Protein AF-A0A9R0R1S1-F1 (afdb_monomer)

pLDDT: mean 72.06, std 20.88, range [23.39, 97.12]

Foldseek 3Di:
DDDPCVVVVVVVLLVLQLVLLVVLCVQPVVLHDDSNDDPVSVLVSPQQLVSLLSVVCSLPPPLDPDDDDDDDDPCNSVVSLVSSVVVCVVQVAQADDNVCSVPNPCSRVSRRSVRVCCLSPVDDDDPDDDDPPDDDDGDDDDDDDDDDDDDDDDDDDDDDDDDDDDDDDDDPPPPPPPPPPPVVVVVVLVPDDPDDLDDDDPVVLVVCVPDPNVVPDDPVRVLSSVVVVLVVVCVVCPPPDPVVVSVVVVVVSVVVVSVVVVVVVVVVVVVVVVVVVVVVVVVVVVVVVVVVVVVVVVVVVVVVVVVVVVVVVVVVVVVVVVVVVVVVVVVVVVVVVVVVVVVVVVVVVVVVVVVVVVVVVVVVVVVVVVVVVVVVVVVVVVVVVVVPPDDDDDDDDDDDDDDDDDDVPVVVVVVVVVVVVVVVVVVVVVVVVVVVVVVVVVVVVVVVVVVVVVVVVVVVVVVVVVVVVVVVVVVVVVVVVVVVVVVVVVVVVVVVVVVVVVVVVVVVVVVVVVVVVVVVVVVVVVVVVVVVVVVVVVVVVVVVVVVVVVVVVVVVVVVVVVVVVVVVVVVVVVVVVVCVVVVPPDPPDDDDDDDPPDDDPDAQWDDADQQQKTWGAAPVDDDPVRIDIDGDNGDDDPPQDPVNVVD

Radius of gyration: 71.64 Å; Cα contacts (8 Å, |Δi|>4): 191; chains: 1; bounding box: 170×70×222 Å

Secondary structure (DSSP, 8-state):
---SSHHHHHHHHHHHHHHHHHHHHHH-GGG---TT--HHHHHHHHHTSHHHHHHHHTTSTTSS----S----TTHHHHHHHHHHHHHHHTT-----HHHHHTS-THHHHHHHHHHHHHH-TT---S-------------------------------------------------------TTHHHHHTT----------HHHHHHHTSSTTTTT--HHHHHHHHHHHHHHHHHHTTTTS-HHHHHHHHHHHHHHHHHHHHHHHHHHHHHHHHHHHHHHHHHHHHHHHHHHHHHHHHHHHHHHHHHHHHHHHHHHHHHHHHHHHHHHHHHHHHHHHHHHHHHHHHHHHHHHHHHHHHHHHHHHHHHHHHHHHHHHHHHHHHHHHHTSSS-----------------TTHHHHHHHHHHHHHHHHHHHHHHHHHHHHHHHHHHHHHHHHHHHHHHHHHHHHHHHHHHHHHHHHHHHHHHHHHHHHHHHHHHHHHHHHHHHHHHHHHHHHHHHHHHHHHHHHHHHHHHHHHHHHHHHHHHHHHHHHHHHHHHHHHHHHHHHHHHHHHHHHHHHHHHHHHHHHTT-------PPPPPTTS-SS--SEEEEETTTEEEEE-TTS-GGGTEEEEE-S----TT--HHHH--

Sequence (647 aa):
MGSVDGDREGLQADAGRAEVIKWISALIPEYGMPPDSSDEELRELLSDGTVLCRILNTPIPGVLEGSGAGYTSSEQWSENVKKFLSVVADMGLPGFSVKDLEEGSMSSVVDCLLVLRDNLNPGVVDDNSQDVSKIPSRKKWRVRETDESLVAAAPQGKTPSGENRGNGVPYPKSQQKTPAFNGKKLREIFQLKRGSYADLPAAKISEMMHSNSLDNASTQSLLTVINGILDESIERKKGEIPHRVVFLLRKVVQEIERRLCVQAEHIRNQNTIIKTREEKYLAKIKALQVLVNGTNEENQMTVNLLQVVKEEKSKIEERQKLSEQNVVRLIKEKKNAENMIASLKEEMEGMEKRNRLQEKNVVQLIQEKESDENMISSLKEKMEEMNSLHKQNVGRLIKEKEDGQNMISRLKEEMEEMNRLHDQNAHQLIIEKEDGQNMISSLKEEMEEMNRLHKQQLDQFEIKTKQMEEQLATKVKEFELHVLRSNMKIEEVETTYQQKSQLWNKKENIFHNYMNNQQLYVKGLNTSSRSIKSDMYAFQMKWRDEMSNLGSNLKCLVDAADNYHKVLAENQKLFNEVQELRGNIRVYCRVRPFLPGQDKQSTTIDYIGESGELLISNPLKQGKDGQRMFKFNKVFSSFASQGTILL

InterPro domains:
  IPR001715 Calponin homology domain [PF00307] (17-116)
  IPR001715 Calponin homology domain [PS50021] (14-121)
  IPR001752 Kinesin motor domain [PS50067] (584-647)
  IPR027417 P-loop containing nucleoside triphosphate hydrolase [SSF52540] (549-644)
  IPR027640 Kinesin-like protein [PTHR47972] (412-644)
  IPR031852 Spindle pole body-associated protein Vik1/Cik1, microtubule binding domain [PF16796] (570-645)
  IPR036872 CH domain superfamily [G3DSA:1.10.418.10] (14-125)
  IPR036872 CH domain superfamily [SSF47576] (17-117)
  IPR036961 Kinesin motor domain superfamily [G3DSA:3.40.850.10] (523-646)

Mean predicted aligned error: 24.65 Å

Solvent-accessible surface area (backbone atoms only — not comparable to full-atom values): 38784 Å² total; per-residue (Å²): 135,79,87,73,64,63,67,58,54,50,59,51,51,53,54,49,47,27,52,48,37,51,48,46,27,72,76,40,66,95,70,51,61,66,57,87,61,50,73,65,58,55,36,61,63,43,57,56,8,56,54,54,42,44,68,52,31,74,85,38,76,78,76,75,81,82,80,78,96,75,82,94,57,95,60,55,27,62,49,31,45,50,54,40,47,50,52,39,50,75,71,70,46,72,67,62,56,76,56,29,67,73,81,51,61,56,64,50,51,43,52,26,50,52,57,46,47,53,71,76,50,86,79,78,78,78,98,79,85,82,87,86,89,82,73,81,88,72,82,81,86,72,87,85,84,79,88,85,88,87,82,90,86,85,86,82,89,81,87,80,86,90,79,95,77,92,82,90,82,77,81,86,76,77,80,79,70,72,76,75,81,57,74,65,58,63,64,52,67,77,58,65,75,90,69,73,96,67,89,76,60,67,69,59,55,56,56,48,72,74,53,85,53,60,86,77,46,50,72,66,58,50,51,52,46,52,50,50,55,49,51,59,50,50,65,75,40,75,81,80,63,59,68,68,57,58,53,48,53,56,51,50,53,52,51,51,52,52,50,53,54,52,51,52,50,51,53,51,53,50,52,53,57,49,50,65,45,50,55,50,50,53,52,51,51,53,54,52,52,52,51,54,50,52,52,50,51,54,48,50,53,52,50,55,51,51,51,52,54,53,52,51,48,51,63,47,57,52,52,48,54,54,48,52,53,49,52,56,49,51,54,51,53,48,51,54,50,53,54,51,52,50,53,52,50,53,52,47,54,57,44,54,58,48,50,60,46,50,54,51,53,52,52,50,54,49,53,52,50,51,51,51,53,51,50,52,48,58,53,46,55,57,53,55,63,70,66,74,79,83,85,83,90,81,87,87,89,89,88,88,78,88,84,81,93,88,60,75,68,59,61,47,53,55,49,54,50,48,48,52,52,48,54,48,53,50,50,50,54,47,50,56,49,49,53,49,51,49,52,54,48,52,55,47,52,53,50,52,51,51,50,54,50,53,48,55,50,51,56,52,49,53,53,52,49,53,54,50,51,52,54,48,54,51,51,50,52,53,50,52,54,53,49,53,58,49,51,55,52,49,51,53,51,51,52,54,48,50,54,51,52,52,53,48,54,54,51,49,54,52,52,52,50,51,53,53,52,51,51,48,52,54,50,51,51,51,53,51,53,53,48,53,53,51,53,49,51,56,50,53,50,53,51,51,52,52,51,52,52,50,52,51,53,50,48,57,52,50,58,51,50,54,52,49,52,53,53,50,53,50,51,53,50,53,52,50,52,57,43,58,78,62,67,65,84,74,80,86,75,83,84,80,81,82,57,95,90,56,86,86,79,86,64,53,63,76,47,78,42,94,81,6,35,39,33,35,38,40,90,94,36,81,65,82,82,14,49,46,79,47,81,44,92,63,68,81,60,101,79,61,50,72,72,71,74,77,105

Organism: Triticum turgidum subsp. durum (NCBI:txid4567)

Structure (mmCIF, N/CA/C/O backbone):
data_AF-A0A9R0R1S1-F1
#
_entry.id   AF-A0A9R0R1S1-F1
#
loop_
_atom_site.group_PDB
_atom_site.id
_atom_site.type_symbol
_atom_site.label_atom_id
_atom_site.label_alt_id
_atom_site.label_comp_id
_atom_site.label_asym_id
_atom_site.label_entity_id
_atom_site.label_seq_id
_atom_site.pdbx_PDB_ins_code
_atom_site.Cartn_x
_atom_site.Cartn_y
_atom_site.Cartn_z
_atom_site.occupancy
_atom_site.B_iso_or_equiv
_atom_site.auth_seq_id
_atom_site.auth_comp_id
_atom_site.auth_asym_id
_atom_site.auth_atom_id
_atom_site.pdbx_PDB_model_num
ATOM 1 N N . MET A 1 1 ? 56.626 -0.294 12.931 1.00 39.41 1 MET A N 1
ATOM 2 C CA . MET A 1 1 ? 56.069 0.916 13.573 1.00 39.41 1 MET A CA 1
ATOM 3 C C . MET A 1 1 ? 54.564 0.742 13.556 1.00 39.41 1 MET A C 1
ATOM 5 O O . MET A 1 1 ? 54.062 0.335 12.516 1.00 39.41 1 MET A O 1
ATOM 9 N N . GLY A 1 2 ? 53.909 0.872 14.710 1.00 37.53 2 GLY A N 1
ATOM 10 C CA . GLY A 1 2 ? 52.471 0.626 14.867 1.00 37.53 2 GLY A CA 1
ATOM 11 C C . GLY A 1 2 ? 51.628 1.889 14.684 1.00 37.53 2 GLY A C 1
ATOM 12 O O . GLY A 1 2 ? 52.169 2.940 14.350 1.00 37.53 2 GLY A O 1
ATOM 13 N N . SER A 1 3 ? 50.322 1.738 14.901 1.00 43.34 3 SER A N 1
ATOM 14 C CA . SER A 1 3 ? 49.269 2.744 14.730 1.00 43.34 3 SER A CA 1
ATOM 15 C C . SER A 1 3 ? 49.596 4.128 15.296 1.00 43.34 3 SER A C 1
ATOM 17 O O . SER A 1 3 ? 50.118 4.241 16.401 1.00 43.34 3 SER A O 1
ATOM 19 N N . VAL A 1 4 ? 49.192 5.163 14.556 1.00 46.34 4 VAL A N 1
ATOM 20 C CA . VAL A 1 4 ? 49.066 6.556 15.035 1.00 46.34 4 VAL A CA 1
ATOM 21 C C . VAL A 1 4 ? 47.619 7.062 14.875 1.00 46.34 4 VAL A C 1
ATOM 23 O O . VAL A 1 4 ? 47.229 8.042 15.499 1.00 46.34 4 VAL A O 1
ATOM 26 N N . ASP A 1 5 ? 46.789 6.375 14.082 1.00 41.47 5 ASP A N 1
ATOM 27 C CA . ASP A 1 5 ? 45.412 6.795 13.790 1.00 41.47 5 ASP A CA 1
ATOM 28 C C . ASP A 1 5 ? 44.420 6.519 14.940 1.00 41.47 5 ASP A C 1
ATOM 30 O O . ASP A 1 5 ? 43.453 7.260 15.103 1.00 41.47 5 ASP A O 1
ATOM 34 N N . GLY A 1 6 ? 44.686 5.510 15.783 1.00 40.12 6 GLY A N 1
ATOM 35 C CA . GLY A 1 6 ? 43.773 5.090 16.860 1.00 40.12 6 GLY A CA 1
ATOM 36 C C . GLY A 1 6 ? 43.509 6.167 17.919 1.00 40.12 6 GLY A C 1
ATOM 37 O O . GLY A 1 6 ? 42.366 6.353 18.333 1.00 40.12 6 GLY A O 1
ATOM 38 N N . ASP A 1 7 ? 44.533 6.940 18.291 1.00 46.56 7 ASP A N 1
ATOM 39 C CA . ASP A 1 7 ? 44.403 8.029 19.273 1.00 46.56 7 ASP A CA 1
ATOM 40 C C . ASP A 1 7 ? 43.471 9.148 18.770 1.00 46.56 7 ASP A C 1
ATOM 42 O O . ASP A 1 7 ? 42.851 9.860 19.560 1.00 46.56 7 ASP A O 1
ATOM 46 N N . ARG A 1 8 ? 43.358 9.316 17.443 1.00 45.19 8 ARG A N 1
ATOM 47 C CA . ARG A 1 8 ? 42.549 10.372 16.820 1.00 45.19 8 ARG A CA 1
ATOM 48 C C . ARG A 1 8 ? 41.074 9.986 16.704 1.00 45.19 8 ARG A C 1
ATOM 50 O O . ARG A 1 8 ? 40.228 10.864 16.847 1.00 45.19 8 ARG A O 1
ATOM 57 N N . GLU A 1 9 ? 40.765 8.708 16.483 1.00 48.84 9 GLU A N 1
ATOM 58 C CA . GLU A 1 9 ? 39.382 8.209 16.520 1.00 48.84 9 GLU A CA 1
ATOM 59 C C . GLU A 1 9 ? 38.838 8.193 17.960 1.00 48.84 9 GLU A C 1
ATOM 61 O O . GLU A 1 9 ? 37.727 8.669 18.193 1.00 48.84 9 GLU A O 1
ATOM 66 N N . GLY A 1 10 ? 39.646 7.760 18.941 1.00 52.22 10 GLY A N 1
ATOM 67 C CA . GLY A 1 10 ? 39.264 7.762 20.361 1.00 52.22 10 GLY A CA 1
ATOM 68 C C . GLY A 1 10 ? 38.892 9.154 20.887 1.00 52.22 10 GLY A C 1
ATOM 69 O O . GLY A 1 10 ? 37.796 9.344 21.410 1.00 52.22 10 GLY A O 1
ATOM 70 N N . LEU A 1 11 ? 39.745 10.159 20.646 1.00 56.16 11 LEU A N 1
ATOM 71 C CA . LEU A 1 11 ? 39.481 11.550 21.050 1.00 56.16 11 LEU A CA 1
ATOM 72 C C . LEU A 1 11 ? 38.194 12.137 20.444 1.00 56.16 11 LEU A C 1
ATOM 74 O O . LEU A 1 11 ? 37.575 13.010 21.052 1.00 56.16 11 LEU A O 1
ATOM 78 N N . GLN A 1 12 ? 37.787 11.688 19.252 1.00 58.38 12 GLN A N 1
ATOM 79 C CA . GLN A 1 12 ? 36.559 12.162 18.611 1.00 58.38 12 GLN A CA 1
ATOM 80 C C . GLN A 1 12 ? 35.311 11.433 19.140 1.00 58.38 12 GLN A C 1
ATOM 82 O O . GLN A 1 12 ? 34.265 12.066 19.293 1.00 58.38 12 GLN A O 1
ATOM 87 N N . ALA A 1 13 ? 35.426 10.147 19.491 1.00 60.50 13 ALA A N 1
ATOM 88 C CA . ALA A 1 13 ? 34.367 9.404 20.176 1.00 60.50 13 ALA A CA 1
ATOM 89 C C . ALA A 1 13 ? 34.094 9.962 21.588 1.00 60.50 13 ALA A C 1
ATOM 91 O O . ALA A 1 13 ? 32.938 10.206 21.936 1.00 60.50 13 ALA A O 1
ATOM 92 N N . ASP A 1 14 ? 35.148 10.255 22.360 1.00 68.88 14 ASP A N 1
ATOM 93 C CA . ASP A 1 14 ? 35.040 10.851 23.700 1.00 68.88 14 ASP A CA 1
ATOM 94 C C . ASP A 1 14 ? 34.344 12.222 23.675 1.00 68.88 14 ASP A C 1
ATOM 96 O O . ASP A 1 14 ? 33.457 12.491 24.489 1.00 68.88 14 ASP A O 1
ATOM 100 N N . ALA A 1 15 ? 34.686 13.077 22.703 1.00 77.38 15 ALA A N 1
ATOM 101 C CA . ALA A 1 15 ? 34.022 14.367 22.513 1.00 77.38 15 ALA A CA 1
ATOM 102 C C . ALA A 1 15 ? 32.524 14.205 22.184 1.00 77.38 15 ALA A C 1
ATOM 104 O O . ALA A 1 15 ? 31.682 14.890 22.772 1.00 77.38 15 ALA A O 1
ATOM 105 N N . GLY A 1 16 ? 32.178 13.263 21.298 1.00 78.50 16 GLY A N 1
ATOM 106 C CA . GLY A 1 16 ? 30.788 12.945 20.961 1.00 78.50 16 GLY A CA 1
ATOM 107 C C . GLY A 1 16 ? 29.983 12.433 22.162 1.00 78.50 16 GLY A C 1
ATOM 108 O O . GLY A 1 16 ? 28.853 12.878 22.382 1.00 78.50 16 GLY A O 1
ATOM 109 N N . ARG A 1 17 ? 30.575 11.562 22.991 1.00 84.62 17 ARG A N 1
ATOM 110 C CA . ARG A 1 17 ? 29.957 11.072 24.235 1.00 84.62 17 ARG A CA 1
ATOM 111 C C . ARG A 1 17 ? 29.676 12.211 25.216 1.00 84.62 17 ARG A C 1
ATOM 113 O O . ARG A 1 17 ? 28.548 12.323 25.701 1.00 84.62 17 ARG A O 1
ATOM 120 N N . ALA A 1 18 ? 30.657 13.077 25.473 1.00 82.56 18 ALA A N 1
ATOM 121 C CA . ALA A 1 18 ? 30.501 14.2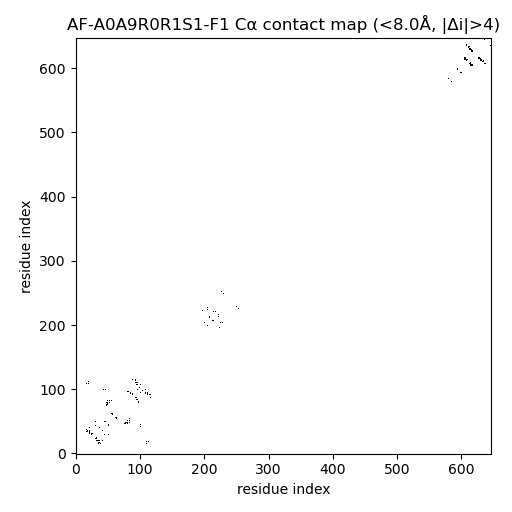06 26.390 1.00 82.56 18 ALA A CA 1
ATOM 122 C C . ALA A 1 18 ? 29.385 15.173 25.939 1.00 82.56 18 ALA A C 1
ATOM 124 O O . ALA A 1 18 ? 28.616 15.674 26.766 1.00 82.56 18 ALA A O 1
ATOM 125 N N . GLU A 1 19 ? 29.232 15.394 24.627 1.00 83.50 19 GLU A N 1
ATOM 126 C CA . GLU A 1 19 ? 28.114 16.165 24.072 1.00 83.50 19 GLU A CA 1
ATOM 127 C C . GLU A 1 19 ? 26.747 15.487 24.269 1.00 83.50 19 GLU A C 1
ATOM 129 O O . GLU A 1 19 ? 25.779 16.174 24.610 1.00 83.50 19 GLU A O 1
ATOM 134 N N . VAL A 1 20 ? 26.650 14.161 24.101 1.00 84.94 20 VAL A N 1
ATOM 135 C CA . VAL A 1 20 ? 25.410 13.405 24.360 1.00 84.94 20 VAL A CA 1
ATOM 136 C C . VAL A 1 20 ? 25.031 13.456 25.840 1.00 84.94 20 VAL A C 1
ATOM 138 O O . VAL A 1 20 ? 23.888 13.791 26.151 1.00 84.94 20 VAL A O 1
ATOM 141 N N . ILE A 1 21 ? 25.968 13.211 26.762 1.00 85.38 21 ILE A N 1
ATOM 142 C CA . ILE A 1 21 ? 25.703 13.257 28.213 1.00 85.38 21 ILE A CA 1
ATOM 143 C C . ILE A 1 21 ? 25.224 14.655 28.633 1.00 85.38 21 ILE A C 1
ATOM 145 O O . ILE A 1 21 ? 24.221 14.794 29.341 1.00 85.38 21 ILE A O 1
ATOM 149 N N . LYS A 1 22 ? 25.888 15.708 28.141 1.00 84.06 22 LYS A N 1
ATOM 150 C CA . LYS A 1 22 ? 25.502 17.107 28.374 1.00 84.06 22 LYS A CA 1
ATOM 151 C C . LYS A 1 22 ? 24.108 17.426 27.822 1.00 84.06 22 LYS A C 1
ATOM 153 O O . LYS A 1 22 ? 23.355 18.156 28.464 1.00 84.06 22 LYS A O 1
ATOM 158 N N . TRP A 1 23 ? 23.745 16.877 26.661 1.00 85.25 23 TRP A N 1
ATOM 159 C CA . TRP A 1 23 ? 22.423 17.063 26.056 1.00 85.25 23 TRP A CA 1
ATOM 160 C C . TRP A 1 23 ? 21.311 16.325 26.815 1.00 85.25 23 TRP A C 1
ATOM 162 O O . TRP A 1 23 ? 20.276 16.929 27.099 1.00 85.25 23 TRP A O 1
ATOM 172 N N . ILE A 1 24 ? 21.534 15.068 27.215 1.00 83.75 24 ILE A N 1
ATOM 173 C CA . ILE A 1 24 ? 20.588 14.291 28.035 1.00 83.75 24 ILE A CA 1
ATOM 174 C C . ILE A 1 24 ? 20.355 14.994 29.377 1.00 83.75 24 ILE A C 1
ATOM 176 O O . ILE A 1 24 ? 19.207 15.228 29.750 1.00 83.75 24 ILE A O 1
ATOM 180 N N . SER A 1 25 ? 21.428 15.434 30.042 1.00 82.12 25 SER A N 1
ATOM 181 C CA . SER A 1 25 ? 21.362 16.175 31.312 1.00 82.12 25 SER A CA 1
ATOM 182 C C . SER A 1 25 ? 20.587 17.499 31.200 1.00 82.12 25 SER A C 1
ATOM 184 O O . SER A 1 25 ? 19.973 17.938 32.170 1.00 82.12 25 SER A O 1
ATOM 186 N N . ALA A 1 26 ? 20.591 18.135 30.022 1.00 79.38 26 ALA A N 1
ATOM 187 C CA . ALA A 1 26 ? 19.838 19.361 29.752 1.00 79.38 26 ALA A CA 1
ATOM 188 C C . ALA A 1 26 ? 18.362 19.111 29.380 1.00 79.38 26 ALA A C 1
ATOM 190 O O . ALA A 1 26 ? 17.523 19.974 29.632 1.00 79.38 26 ALA A O 1
ATOM 191 N N . LEU A 1 27 ? 18.032 17.955 28.787 1.00 77.50 27 LEU A N 1
ATOM 192 C CA . LEU A 1 27 ? 16.652 17.556 28.472 1.00 77.50 27 LEU A CA 1
ATOM 193 C C . LEU A 1 27 ? 15.916 16.927 29.661 1.00 77.50 27 LEU A C 1
ATOM 195 O O . LEU A 1 27 ? 14.701 17.087 29.774 1.00 77.50 27 LEU A O 1
ATOM 199 N N . ILE A 1 28 ? 16.622 16.163 30.498 1.00 79.31 28 ILE A N 1
ATOM 200 C CA . ILE A 1 28 ? 16.041 15.368 31.586 1.00 79.31 28 ILE A CA 1
ATOM 201 C C . ILE A 1 28 ? 16.954 15.460 32.826 1.00 79.31 28 ILE A C 1
ATOM 203 O O . ILE A 1 28 ? 17.751 14.554 33.075 1.00 79.31 28 ILE A O 1
ATOM 207 N N . PRO A 1 29 ? 16.846 16.531 33.640 1.00 74.56 29 PRO A N 1
ATOM 208 C CA . PRO A 1 29 ? 17.740 16.756 34.783 1.00 74.56 29 PRO A CA 1
ATOM 209 C C . PRO A 1 29 ? 17.741 15.643 35.845 1.00 74.56 29 PRO A C 1
ATOM 211 O O . PRO A 1 29 ? 18.716 15.498 36.574 1.00 74.56 29 PRO A O 1
ATOM 214 N N . GLU A 1 30 ? 16.678 14.834 35.915 1.00 71.62 30 GLU A N 1
ATOM 215 C CA . GLU A 1 30 ? 16.569 13.655 36.794 1.00 71.62 30 GLU A CA 1
ATOM 216 C C . GLU A 1 30 ? 17.572 12.533 36.457 1.00 71.62 30 GLU A C 1
ATOM 218 O O . GLU A 1 30 ? 17.807 11.658 37.285 1.00 71.62 30 GLU A O 1
ATOM 223 N N . TYR A 1 31 ? 18.154 12.553 35.252 1.00 70.50 31 TYR A N 1
ATOM 224 C CA . TYR A 1 31 ? 19.048 11.522 34.710 1.00 70.50 31 TYR A CA 1
ATOM 225 C C . TYR A 1 31 ? 20.400 12.107 34.254 1.00 70.50 31 TYR A C 1
ATOM 227 O O . TYR A 1 31 ? 21.052 11.577 33.354 1.00 70.50 31 TYR A O 1
ATOM 235 N N . GLY A 1 32 ? 20.813 13.236 34.842 1.00 65.06 32 GLY A N 1
ATOM 236 C CA . GLY A 1 32 ? 22.089 13.877 34.524 1.00 65.06 32 GLY A CA 1
ATOM 237 C C . GLY A 1 32 ? 23.299 13.124 35.087 1.00 65.06 32 GLY A C 1
ATOM 238 O O . GLY A 1 32 ? 23.283 12.691 36.238 1.00 65.06 32 GLY A O 1
ATOM 239 N N . MET A 1 33 ? 24.366 13.016 34.291 1.00 73.50 33 MET A N 1
ATOM 240 C CA . MET A 1 33 ? 25.637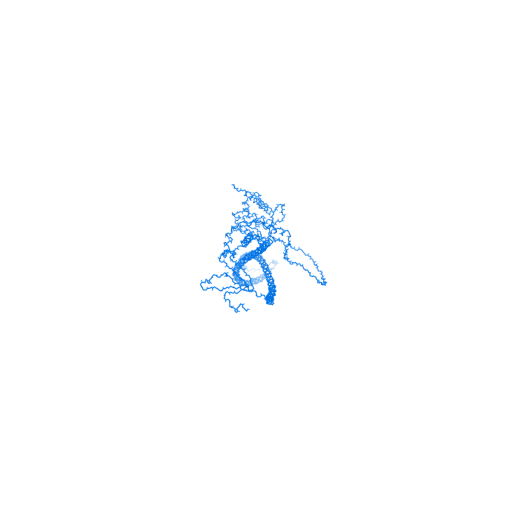 12.377 34.671 1.00 73.50 33 MET A CA 1
ATOM 241 C C . MET A 1 33 ? 26.830 13.319 34.418 1.00 73.50 33 MET A C 1
ATOM 243 O O . MET A 1 33 ? 26.694 14.276 33.646 1.00 73.50 33 MET A O 1
ATOM 247 N N . PRO A 1 34 ? 28.001 13.095 35.049 1.00 74.75 34 PRO A N 1
ATOM 248 C CA . PRO A 1 34 ? 29.215 13.856 34.756 1.00 74.75 34 PRO A CA 1
ATOM 249 C C . PRO A 1 34 ? 29.600 13.787 33.265 1.00 74.75 34 PRO A C 1
ATOM 251 O O . PRO A 1 34 ? 29.503 12.714 32.673 1.00 74.75 34 PRO A O 1
ATOM 254 N N . PRO A 1 35 ? 30.097 14.873 32.639 1.00 71.44 35 PRO A N 1
ATOM 255 C CA . PRO A 1 35 ? 30.558 14.833 31.244 1.00 71.44 35 PRO A CA 1
ATOM 256 C C . PRO A 1 35 ? 31.695 13.831 30.990 1.00 71.44 35 PRO A C 1
ATOM 258 O O . PRO A 1 35 ? 31.844 13.356 29.869 1.00 71.44 35 PRO A O 1
ATOM 261 N N . ASP A 1 36 ? 32.459 13.509 32.038 1.00 73.06 36 ASP A N 1
ATOM 262 C CA . ASP A 1 36 ? 33.593 12.581 32.018 1.00 73.06 36 ASP A CA 1
ATOM 263 C C . ASP A 1 36 ? 33.172 11.100 32.176 1.00 73.06 36 ASP A C 1
ATOM 265 O O . ASP A 1 36 ? 34.034 10.225 32.260 1.00 73.06 36 ASP A O 1
ATOM 269 N N . SER A 1 37 ? 31.863 10.806 32.241 1.00 81.19 37 SER A N 1
ATOM 270 C CA . SER A 1 37 ? 31.335 9.440 32.378 1.00 81.19 37 SER A CA 1
ATOM 271 C C . SER A 1 37 ? 31.697 8.525 31.203 1.00 81.19 37 SER A C 1
ATOM 273 O O . SER A 1 37 ? 31.926 8.972 30.074 1.00 81.19 37 SER A O 1
ATOM 275 N N . SER A 1 38 ? 31.743 7.222 31.479 1.00 81.81 38 SER A N 1
ATOM 276 C CA . SER A 1 38 ? 32.192 6.181 30.539 1.00 81.81 38 SER A CA 1
ATOM 277 C C . SER A 1 38 ? 31.130 5.752 29.511 1.00 81.81 38 SER A C 1
ATOM 279 O O . SER A 1 38 ? 29.935 6.021 29.670 1.00 81.81 38 SER A O 1
ATOM 281 N N . ASP A 1 39 ? 31.565 5.049 28.456 1.00 81.81 39 ASP A N 1
ATOM 282 C CA . ASP A 1 39 ? 30.674 4.350 27.512 1.00 81.81 39 ASP A CA 1
ATOM 283 C C . ASP A 1 39 ? 29.755 3.362 28.255 1.00 81.81 39 ASP A C 1
ATOM 285 O O . ASP A 1 39 ? 28.572 3.260 27.937 1.00 81.81 39 ASP A O 1
ATOM 289 N N . GLU A 1 40 ? 30.279 2.672 29.272 1.00 82.31 40 GLU A N 1
ATOM 290 C CA . GLU A 1 40 ? 29.560 1.699 30.100 1.00 82.31 40 GLU A CA 1
ATOM 291 C C . GLU A 1 40 ? 28.496 2.349 30.996 1.00 82.31 40 GLU A C 1
ATOM 293 O O . GLU A 1 40 ? 27.377 1.847 31.062 1.00 82.31 40 GLU A O 1
ATOM 298 N N . GLU A 1 41 ? 28.793 3.489 31.626 1.00 81.38 41 GLU A N 1
ATOM 299 C CA . GLU A 1 41 ? 27.805 4.260 32.402 1.00 81.38 41 GLU A CA 1
ATOM 300 C C . GLU A 1 41 ? 26.694 4.813 31.493 1.00 81.38 41 GLU A C 1
ATOM 302 O O . GLU A 1 41 ? 25.509 4.746 31.830 1.00 81.38 41 GLU A O 1
ATOM 307 N N . LEU A 1 42 ? 27.048 5.306 30.298 1.00 82.44 42 LEU A N 1
ATOM 308 C CA . LEU A 1 42 ? 26.063 5.731 29.299 1.00 82.44 42 LEU A CA 1
ATOM 309 C C . LEU A 1 42 ? 25.238 4.544 28.769 1.00 82.44 42 LEU A C 1
ATOM 311 O O . LEU A 1 42 ? 24.044 4.697 28.506 1.00 82.44 42 LEU A O 1
ATOM 315 N N . ARG A 1 43 ? 25.838 3.356 28.636 1.00 86.25 43 ARG A N 1
ATOM 316 C CA . ARG A 1 43 ? 25.134 2.121 28.267 1.00 86.25 43 ARG A CA 1
ATOM 317 C C . ARG A 1 43 ? 24.136 1.720 29.347 1.00 86.25 43 ARG A C 1
ATOM 319 O O . ARG A 1 43 ? 22.983 1.472 29.010 1.00 86.25 43 ARG A O 1
ATOM 326 N N . GLU A 1 44 ? 24.541 1.694 30.617 1.00 83.62 44 GLU A N 1
ATOM 327 C CA . GLU A 1 44 ? 23.658 1.357 31.741 1.00 83.62 44 GLU A CA 1
ATOM 328 C C . GLU A 1 44 ? 22.449 2.305 31.784 1.00 83.62 44 GLU A C 1
ATOM 330 O O . GLU A 1 44 ? 21.309 1.836 31.787 1.00 83.62 44 GLU A O 1
ATOM 335 N N . LEU A 1 45 ? 22.682 3.618 31.660 1.00 82.44 45 LEU A N 1
ATOM 336 C CA . LEU A 1 45 ? 21.635 4.646 31.614 1.00 82.44 45 LEU A CA 1
ATOM 337 C C . LEU A 1 45 ? 20.625 4.465 30.462 1.00 82.44 45 LEU A C 1
ATOM 339 O O . LEU A 1 45 ? 19.446 4.785 30.616 1.00 82.44 45 LEU A O 1
ATOM 343 N N . LEU A 1 46 ? 21.072 3.994 29.295 1.00 84.19 46 LEU A N 1
ATOM 344 C CA . LEU A 1 46 ? 20.227 3.832 28.105 1.00 84.19 46 LEU A CA 1
ATOM 345 C C . LEU A 1 46 ? 19.639 2.417 27.954 1.00 84.19 46 LEU A C 1
ATOM 347 O O . LEU A 1 46 ? 18.705 2.232 27.168 1.00 84.19 46 LEU A O 1
ATOM 351 N N . SER A 1 47 ? 20.158 1.436 28.701 1.00 81.19 47 SER A N 1
ATOM 352 C CA . SER A 1 47 ? 19.846 0.005 28.567 1.00 81.19 47 SER A CA 1
ATOM 353 C C . SER A 1 47 ? 18.366 -0.337 28.758 1.00 81.19 47 SER A C 1
ATOM 355 O O . SER A 1 47 ? 17.843 -1.209 28.067 1.00 81.19 47 SER A O 1
ATOM 357 N N . ASP A 1 48 ? 17.654 0.378 29.634 1.00 78.06 48 ASP A N 1
ATOM 358 C CA . ASP A 1 48 ? 16.233 0.138 29.915 1.00 78.06 48 ASP A CA 1
ATOM 359 C C . ASP A 1 48 ? 15.287 0.655 28.804 1.00 78.06 48 ASP A C 1
ATOM 361 O O . ASP A 1 48 ? 14.083 0.370 28.789 1.00 78.06 48 ASP A O 1
ATOM 365 N N . GLY A 1 49 ? 15.829 1.437 27.862 1.00 75.56 49 GLY A N 1
ATOM 366 C CA . GLY A 1 49 ? 15.108 2.116 26.788 1.00 75.56 49 GLY A CA 1
ATOM 367 C C . GLY A 1 49 ? 14.139 3.219 27.242 1.00 75.56 49 GLY A C 1
ATOM 368 O O . GLY A 1 49 ? 13.579 3.914 26.391 1.00 75.56 49 GLY A O 1
ATOM 369 N N . THR A 1 50 ? 13.935 3.430 28.544 1.00 80.88 50 THR A N 1
ATOM 370 C CA . THR A 1 50 ? 13.033 4.450 29.099 1.00 80.88 50 THR A CA 1
ATOM 371 C C . THR A 1 50 ? 13.616 5.843 28.906 1.00 80.88 50 THR A C 1
ATOM 373 O O . THR A 1 50 ? 12.886 6.760 28.528 1.00 80.88 50 THR A O 1
ATOM 376 N N . VAL A 1 51 ? 14.928 6.016 29.108 1.00 82.50 51 VAL A N 1
ATOM 377 C CA . VAL A 1 51 ? 15.612 7.298 28.851 1.00 82.50 51 VAL A CA 1
ATOM 378 C C . VAL A 1 51 ? 15.528 7.661 27.365 1.00 82.50 51 VAL A C 1
ATOM 380 O O . VAL A 1 51 ? 15.101 8.766 27.035 1.00 82.50 51 VAL A O 1
ATOM 383 N N . LEU A 1 52 ? 15.791 6.703 26.467 1.00 84.62 52 LEU A N 1
ATOM 384 C CA . LEU A 1 52 ? 15.597 6.857 25.017 1.00 84.62 52 LEU A CA 1
ATOM 385 C C . LEU A 1 52 ? 14.155 7.271 24.666 1.00 84.62 52 LEU A C 1
ATOM 387 O O . LEU A 1 52 ? 13.943 8.216 23.905 1.00 84.62 52 LEU A O 1
ATOM 391 N N . CYS A 1 53 ? 13.149 6.624 25.262 1.00 81.44 53 CYS A N 1
ATOM 392 C CA . CYS A 1 53 ? 11.746 6.980 25.040 1.00 81.44 53 CYS A CA 1
ATOM 393 C C . CYS A 1 53 ? 11.388 8.380 25.574 1.00 81.44 53 CYS A C 1
ATOM 395 O O . CYS A 1 53 ? 10.647 9.115 24.917 1.00 81.44 53 CYS A O 1
ATOM 397 N N . ARG A 1 54 ? 11.931 8.797 26.729 1.00 77.25 54 ARG A N 1
ATOM 398 C CA . ARG A 1 54 ? 11.743 10.167 27.240 1.00 77.25 54 ARG A CA 1
ATOM 399 C C . ARG A 1 54 ? 12.390 11.218 26.332 1.00 77.25 54 ARG A C 1
ATOM 401 O O . ARG A 1 54 ? 11.754 12.234 26.078 1.00 77.25 54 ARG A O 1
ATOM 408 N N . ILE A 1 55 ? 13.588 10.964 25.793 1.00 81.00 55 ILE A N 1
ATOM 409 C CA . ILE A 1 55 ? 14.292 11.885 24.874 1.00 81.00 55 ILE A CA 1
ATOM 410 C C . ILE A 1 55 ? 13.436 12.240 23.644 1.00 81.00 55 ILE A C 1
ATOM 412 O O . ILE A 1 55 ? 13.512 13.367 23.161 1.00 81.00 55 ILE A O 1
ATOM 416 N N . LEU A 1 56 ? 12.586 11.321 23.165 1.00 77.38 56 LEU A N 1
ATOM 417 C CA . LEU A 1 56 ? 11.626 11.590 22.086 1.00 77.38 56 LEU A CA 1
ATOM 418 C C . LEU A 1 56 ? 10.324 12.254 22.572 1.00 77.38 56 LEU A C 1
ATOM 420 O O . LEU A 1 56 ? 9.822 13.159 21.906 1.00 77.38 56 LEU A O 1
ATOM 424 N N . ASN A 1 57 ? 9.787 11.841 23.726 1.00 74.56 57 ASN A N 1
ATOM 425 C CA . ASN A 1 57 ? 8.539 12.392 24.273 1.00 74.56 57 ASN A CA 1
ATOM 426 C C . ASN A 1 57 ? 8.665 13.845 24.772 1.00 74.56 57 ASN A C 1
ATOM 428 O O . ASN A 1 57 ? 7.698 14.595 24.669 1.00 74.56 57 ASN A O 1
ATOM 432 N N . THR A 1 58 ? 9.822 14.260 25.302 1.00 68.69 58 THR A N 1
ATOM 433 C CA . THR A 1 58 ? 10.040 15.631 25.808 1.00 68.69 58 THR A CA 1
ATOM 434 C C . THR A 1 58 ? 9.862 16.711 24.721 1.00 68.69 58 THR A C 1
ATOM 436 O O . THR A 1 58 ? 9.108 17.654 24.956 1.00 68.69 58 THR A O 1
ATOM 439 N N . PRO A 1 59 ? 10.489 16.612 23.528 1.00 64.56 59 PRO A N 1
ATOM 440 C CA . PRO A 1 59 ? 10.260 17.553 22.428 1.00 64.56 59 PRO A CA 1
ATOM 441 C C . PRO A 1 59 ? 9.013 17.242 21.583 1.00 64.56 59 PRO A C 1
ATOM 443 O O . PRO A 1 59 ? 8.556 18.124 20.856 1.00 64.56 59 PRO A O 1
ATOM 446 N N . ILE A 1 60 ? 8.467 16.018 21.633 1.00 61.78 60 ILE A N 1
ATOM 447 C CA . ILE A 1 60 ? 7.266 15.634 20.873 1.00 61.78 60 ILE A CA 1
ATOM 448 C C . ILE A 1 60 ? 6.285 14.843 21.766 1.00 61.78 60 ILE A C 1
ATOM 450 O O . ILE A 1 60 ? 6.289 13.607 21.760 1.00 61.78 60 ILE A O 1
ATOM 454 N N . PRO A 1 61 ? 5.412 15.535 22.523 1.00 49.78 61 PRO A N 1
ATOM 455 C CA . PRO A 1 61 ? 4.416 14.886 23.372 1.00 49.78 61 PRO A CA 1
ATOM 456 C C . PRO A 1 61 ? 3.484 13.952 22.583 1.00 49.78 61 PRO A C 1
ATOM 458 O O . PRO A 1 61 ? 3.036 14.286 21.484 1.00 49.78 61 PRO A O 1
ATOM 461 N N . GLY A 1 62 ? 3.171 12.787 23.157 1.00 55.75 62 GLY A N 1
ATOM 462 C CA . GLY A 1 62 ? 2.218 11.824 22.590 1.00 55.75 62 GLY A CA 1
ATOM 463 C C . GLY A 1 62 ? 2.782 10.819 21.573 1.00 55.75 62 GLY A C 1
ATOM 464 O O . GLY A 1 62 ? 2.013 10.045 21.009 1.00 55.75 62 GLY A O 1
ATOM 465 N N . VAL A 1 63 ? 4.097 10.792 21.311 1.00 57.62 63 VAL A N 1
ATOM 466 C CA . VAL A 1 63 ? 4.684 9.859 20.319 1.00 57.62 63 VAL A CA 1
ATOM 467 C C . VAL A 1 63 ? 4.822 8.426 20.851 1.00 57.62 63 VAL A C 1
ATOM 469 O O . VAL A 1 63 ? 4.694 7.479 20.076 1.00 57.62 63 VAL A O 1
ATOM 472 N N . LEU A 1 64 ? 5.047 8.248 22.159 1.00 60.88 64 LEU A N 1
ATOM 473 C CA . LEU A 1 64 ? 5.267 6.939 22.798 1.00 60.88 64 LEU A CA 1
ATOM 474 C C . LEU A 1 64 ? 4.297 6.674 23.969 1.00 60.88 64 LEU A C 1
ATOM 476 O O . LEU A 1 64 ? 4.678 6.068 24.972 1.00 60.88 64 LEU A O 1
ATOM 480 N N . GLU A 1 65 ? 3.046 7.135 23.879 1.00 47.41 65 GLU A N 1
ATOM 481 C CA . GLU A 1 65 ? 2.016 6.810 24.879 1.00 47.41 65 GLU A CA 1
ATOM 482 C C . GLU A 1 65 ? 1.658 5.316 24.835 1.00 47.41 65 GLU A C 1
ATOM 484 O O . GLU A 1 65 ? 1.000 4.833 23.914 1.00 47.41 65 GLU A O 1
ATOM 489 N N . GLY A 1 66 ? 2.132 4.568 25.836 1.00 46.66 66 GLY A N 1
ATOM 490 C CA . GLY A 1 66 ? 1.985 3.111 25.876 1.00 46.66 66 GLY A CA 1
ATOM 491 C C . GLY A 1 66 ? 2.870 2.420 26.915 1.00 46.66 66 GLY A C 1
ATOM 492 O O . GLY A 1 66 ? 3.548 1.448 26.582 1.00 46.66 66 GLY A O 1
ATOM 493 N N . SER A 1 67 ? 2.896 2.930 28.152 1.00 35.00 67 SER A N 1
ATOM 494 C CA . SER A 1 67 ? 3.511 2.250 29.303 1.00 35.00 67 SER A CA 1
ATOM 495 C C . SER A 1 67 ? 2.889 2.733 30.620 1.00 35.00 67 SER A C 1
ATOM 497 O O . SER A 1 67 ? 3.265 3.771 31.161 1.00 35.00 67 SER A O 1
ATOM 499 N N . GLY A 1 68 ? 1.896 1.993 31.120 1.00 33.69 68 GLY A N 1
ATOM 500 C CA . GLY A 1 68 ? 1.423 2.120 32.500 1.00 33.69 68 GLY A CA 1
ATOM 501 C C . GLY A 1 68 ? 2.252 1.212 33.408 1.00 33.69 68 GLY A C 1
ATOM 502 O O . GLY A 1 68 ? 2.530 0.073 33.039 1.00 33.69 68 GLY A O 1
ATOM 503 N N . ALA A 1 69 ? 2.658 1.694 34.583 1.00 39.69 69 ALA A N 1
ATOM 504 C CA . ALA A 1 69 ? 3.546 0.941 35.468 1.00 39.69 69 ALA A CA 1
ATOM 505 C C . ALA A 1 69 ? 2.890 -0.355 35.992 1.00 39.69 69 ALA A C 1
ATOM 507 O O . ALA A 1 69 ? 1.944 -0.306 36.779 1.00 39.69 69 ALA A O 1
ATOM 508 N N . GLY A 1 70 ? 3.418 -1.517 35.592 1.00 36.06 70 GLY A N 1
ATOM 509 C CA . GLY A 1 70 ? 2.922 -2.817 36.040 1.00 36.06 70 GLY A CA 1
ATOM 510 C C . GLY A 1 70 ? 3.800 -3.994 35.606 1.00 36.06 70 GLY A C 1
ATOM 511 O O . GLY A 1 70 ? 3.734 -4.416 34.461 1.00 36.06 70 GLY A O 1
ATOM 512 N N . TYR A 1 71 ? 4.528 -4.565 36.571 1.00 34.56 71 TYR A N 1
ATOM 513 C CA . TYR A 1 71 ? 5.345 -5.789 36.486 1.00 34.56 71 TYR A CA 1
ATOM 514 C C . TYR A 1 71 ? 6.621 -5.733 35.625 1.00 34.56 71 TYR A C 1
ATOM 516 O O . TYR A 1 71 ? 6.629 -5.417 34.441 1.00 34.56 71 TYR A O 1
ATOM 524 N N . THR A 1 72 ? 7.734 -6.124 36.246 1.00 44.06 72 THR A N 1
ATOM 525 C CA . THR A 1 72 ? 9.061 -6.225 35.632 1.00 44.06 72 THR A CA 1
ATOM 526 C C . THR A 1 72 ? 9.212 -7.541 34.857 1.00 44.06 72 THR A C 1
ATOM 528 O O . THR A 1 72 ? 9.512 -8.572 35.462 1.00 44.06 72 THR A O 1
ATOM 531 N N . SER A 1 73 ? 9.043 -7.516 33.529 1.00 49.19 73 SER A N 1
ATOM 532 C CA . SER A 1 73 ? 9.536 -8.578 32.628 1.00 49.19 73 SER A CA 1
ATOM 533 C C . SER A 1 73 ? 10.861 -8.169 31.976 1.00 49.19 73 SER A C 1
ATOM 535 O O . SER A 1 73 ? 11.044 -7.009 31.603 1.00 49.19 73 SER A O 1
ATOM 537 N N . SER A 1 74 ? 11.753 -9.141 31.756 1.00 52.44 74 SER A N 1
ATOM 538 C CA . SER A 1 74 ? 13.026 -8.971 31.031 1.00 52.44 74 SER A CA 1
ATOM 539 C C . SER A 1 74 ? 12.856 -8.581 29.554 1.00 52.44 74 SER A C 1
ATOM 541 O O . SER A 1 74 ? 13.843 -8.317 28.871 1.00 52.44 74 SER A O 1
ATOM 543 N N . GLU A 1 75 ? 11.630 -8.570 29.035 1.00 54.56 75 GLU A N 1
ATOM 544 C CA . GLU A 1 75 ? 11.329 -8.251 27.637 1.00 54.56 75 GLU A CA 1
ATOM 545 C C . GLU A 1 75 ? 11.071 -6.748 27.418 1.00 54.56 75 GLU A C 1
ATOM 547 O O . GLU A 1 75 ? 11.228 -6.246 26.302 1.00 54.56 75 GLU A O 1
ATOM 552 N N . GLN A 1 76 ? 10.712 -6.008 28.478 1.00 62.03 76 GLN A N 1
ATOM 553 C CA . GLN A 1 76 ? 10.146 -4.661 28.350 1.00 62.03 76 GLN A CA 1
ATOM 554 C C . GLN A 1 76 ? 11.147 -3.616 27.834 1.00 62.03 76 GLN A C 1
ATOM 556 O O . GLN A 1 76 ? 10.769 -2.751 27.041 1.00 62.03 76 GLN A O 1
ATOM 561 N N . TRP A 1 77 ? 12.419 -3.715 28.232 1.00 69.00 77 TRP A N 1
ATOM 562 C CA . TRP A 1 77 ? 13.477 -2.816 27.754 1.00 69.00 77 TRP A CA 1
ATOM 563 C C . TRP A 1 77 ? 13.694 -2.971 26.241 1.00 69.00 77 TRP A C 1
ATOM 565 O O . TRP A 1 77 ? 13.799 -1.990 25.506 1.00 69.00 77 TRP A O 1
ATOM 575 N N . SER A 1 78 ? 13.652 -4.215 25.750 1.00 70.94 78 SER A N 1
ATOM 576 C CA . SER A 1 78 ? 13.849 -4.532 24.339 1.00 70.94 78 SER A CA 1
ATOM 577 C C . SER A 1 78 ? 12.707 -3.976 23.488 1.00 70.94 78 SER A C 1
ATOM 579 O O . SER A 1 78 ? 12.935 -3.539 22.361 1.00 70.94 78 SER A O 1
ATOM 581 N N . GLU A 1 79 ? 11.479 -3.935 24.018 1.00 76.38 79 GLU A N 1
ATOM 582 C CA . GLU A 1 79 ? 10.390 -3.188 23.386 1.00 76.38 79 GLU A CA 1
ATOM 583 C C . GLU A 1 79 ? 10.641 -1.680 23.371 1.00 76.38 79 GLU A C 1
ATOM 585 O O . GLU A 1 79 ? 10.402 -1.053 22.345 1.00 76.38 79 GLU A O 1
ATOM 590 N N . ASN A 1 80 ? 11.106 -1.086 24.473 1.00 79.50 80 ASN A N 1
ATOM 591 C CA . ASN A 1 80 ? 11.341 0.358 24.567 1.00 79.50 80 ASN A CA 1
ATOM 592 C C . ASN A 1 80 ? 12.404 0.820 23.556 1.00 79.50 80 ASN A C 1
ATOM 594 O O . ASN A 1 80 ? 12.171 1.763 22.799 1.00 79.50 80 ASN A O 1
ATOM 598 N N . VAL A 1 81 ? 13.523 0.094 23.451 1.00 83.81 81 VAL A N 1
ATOM 599 C CA . VAL A 1 81 ? 14.566 0.352 22.443 1.00 83.81 81 VAL A CA 1
ATOM 600 C C . VAL A 1 81 ? 14.012 0.180 21.018 1.00 83.81 81 VAL A C 1
ATOM 602 O O . VAL A 1 81 ? 14.258 1.024 20.158 1.00 83.81 81 VAL A O 1
ATOM 605 N N . LYS A 1 82 ? 13.191 -0.849 20.753 1.00 83.88 82 LYS A N 1
ATOM 606 C CA . LYS A 1 82 ? 12.533 -1.036 19.440 1.00 83.88 82 LYS A CA 1
ATOM 607 C C . LYS A 1 82 ? 11.521 0.072 19.114 1.00 83.88 82 LYS A C 1
ATOM 609 O O . LYS A 1 82 ? 11.469 0.509 17.966 1.00 83.88 82 LYS A O 1
ATOM 614 N N . LYS A 1 83 ? 10.748 0.551 20.097 1.00 82.50 83 LYS A N 1
ATOM 615 C CA . LYS A 1 83 ? 9.812 1.683 19.956 1.00 82.50 83 LYS A CA 1
ATOM 616 C C . LYS A 1 83 ? 10.579 2.962 19.584 1.00 82.50 83 LYS A C 1
ATOM 618 O O . LYS A 1 83 ? 10.222 3.609 18.602 1.00 82.50 83 LYS A O 1
ATOM 623 N N . PHE A 1 84 ? 11.677 3.266 20.284 1.00 86.56 84 PHE A N 1
ATOM 624 C CA . PHE A 1 84 ? 12.585 4.373 19.948 1.00 86.56 84 PHE A CA 1
ATOM 625 C C . PHE A 1 84 ? 13.139 4.252 18.518 1.00 86.56 84 PHE A C 1
ATOM 627 O O . PHE A 1 84 ? 12.972 5.170 17.714 1.00 86.56 84 PHE A O 1
ATOM 634 N N . LEU A 1 85 ? 13.731 3.104 18.166 1.00 86.56 85 LEU A N 1
ATOM 635 C CA . LEU A 1 85 ? 14.322 2.880 16.840 1.00 86.56 85 LEU A CA 1
ATOM 636 C C . LEU A 1 85 ? 13.286 2.962 15.705 1.00 86.56 85 LEU A C 1
ATOM 638 O O . LEU A 1 85 ? 13.612 3.456 14.628 1.00 86.56 85 LEU A O 1
ATOM 642 N N . SER A 1 86 ? 12.032 2.554 15.940 1.00 82.06 86 SER A N 1
ATOM 643 C CA . SER A 1 86 ? 10.941 2.728 14.969 1.00 82.06 86 SER A CA 1
ATOM 644 C C . SER A 1 86 ? 10.660 4.206 14.682 1.00 82.06 86 SER A C 1
ATOM 646 O O . SER A 1 86 ? 10.514 4.582 13.523 1.00 82.06 86 SER A O 1
ATOM 648 N N . VAL A 1 87 ? 10.630 5.058 15.711 1.00 80.75 87 VAL A N 1
ATOM 649 C CA . VAL A 1 87 ? 10.400 6.505 15.547 1.00 80.75 87 VAL A CA 1
ATOM 650 C C . VAL A 1 87 ? 11.592 7.183 14.862 1.00 80.75 87 VAL A C 1
ATOM 652 O O . VAL A 1 87 ? 11.405 8.012 13.973 1.00 80.75 87 VAL A O 1
ATOM 655 N N . VAL A 1 88 ? 12.822 6.795 15.213 1.00 83.06 88 VAL A N 1
ATOM 656 C CA . VAL A 1 88 ? 14.056 7.250 14.543 1.00 83.06 88 VAL A CA 1
ATOM 657 C C . VAL A 1 88 ? 14.041 6.867 13.052 1.00 83.06 88 VAL A C 1
ATOM 659 O O . VAL A 1 88 ? 14.361 7.697 12.196 1.00 83.06 88 VAL A O 1
ATOM 662 N N . ALA A 1 89 ? 13.575 5.660 12.714 1.00 83.12 89 ALA A N 1
ATOM 663 C CA . ALA A 1 89 ? 13.391 5.220 11.331 1.00 83.12 89 ALA A CA 1
ATOM 664 C C . ALA A 1 89 ? 12.274 5.991 10.593 1.00 83.12 89 ALA A C 1
ATOM 666 O O . ALA A 1 89 ? 12.481 6.388 9.445 1.00 83.12 89 ALA A O 1
ATOM 667 N N . ASP A 1 90 ? 11.141 6.286 11.242 1.00 77.19 90 ASP A N 1
ATOM 668 C CA . ASP A 1 90 ? 10.055 7.112 10.677 1.00 77.19 90 ASP A CA 1
ATOM 669 C C . ASP A 1 90 ? 10.489 8.574 10.426 1.00 77.19 90 ASP A C 1
ATOM 671 O O . ASP A 1 90 ? 10.033 9.221 9.478 1.00 77.19 90 ASP A O 1
ATOM 675 N N . MET A 1 91 ? 11.428 9.096 11.225 1.00 75.56 91 MET A N 1
ATOM 676 C CA . MET A 1 91 ? 12.111 10.375 10.973 1.00 75.56 91 MET A CA 1
ATOM 677 C C . MET A 1 91 ? 13.165 10.292 9.848 1.00 75.56 91 MET A C 1
ATOM 679 O O . MET A 1 91 ? 13.672 11.322 9.390 1.00 75.56 91 MET A O 1
ATOM 683 N N . GLY A 1 92 ? 13.503 9.087 9.375 1.00 74.25 92 GLY A N 1
ATOM 684 C CA . GLY A 1 92 ? 14.549 8.846 8.380 1.00 74.25 92 GLY A CA 1
ATOM 685 C C . GLY A 1 92 ? 15.956 9.159 8.898 1.00 74.25 92 GLY A C 1
ATOM 686 O O . GLY A 1 92 ? 16.791 9.665 8.138 1.00 74.25 92 GLY A O 1
ATOM 687 N N . LEU A 1 93 ? 16.194 8.947 10.194 1.00 81.88 93 LEU A N 1
ATOM 688 C CA . LEU A 1 93 ? 17.478 9.118 10.879 1.00 81.88 93 LEU A CA 1
ATOM 689 C C . LEU A 1 93 ? 18.290 7.805 10.854 1.00 81.88 93 LEU A C 1
ATOM 691 O O . LEU A 1 93 ? 17.700 6.730 10.724 1.00 81.88 93 LEU A O 1
ATOM 695 N N . PRO A 1 94 ? 19.633 7.858 10.959 1.00 81.81 94 PRO A N 1
ATOM 696 C CA . PRO A 1 94 ? 20.427 6.660 11.217 1.00 81.81 94 PRO A CA 1
ATOM 697 C C . PRO A 1 94 ? 20.101 6.126 12.619 1.00 81.81 94 PRO A C 1
ATOM 699 O O . PRO A 1 94 ? 20.097 6.891 13.579 1.00 81.81 94 PRO A O 1
ATOM 702 N N . GLY A 1 95 ? 19.824 4.826 12.722 1.00 83.88 95 GLY A N 1
ATOM 703 C CA . GLY A 1 95 ? 19.634 4.115 13.988 1.00 83.88 95 GLY A CA 1
ATOM 704 C C . GLY A 1 95 ? 20.701 3.037 14.194 1.00 83.88 95 GLY A C 1
ATOM 705 O O . GLY A 1 95 ? 21.400 2.667 13.251 1.00 83.88 95 GLY A O 1
ATOM 706 N N . PHE A 1 96 ? 20.791 2.524 15.419 1.00 87.50 96 PHE A N 1
ATOM 707 C CA . PHE A 1 96 ? 21.703 1.451 15.831 1.00 87.50 96 PHE A CA 1
ATOM 708 C C . PHE A 1 96 ? 20.982 0.092 15.944 1.00 87.50 96 PHE A C 1
ATOM 710 O O . PHE A 1 96 ? 19.750 0.023 15.948 1.00 87.50 96 PHE A O 1
ATOM 717 N N . SER A 1 97 ? 21.734 -1.007 16.035 1.00 83.50 97 SER A N 1
ATOM 718 C CA . SER A 1 97 ? 21.193 -2.335 16.348 1.00 83.50 97 SER A CA 1
ATOM 719 C C . SER A 1 97 ? 20.997 -2.487 17.853 1.00 83.50 97 SER A C 1
ATOM 721 O O . SER A 1 97 ? 21.842 -2.060 18.631 1.00 83.50 97 SER A O 1
ATOM 723 N N . VAL A 1 98 ? 19.947 -3.189 18.293 1.00 82.56 98 VAL A N 1
ATOM 724 C CA . VAL A 1 98 ? 19.741 -3.501 19.727 1.00 82.56 98 VAL A CA 1
ATOM 725 C C . VAL A 1 98 ? 20.995 -4.148 20.345 1.00 82.56 98 VAL A C 1
ATOM 727 O O . VAL A 1 98 ? 21.363 -3.817 21.468 1.00 82.56 98 VAL A O 1
ATOM 730 N N . LYS A 1 99 ? 21.720 -4.955 19.558 1.00 79.44 99 LYS A N 1
ATOM 731 C CA . LYS A 1 99 ? 22.986 -5.587 19.955 1.00 79.44 99 LYS A CA 1
ATOM 732 C C . LYS A 1 99 ? 24.131 -4.615 20.224 1.00 79.44 99 LYS A C 1
ATOM 734 O O . LYS A 1 99 ? 25.018 -4.942 21.004 1.00 79.44 99 LYS A O 1
ATOM 739 N N . ASP A 1 100 ? 24.130 -3.447 19.589 1.00 82.31 100 ASP A N 1
ATOM 740 C CA . ASP A 1 100 ? 25.177 -2.441 19.782 1.00 82.31 100 ASP A CA 1
ATOM 741 C C . ASP A 1 100 ? 25.073 -1.829 21.189 1.00 82.31 100 ASP A C 1
ATOM 743 O O . ASP A 1 100 ? 26.088 -1.568 21.834 1.00 82.31 100 ASP A O 1
ATOM 747 N N . LEU A 1 101 ? 23.837 -1.715 21.693 1.00 81.00 101 LEU A N 1
ATOM 748 C CA . LEU A 1 101 ? 23.518 -1.305 23.058 1.00 81.00 101 LEU A CA 1
ATOM 749 C C . LEU A 1 101 ? 23.692 -2.451 24.077 1.00 81.00 101 LEU A C 1
ATOM 751 O O . LEU A 1 101 ? 24.154 -2.186 25.182 1.00 81.00 101 LEU A O 1
ATOM 755 N N . GLU A 1 102 ? 23.407 -3.710 23.715 1.00 76.38 102 GLU A N 1
ATOM 756 C CA . GLU A 1 102 ? 23.658 -4.887 24.575 1.00 76.38 102 GLU A CA 1
ATOM 757 C C . GLU A 1 102 ? 25.163 -5.161 24.784 1.00 76.38 102 GLU A C 1
ATOM 759 O O . GLU A 1 102 ? 25.653 -5.110 25.908 1.00 76.38 102 GLU A O 1
ATOM 764 N N . GLU A 1 103 ? 25.898 -5.454 23.704 1.00 74.00 103 GLU A N 1
ATOM 765 C CA . GLU A 1 103 ? 27.260 -6.027 23.741 1.00 74.00 103 GLU A CA 1
ATOM 766 C C . GLU A 1 103 ? 28.248 -5.357 22.757 1.00 74.00 103 GLU A C 1
ATOM 768 O O . GLU A 1 103 ? 29.447 -5.631 22.802 1.00 74.00 103 GLU A O 1
ATOM 773 N N . GLY A 1 104 ? 27.769 -4.515 21.832 1.00 72.88 104 GLY A N 1
ATOM 774 C CA . GLY A 1 104 ? 28.582 -3.885 20.781 1.00 72.88 104 GLY A CA 1
ATOM 775 C C . GLY A 1 104 ? 29.144 -2.501 21.138 1.00 72.88 104 GLY A C 1
ATOM 776 O O . GLY A 1 104 ? 29.257 -2.127 22.304 1.00 72.88 104 GLY A O 1
ATOM 777 N N . SER A 1 105 ? 29.536 -1.724 20.121 1.00 79.88 105 SER A N 1
ATOM 778 C CA . SER A 1 105 ? 30.153 -0.400 20.313 1.00 79.88 105 SER A CA 1
ATOM 779 C C . SER A 1 105 ? 29.113 0.720 20.429 1.00 79.88 105 SER A C 1
ATOM 781 O O . SER A 1 105 ? 28.283 0.904 19.532 1.00 79.88 105 SER A O 1
ATOM 783 N N . MET A 1 106 ? 29.239 1.536 21.482 1.00 82.38 106 MET A N 1
ATOM 784 C CA . MET A 1 106 ? 28.384 2.705 21.723 1.00 82.38 106 MET A CA 1
ATOM 785 C C . MET A 1 106 ? 28.540 3.813 20.674 1.00 82.38 106 MET A C 1
ATOM 787 O O . MET A 1 106 ? 27.665 4.667 20.592 1.00 82.38 106 MET A O 1
ATOM 791 N N . SER A 1 107 ? 29.581 3.786 19.831 1.00 80.62 107 SER A N 1
ATOM 792 C CA . SER A 1 107 ? 29.775 4.735 18.718 1.00 80.62 107 SER A CA 1
ATOM 793 C C . SER A 1 107 ? 28.507 4.932 17.874 1.00 80.62 107 SER A C 1
ATOM 795 O O . SER A 1 107 ? 28.039 6.054 17.704 1.00 80.62 107 SER A O 1
ATOM 797 N N . SER A 1 108 ? 27.877 3.835 17.447 1.00 82.25 108 SER A N 1
ATOM 798 C CA . SER A 1 108 ? 26.616 3.845 16.686 1.00 82.25 108 SER A CA 1
ATOM 799 C C . SER A 1 108 ? 25.425 4.455 17.448 1.00 82.25 108 SER A C 1
ATOM 801 O O . SER A 1 108 ? 24.542 5.072 16.845 1.00 82.25 108 SER A O 1
ATOM 803 N N . VAL A 1 109 ? 25.404 4.309 18.776 1.00 86.12 109 VAL A N 1
ATOM 804 C CA . VAL A 1 109 ? 24.376 4.852 19.677 1.00 86.12 109 VAL A CA 1
ATOM 805 C C . VAL A 1 109 ? 24.589 6.357 19.870 1.00 86.12 109 VAL A C 1
ATOM 807 O O . VAL A 1 109 ? 23.637 7.131 19.779 1.00 86.12 109 VAL A O 1
ATOM 810 N N . VAL A 1 110 ? 25.841 6.781 20.068 1.00 86.62 110 VAL A N 1
ATOM 811 C CA . VAL A 1 110 ? 26.255 8.187 20.182 1.00 86.62 110 VAL A CA 1
ATOM 812 C C . VAL A 1 110 ? 25.968 8.938 18.879 1.00 86.62 110 VAL A C 1
ATOM 814 O O . VAL A 1 110 ? 25.284 9.958 18.923 1.00 86.62 110 VAL A O 1
ATOM 817 N N . ASP A 1 111 ? 26.363 8.403 17.720 1.00 85.06 111 ASP A N 1
ATOM 818 C CA . ASP A 1 111 ? 26.062 8.986 16.403 1.00 85.06 111 ASP A CA 1
ATOM 819 C C . ASP A 1 111 ? 24.549 9.134 16.169 1.00 85.06 111 ASP A C 1
ATOM 821 O O . ASP A 1 111 ? 24.076 10.184 15.722 1.00 85.06 111 ASP A O 1
ATOM 825 N N . CYS A 1 112 ? 23.760 8.108 16.514 1.00 87.62 112 CYS A N 1
ATOM 826 C CA . CYS A 1 112 ? 22.299 8.161 16.444 1.00 87.62 112 CYS A CA 1
ATOM 827 C C . CYS A 1 112 ? 21.724 9.292 17.313 1.00 87.62 112 CYS A C 1
ATOM 829 O O . CYS A 1 112 ? 20.807 9.994 16.880 1.00 87.62 112 CYS A O 1
ATOM 831 N N . LEU A 1 113 ? 22.243 9.478 18.530 1.00 87.00 113 LEU A N 1
ATOM 832 C CA . LEU A 1 113 ? 21.766 10.493 19.472 1.00 87.00 113 LEU A CA 1
ATOM 833 C C . LEU A 1 113 ? 22.208 11.911 19.088 1.00 87.00 113 LEU A C 1
ATOM 835 O O . LEU A 1 113 ? 21.398 12.830 19.196 1.00 87.00 113 LEU A O 1
ATOM 839 N N . LEU A 1 114 ? 23.425 12.097 18.568 1.00 85.19 114 LEU A N 1
ATOM 840 C CA . LEU A 1 114 ? 23.896 13.380 18.031 1.00 85.19 114 LEU A CA 1
ATOM 841 C C . LEU A 1 114 ? 23.079 13.802 16.801 1.00 85.19 114 LEU A C 1
ATOM 843 O O . LEU A 1 114 ? 22.552 14.913 16.749 1.00 85.19 114 LEU A O 1
ATOM 847 N N . VAL A 1 115 ? 22.867 12.897 15.840 1.00 85.06 115 VAL A N 1
ATOM 848 C CA . VAL A 1 115 ? 22.060 13.207 14.648 1.00 85.06 115 VAL A CA 1
ATOM 849 C C . VAL A 1 115 ? 20.582 13.428 15.011 1.00 85.06 115 VAL A C 1
ATOM 851 O O . VAL A 1 115 ? 19.919 14.260 14.385 1.00 85.06 115 VAL A O 1
ATOM 854 N N . LEU A 1 116 ? 20.056 12.752 16.039 1.00 84.56 116 LEU A N 1
ATOM 855 C CA . LEU A 1 116 ? 18.721 13.020 16.586 1.00 84.56 116 LEU A CA 1
ATOM 856 C C . LEU A 1 116 ? 18.643 14.413 17.239 1.00 84.56 116 LEU A C 1
ATOM 858 O O . LEU A 1 116 ? 17.748 15.185 16.889 1.00 84.56 116 LEU A O 1
ATOM 862 N N . ARG A 1 117 ? 19.596 14.771 18.114 1.00 84.81 117 ARG A N 1
ATOM 863 C CA . ARG A 1 117 ? 19.727 16.107 18.729 1.00 84.81 117 ARG A CA 1
ATOM 864 C C . ARG A 1 117 ? 19.672 17.210 17.679 1.00 84.81 117 ARG A C 1
ATOM 866 O O . ARG A 1 117 ? 18.855 18.120 17.799 1.00 84.81 117 ARG A O 1
ATOM 873 N N . ASP A 1 118 ? 20.487 17.100 16.636 1.00 81.75 118 ASP A N 1
ATOM 874 C CA . ASP A 1 118 ? 20.627 18.133 15.604 1.00 81.75 118 ASP A CA 1
ATOM 875 C C . ASP A 1 118 ? 19.356 18.288 14.743 1.00 81.75 118 ASP A C 1
ATOM 877 O O . ASP A 1 118 ? 19.101 19.352 14.176 1.00 81.75 118 ASP A O 1
ATOM 881 N N . ASN A 1 119 ? 18.515 17.246 14.663 1.00 76.50 119 ASN A N 1
ATOM 882 C CA . ASN A 1 119 ? 17.211 17.310 13.990 1.00 76.50 119 ASN A CA 1
ATOM 883 C C . ASN A 1 119 ? 16.093 17.840 14.911 1.00 76.50 119 ASN A C 1
ATOM 885 O O . ASN A 1 119 ? 15.130 18.424 14.410 1.00 76.50 119 ASN A O 1
ATOM 889 N N . LEU A 1 120 ? 16.221 17.676 16.233 1.00 73.75 120 LEU A N 1
ATOM 890 C CA . LEU A 1 120 ? 15.278 18.191 17.234 1.00 73.75 120 LEU A CA 1
ATOM 891 C C . LEU A 1 120 ? 15.549 19.656 17.613 1.00 73.75 120 LEU A C 1
ATOM 893 O O . LEU A 1 120 ? 14.607 20.401 17.871 1.00 73.75 120 LEU A O 1
ATOM 897 N N . ASN A 1 121 ? 16.817 20.080 17.626 1.00 63.38 121 ASN A N 1
ATOM 898 C CA . ASN A 1 121 ? 17.247 21.409 18.065 1.00 63.38 121 ASN A CA 1
ATOM 899 C C . ASN A 1 121 ? 18.173 22.079 17.020 1.00 63.38 121 ASN A C 1
ATOM 901 O O . ASN A 1 121 ? 19.374 22.224 17.248 1.00 63.38 121 ASN A O 1
ATOM 905 N N . PRO A 1 122 ? 17.639 22.544 15.870 1.00 50.38 122 PRO A N 1
ATOM 906 C CA . PRO A 1 122 ? 18.414 23.168 14.787 1.00 50.38 122 PRO A CA 1
ATOM 907 C C . PRO A 1 122 ? 18.818 24.627 15.110 1.00 50.38 122 PRO A C 1
ATOM 909 O O . PRO A 1 122 ? 18.687 25.517 14.270 1.00 50.38 122 PRO A O 1
ATOM 912 N N . GLY A 1 123 ? 19.208 24.890 16.362 1.00 44.38 123 GLY A N 1
ATOM 913 C CA . GLY A 1 123 ? 19.285 26.224 16.970 1.00 44.38 123 GLY A CA 1
ATOM 914 C C . GLY A 1 123 ? 20.614 26.578 17.642 1.00 44.38 123 GLY A C 1
ATOM 915 O O . GLY A 1 123 ? 20.740 27.693 18.139 1.00 44.38 123 GLY A O 1
ATOM 916 N N . VAL A 1 124 ? 21.601 25.675 17.645 1.00 44.28 124 VAL A N 1
ATOM 917 C CA . VAL A 1 124 ? 22.991 25.981 18.018 1.00 44.28 124 VAL A CA 1
ATOM 918 C C . VAL A 1 124 ? 23.917 25.288 17.022 1.00 44.28 124 VAL A C 1
ATOM 920 O O . VAL A 1 124 ? 24.052 24.070 17.042 1.00 44.28 124 VAL A O 1
ATOM 923 N N . VAL A 1 125 ? 24.550 26.072 16.152 1.00 35.94 125 VAL A N 1
ATOM 924 C CA . VAL A 1 125 ? 25.713 25.652 15.361 1.00 35.94 125 VAL A CA 1
ATOM 925 C C . VAL A 1 125 ? 26.796 26.677 15.647 1.00 35.94 125 VAL A C 1
ATOM 927 O O . VAL A 1 125 ? 26.594 27.862 15.386 1.00 35.94 125 VAL A O 1
ATOM 930 N N . ASP A 1 126 ? 27.906 26.224 16.222 1.00 37.56 126 ASP A N 1
ATOM 931 C CA . ASP A 1 126 ? 29.094 27.054 16.401 1.00 37.56 126 ASP A CA 1
ATOM 932 C C . ASP A 1 126 ? 29.863 27.116 15.069 1.00 37.56 126 ASP A C 1
ATOM 934 O O . ASP A 1 126 ? 29.938 26.123 14.337 1.00 37.56 126 ASP A O 1
ATOM 938 N N . ASP A 1 127 ? 30.376 28.289 14.703 1.00 35.66 127 ASP A N 1
ATOM 939 C CA . ASP A 1 127 ? 30.696 28.622 13.303 1.00 35.66 127 ASP A CA 1
ATOM 940 C C . ASP A 1 127 ? 32.090 28.127 12.864 1.00 35.66 127 ASP A C 1
ATOM 942 O O . ASP A 1 127 ? 32.965 28.918 12.512 1.00 35.66 127 ASP A O 1
ATOM 946 N N . ASN A 1 128 ? 32.334 26.808 12.932 1.00 41.94 128 ASN A N 1
ATOM 947 C CA . ASN A 1 128 ? 33.506 26.153 12.327 1.00 41.94 128 ASN A CA 1
ATOM 948 C C . ASN A 1 128 ? 33.377 24.619 12.154 1.00 41.94 128 ASN A C 1
ATOM 950 O O . ASN A 1 128 ? 33.876 23.836 12.960 1.00 41.94 128 ASN A O 1
ATOM 954 N N . SER A 1 129 ? 32.826 24.164 11.025 1.00 33.12 129 SER A N 1
ATOM 955 C CA . SER A 1 129 ? 33.248 22.896 10.396 1.00 33.12 129 SER A CA 1
ATOM 956 C C . SER A 1 129 ? 32.966 22.904 8.885 1.00 33.12 129 SER A C 1
ATOM 958 O O . SER A 1 129 ? 32.064 23.594 8.411 1.00 33.12 129 SER A O 1
ATOM 960 N N . GLN A 1 130 ? 33.779 22.188 8.098 1.00 40.66 130 GLN A N 1
ATOM 961 C CA . GLN A 1 130 ? 33.663 22.124 6.632 1.00 40.66 130 GLN A CA 1
ATOM 962 C C . GLN A 1 130 ? 33.187 20.743 6.147 1.00 40.66 130 GLN A C 1
ATOM 964 O O . GLN A 1 130 ? 33.360 19.741 6.828 1.00 40.66 130 GLN A O 1
ATOM 969 N N . ASP A 1 131 ? 32.658 20.724 4.917 1.00 38.94 131 ASP A N 1
ATOM 970 C CA . ASP A 1 131 ? 32.135 19.567 4.166 1.00 38.94 131 ASP A CA 1
ATOM 971 C C . ASP A 1 131 ? 30.838 18.914 4.686 1.00 38.94 131 ASP A C 1
ATOM 973 O O . ASP A 1 131 ? 30.805 17.784 5.166 1.00 38.94 131 ASP A O 1
ATOM 977 N N . VAL A 1 132 ? 29.717 19.598 4.433 1.00 30.05 132 VAL A N 1
ATOM 978 C CA . VAL A 1 132 ? 28.368 19.004 4.457 1.00 30.05 132 VAL A CA 1
ATOM 979 C C . VAL A 1 132 ? 27.846 18.841 3.020 1.00 30.05 132 VAL A C 1
ATOM 981 O O . VAL A 1 132 ? 26.811 19.381 2.631 1.00 30.05 132 VAL A O 1
ATOM 984 N N . SER A 1 133 ? 28.578 18.096 2.184 1.00 30.11 133 SER A N 1
ATOM 985 C CA . SER A 1 133 ? 28.179 17.799 0.794 1.00 30.11 133 SER A CA 1
ATOM 986 C C . SER A 1 133 ? 27.220 16.600 0.636 1.00 30.11 133 SER A C 1
ATOM 988 O O . SER A 1 133 ? 26.835 16.264 -0.487 1.00 30.11 133 SER A O 1
ATOM 990 N N . LYS A 1 134 ? 26.808 15.949 1.739 1.00 33.34 134 LYS A N 1
ATOM 991 C CA . LYS A 1 134 ? 26.015 14.698 1.737 1.00 33.34 134 LYS A CA 1
ATOM 992 C C . LYS A 1 134 ? 24.873 14.652 2.769 1.00 33.34 134 LYS A C 1
ATOM 994 O O . LYS A 1 134 ? 24.788 13.712 3.553 1.00 33.34 134 LYS A O 1
ATOM 999 N N . ILE A 1 135 ? 23.940 15.607 2.734 1.00 30.98 135 ILE A N 1
ATOM 1000 C CA . ILE A 1 135 ? 22.644 15.463 3.429 1.00 30.98 135 ILE A CA 1
ATOM 1001 C C . ILE A 1 135 ? 21.502 15.468 2.397 1.00 30.98 135 ILE A C 1
ATOM 1003 O O . ILE A 1 135 ? 21.270 16.493 1.753 1.00 30.98 135 ILE A O 1
ATOM 1007 N N . PRO A 1 136 ? 20.761 14.353 2.222 1.00 28.67 136 PRO A N 1
ATOM 1008 C CA . PRO A 1 136 ? 19.520 14.349 1.453 1.00 28.67 136 PRO A CA 1
ATOM 1009 C C . PRO A 1 136 ? 18.500 15.294 2.097 1.00 28.67 136 PRO A C 1
ATOM 1011 O O . PRO A 1 136 ? 18.296 15.255 3.309 1.00 28.67 136 PRO A O 1
ATOM 1014 N N . SER A 1 137 ? 17.841 16.136 1.300 1.00 35.78 137 SER A N 1
ATOM 1015 C CA . SER A 1 137 ? 16.937 17.180 1.798 1.00 35.78 137 SER A CA 1
ATOM 1016 C C . SER A 1 137 ? 15.714 16.596 2.528 1.00 35.78 137 SER A C 1
ATOM 1018 O O . SER A 1 137 ? 14.692 16.300 1.905 1.00 35.78 137 SER A O 1
ATOM 1020 N N . ARG A 1 138 ? 15.803 16.428 3.857 1.00 34.50 138 ARG A N 1
ATOM 1021 C CA . ARG A 1 138 ? 14.687 15.942 4.683 1.00 34.50 138 ARG A CA 1
ATOM 1022 C C . ARG A 1 138 ? 13.502 16.907 4.624 1.00 34.50 138 ARG A C 1
ATOM 1024 O O . ARG A 1 138 ? 13.652 18.129 4.621 1.00 34.50 138 ARG A O 1
ATOM 1031 N N . LYS A 1 139 ? 12.294 16.341 4.625 1.00 31.38 139 LYS A N 1
ATOM 1032 C CA . LYS A 1 139 ? 11.054 17.108 4.782 1.00 31.38 139 LYS A CA 1
ATOM 1033 C C . LYS A 1 139 ? 10.999 17.655 6.207 1.00 31.38 139 LYS A C 1
ATOM 1035 O O . LYS A 1 139 ? 10.946 16.878 7.156 1.00 31.38 139 LYS A O 1
ATOM 1040 N N . LYS A 1 140 ? 10.969 18.981 6.350 1.00 32.88 140 LYS A N 1
ATOM 1041 C CA . LYS A 1 140 ? 10.745 19.641 7.640 1.00 32.88 140 LYS A CA 1
ATOM 1042 C C . LYS A 1 140 ? 9.353 19.276 8.160 1.00 32.88 140 LYS A C 1
ATOM 1044 O O . LYS A 1 140 ? 8.356 19.774 7.637 1.00 32.88 140 LYS A O 1
ATOM 1049 N N . TRP A 1 141 ? 9.293 18.428 9.186 1.00 30.38 141 TRP A N 1
ATOM 1050 C CA . TRP A 1 141 ? 8.090 18.287 10.002 1.00 30.38 141 TRP A CA 1
ATOM 1051 C C . TRP A 1 141 ? 7.789 19.659 10.619 1.00 30.38 141 TRP A C 1
ATOM 1053 O O . TRP A 1 141 ? 8.683 20.319 11.152 1.00 30.38 141 TRP A O 1
ATOM 1063 N N . ARG A 1 142 ? 6.545 20.125 10.497 1.00 28.62 142 ARG A N 1
ATOM 1064 C CA . ARG A 1 142 ? 6.076 21.341 11.163 1.00 28.62 142 ARG A CA 1
ATOM 1065 C C . ARG A 1 142 ? 4.811 20.994 11.934 1.00 28.62 142 ARG A C 1
ATOM 1067 O O . ARG A 1 142 ? 3.909 20.380 11.367 1.00 28.62 142 ARG A O 1
ATOM 1074 N N . VAL A 1 143 ? 4.768 21.389 13.202 1.00 27.30 143 VAL A N 1
ATOM 1075 C CA . VAL A 1 143 ? 3.563 21.309 14.033 1.00 27.30 143 VAL A CA 1
ATOM 1076 C C . VAL A 1 143 ? 2.443 22.123 13.373 1.00 27.30 143 VAL A C 1
ATOM 1078 O O . VAL A 1 143 ? 2.700 23.124 12.698 1.00 27.30 143 VAL A O 1
ATOM 1081 N N . ARG A 1 144 ? 1.204 21.651 13.524 1.00 25.09 144 ARG A N 1
ATOM 1082 C CA . ARG A 1 144 ? -0.005 22.309 13.026 1.00 25.09 144 ARG A CA 1
ATOM 1083 C C . ARG A 1 144 ? -0.692 23.019 14.188 1.00 25.09 144 ARG A C 1
ATOM 1085 O O . ARG A 1 144 ? -1.407 22.380 14.950 1.00 25.09 144 ARG A O 1
ATOM 1092 N N . GLU A 1 145 ? -0.477 24.321 14.287 1.00 27.67 145 GLU A N 1
ATOM 1093 C CA . GLU A 1 145 ? -1.230 25.202 15.187 1.00 27.67 145 GLU A CA 1
ATOM 1094 C C . GLU A 1 145 ? -2.605 25.548 14.570 1.00 27.67 145 GLU A C 1
ATOM 1096 O O . GLU A 1 145 ? -2.825 25.356 13.367 1.00 27.67 145 GLU A O 1
ATOM 1101 N N . THR A 1 146 ? -3.549 25.991 15.403 1.00 26.77 146 THR A N 1
ATOM 1102 C CA . THR A 1 146 ? -4.986 26.132 15.078 1.00 26.77 146 THR A CA 1
ATOM 1103 C C . THR A 1 146 ? -5.500 27.552 15.305 1.00 26.77 146 THR A C 1
ATOM 1105 O O . THR A 1 146 ? -5.176 28.124 16.338 1.00 26.77 146 THR A O 1
ATOM 1108 N N . ASP A 1 147 ? -6.361 28.015 14.383 1.00 26.16 147 ASP A N 1
ATOM 1109 C CA . ASP A 1 147 ? -7.131 29.282 14.368 1.00 26.16 147 ASP A CA 1
ATOM 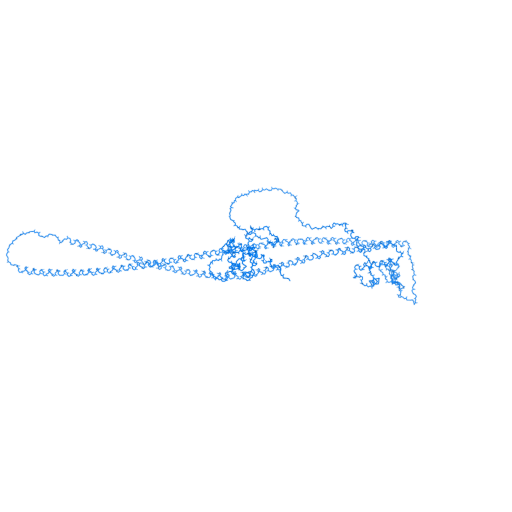1110 C C . ASP A 1 147 ? -6.306 30.591 14.480 1.00 26.16 147 ASP A C 1
ATOM 1112 O O . ASP A 1 147 ? -5.294 30.674 15.157 1.00 26.16 147 ASP A O 1
ATOM 1116 N N . GLU A 1 148 ? -6.590 31.656 13.727 1.00 24.08 148 GLU A N 1
ATOM 1117 C CA . GLU A 1 148 ? -7.873 32.370 13.652 1.00 24.08 148 GLU A CA 1
ATOM 1118 C C . GLU A 1 148 ? -8.297 32.824 12.235 1.00 24.08 148 GLU A C 1
ATOM 1120 O O . GLU A 1 148 ? -7.583 32.691 11.239 1.00 24.08 148 GLU A O 1
ATOM 1125 N N . SER A 1 149 ? -9.513 33.374 12.148 1.00 26.39 149 SER A N 1
ATOM 1126 C CA . SER A 1 149 ? -10.170 33.827 10.917 1.00 26.39 149 SER A CA 1
ATOM 1127 C C . SER A 1 149 ? -9.754 35.225 10.442 1.00 26.39 149 SER A C 1
ATOM 1129 O O . SER A 1 149 ? -9.566 36.116 11.264 1.00 26.39 149 SER A O 1
ATOM 1131 N N . LEU A 1 150 ? -9.842 35.483 9.129 1.00 27.77 150 LEU A N 1
ATOM 1132 C CA . LEU A 1 150 ? -10.308 36.780 8.606 1.00 27.77 150 LEU A CA 1
ATOM 1133 C C . LEU A 1 150 ? -10.933 36.640 7.201 1.00 27.77 150 LEU A C 1
ATOM 1135 O O . LEU A 1 150 ? -10.852 35.585 6.573 1.00 27.77 150 LEU A O 1
ATOM 1139 N N . VAL A 1 151 ? -11.639 37.681 6.743 1.00 24.52 151 VAL A N 1
ATOM 1140 C CA . VAL A 1 151 ? -12.734 37.564 5.758 1.00 24.52 151 VAL A CA 1
ATOM 1141 C C . VAL A 1 151 ? -12.500 38.368 4.468 1.00 24.52 151 VAL A C 1
ATOM 1143 O O . VAL A 1 151 ? -12.125 39.530 4.521 1.00 24.52 151 VAL A O 1
ATOM 1146 N N . ALA A 1 152 ? -12.840 37.731 3.337 1.00 23.92 152 ALA A N 1
ATOM 1147 C CA . ALA A 1 152 ? -13.185 38.270 2.009 1.00 23.92 152 ALA A CA 1
ATOM 1148 C C . ALA A 1 152 ? -12.254 39.272 1.284 1.00 23.92 152 ALA A C 1
ATOM 1150 O O . ALA A 1 152 ? -12.027 40.388 1.731 1.00 23.92 152 ALA A O 1
ATOM 1151 N N . ALA A 1 153 ? -11.966 38.961 0.012 1.00 23.39 153 ALA 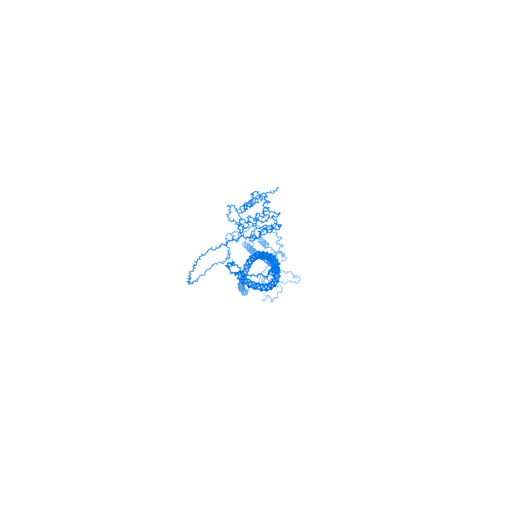A N 1
ATOM 1152 C CA . ALA A 1 153 ? -12.298 39.858 -1.104 1.00 23.39 153 ALA A CA 1
ATOM 1153 C C . ALA A 1 153 ? -12.302 39.109 -2.450 1.00 23.39 153 ALA A C 1
ATOM 1155 O O . ALA A 1 153 ? -11.412 38.311 -2.735 1.00 23.39 153 ALA A O 1
ATOM 1156 N N . ALA A 1 154 ? -13.262 39.439 -3.314 1.00 26.95 154 ALA A N 1
ATOM 1157 C CA . ALA A 1 154 ? -13.140 39.281 -4.763 1.00 26.95 154 ALA A CA 1
ATOM 1158 C C . ALA A 1 154 ? -13.105 40.681 -5.393 1.00 26.95 154 ALA A C 1
ATOM 1160 O O . ALA A 1 154 ? -13.706 41.610 -4.848 1.00 26.95 154 ALA A O 1
ATOM 1161 N N . PRO A 1 155 ? -12.452 40.846 -6.552 1.00 31.03 155 PRO A N 1
ATOM 1162 C CA . PRO A 1 155 ? -13.158 41.551 -7.621 1.00 31.03 155 PRO A CA 1
ATOM 1163 C C . PRO A 1 155 ? -12.987 40.909 -9.008 1.00 31.03 155 PRO A C 1
ATOM 1165 O O . PRO A 1 155 ? -12.232 39.963 -9.220 1.00 31.03 155 PRO A O 1
ATOM 1168 N N . GLN A 1 156 ? -13.759 41.427 -9.962 1.00 26.80 156 GLN A N 1
ATOM 1169 C CA . GLN A 1 156 ? -13.946 40.862 -11.296 1.00 26.80 156 GLN A CA 1
ATOM 1170 C C . GLN A 1 156 ? -12.827 41.216 -12.292 1.00 26.80 156 GLN A C 1
ATOM 1172 O O . GLN A 1 156 ? -12.317 42.331 -12.312 1.00 26.80 156 GLN A O 1
ATOM 1177 N N . GLY A 1 157 ? -12.560 40.265 -13.193 1.00 23.91 157 GLY A N 1
ATOM 1178 C CA . GLY A 1 157 ? -12.649 40.425 -14.653 1.00 23.91 157 GLY A CA 1
ATOM 1179 C C . GLY A 1 157 ? -12.046 41.652 -15.358 1.00 23.91 157 GLY A C 1
ATOM 1180 O O . GLY A 1 157 ? -12.508 42.778 -15.202 1.00 23.91 157 GLY A O 1
ATOM 1181 N N . LYS A 1 158 ? -11.150 41.377 -16.317 1.00 26.66 158 LYS A N 1
ATOM 1182 C CA . LYS A 1 158 ? -10.934 42.189 -17.530 1.00 26.66 158 LYS A CA 1
ATOM 1183 C C . LYS A 1 158 ? -10.292 41.348 -18.639 1.00 26.66 158 LYS A C 1
ATOM 1185 O O . LYS A 1 158 ? -9.137 40.955 -18.528 1.00 26.66 158 LYS A O 1
ATOM 1190 N N . THR A 1 159 ? -11.020 41.119 -19.728 1.00 29.28 159 THR A N 1
ATOM 1191 C CA . THR A 1 159 ? -10.419 40.849 -21.046 1.00 29.28 159 THR A CA 1
ATOM 1192 C C . THR A 1 159 ? -9.989 42.173 -21.677 1.00 29.28 159 THR A C 1
ATOM 1194 O O . THR A 1 159 ? -10.674 43.180 -21.481 1.00 29.28 159 THR A O 1
ATOM 1197 N N . PRO A 1 160 ? -8.926 42.181 -22.492 1.00 27.05 160 PRO A N 1
ATOM 1198 C CA . PRO A 1 160 ? -9.190 42.481 -23.903 1.00 27.05 160 PRO A CA 1
ATOM 1199 C C . PRO A 1 160 ? -8.359 41.657 -24.905 1.00 27.05 160 PRO A C 1
ATOM 1201 O O . PRO A 1 160 ? -7.382 41.011 -24.548 1.00 27.05 160 PRO A O 1
ATOM 1204 N N . SER A 1 161 ? -8.807 41.734 -26.164 1.00 23.77 161 SER A N 1
ATOM 1205 C CA . SER A 1 161 ? -8.115 41.527 -27.452 1.00 23.77 161 SER A CA 1
ATOM 1206 C C . SER A 1 161 ? -6.701 40.920 -27.466 1.00 23.77 161 SER A C 1
ATOM 1208 O O . SER A 1 161 ? -5.768 41.456 -26.876 1.00 23.77 161 SER A O 1
ATOM 1210 N N . GLY A 1 162 ? -6.514 39.876 -28.280 1.00 29.59 162 GLY A N 1
ATOM 1211 C CA . GLY A 1 162 ? -5.194 39.302 -28.563 1.00 29.59 162 GLY A CA 1
ATOM 1212 C C . GLY A 1 162 ? -4.418 40.017 -29.678 1.00 29.59 162 GLY A C 1
ATOM 1213 O O . GLY A 1 162 ? -4.971 40.824 -30.423 1.00 29.59 162 GLY A O 1
ATOM 1214 N N . GLU A 1 163 ? -3.146 39.643 -29.830 1.00 25.53 163 GLU A N 1
ATOM 1215 C CA . GLU A 1 163 ? -2.322 39.921 -31.012 1.00 25.53 163 GLU A CA 1
ATOM 1216 C C . GLU A 1 163 ? -1.377 38.728 -31.274 1.00 25.53 163 GLU A C 1
ATOM 1218 O O . GLU A 1 163 ? -0.948 38.045 -30.342 1.00 25.53 163 GLU A O 1
ATOM 1223 N N . ASN A 1 164 ? -1.047 38.452 -32.539 1.00 36.28 164 ASN A N 1
ATOM 1224 C CA . ASN A 1 164 ? -0.102 37.393 -32.907 1.00 36.28 164 ASN A CA 1
ATOM 1225 C C . ASN A 1 164 ? 1.345 37.827 -32.627 1.00 36.28 164 ASN A C 1
ATOM 1227 O O . ASN A 1 164 ? 1.860 38.696 -33.327 1.00 36.28 164 ASN A O 1
ATOM 1231 N N . ARG A 1 165 ? 2.045 37.151 -31.706 1.00 29.67 165 ARG A N 1
ATOM 1232 C CA . ARG A 1 165 ? 3.520 37.148 -31.622 1.00 29.67 165 ARG A CA 1
ATOM 1233 C C . ARG A 1 165 ? 4.016 35.884 -30.917 1.00 29.67 165 ARG A C 1
ATOM 1235 O O . ARG A 1 165 ? 3.782 35.692 -29.729 1.00 29.67 165 ARG A O 1
ATOM 1242 N N . GLY A 1 166 ? 4.707 35.016 -31.654 1.00 36.00 166 GLY A N 1
ATOM 1243 C CA . GLY A 1 166 ? 5.295 33.799 -31.095 1.00 36.00 166 GLY A CA 1
ATOM 1244 C C . GLY A 1 166 ? 6.594 34.075 -30.334 1.00 36.00 166 GLY A C 1
ATOM 1245 O O . GLY A 1 166 ? 7.460 34.786 -30.833 1.00 36.00 166 GLY A O 1
ATOM 1246 N N . ASN A 1 167 ? 6.741 33.460 -29.159 1.00 28.02 167 ASN A N 1
ATOM 1247 C CA . ASN A 1 167 ? 8.000 33.273 -28.432 1.00 28.02 167 ASN A CA 1
ATOM 1248 C C . ASN A 1 167 ? 7.881 31.970 -27.609 1.00 28.02 167 ASN A C 1
ATOM 1250 O O . ASN A 1 167 ? 6.845 31.737 -26.999 1.00 28.02 167 ASN A O 1
ATOM 1254 N N . GLY A 1 168 ? 8.872 31.077 -27.531 1.00 31.45 168 GLY A N 1
ATOM 1255 C CA . GLY A 1 168 ? 10.201 31.135 -28.158 1.00 31.45 168 GLY A CA 1
ATOM 1256 C C . GLY A 1 168 ? 11.347 30.616 -27.279 1.00 31.45 168 GLY A C 1
ATOM 1257 O O . GLY A 1 168 ? 12.460 31.117 -27.395 1.00 31.45 168 GLY A O 1
ATOM 1258 N N . VAL A 1 169 ? 11.099 29.670 -26.363 1.00 28.41 169 VAL A N 1
ATOM 1259 C CA . VAL A 1 169 ? 12.047 29.269 -25.300 1.00 28.41 169 VAL A CA 1
ATOM 1260 C C . VAL A 1 169 ? 11.969 27.743 -25.079 1.00 28.41 169 VAL A C 1
ATOM 1262 O O . VAL A 1 169 ? 10.889 27.178 -25.224 1.00 28.41 169 VAL A O 1
ATOM 1265 N N . PRO A 1 170 ? 13.079 27.037 -24.798 1.00 32.53 170 PRO A N 1
ATOM 1266 C CA . PRO A 1 170 ? 14.162 26.880 -25.762 1.00 32.53 170 PRO A CA 1
ATOM 1267 C C . PRO A 1 170 ? 14.510 25.394 -25.991 1.00 32.53 170 PRO A C 1
ATOM 1269 O O . PRO A 1 170 ? 14.805 24.659 -25.050 1.00 32.53 170 PRO A O 1
ATOM 1272 N N . TYR A 1 171 ? 14.596 24.954 -27.251 1.00 27.62 171 TYR A N 1
ATOM 1273 C CA . TYR A 1 171 ? 15.235 23.664 -27.550 1.00 27.62 171 TYR A CA 1
ATOM 1274 C C . TYR A 1 171 ? 16.711 23.687 -27.106 1.00 27.62 171 TYR A C 1
ATOM 1276 O O . TYR A 1 171 ? 17.401 24.682 -27.370 1.00 27.62 171 TYR A O 1
ATOM 1284 N N . PRO A 1 172 ? 17.243 22.602 -26.508 1.00 33.53 172 PRO A N 1
ATOM 1285 C CA . PRO A 1 172 ? 18.669 22.486 -26.236 1.00 33.53 172 PRO A CA 1
ATOM 1286 C C . PRO A 1 172 ? 19.425 22.418 -27.567 1.00 33.53 172 PRO A C 1
ATOM 1288 O O . PRO A 1 172 ? 19.508 21.368 -28.204 1.00 33.53 172 PRO A O 1
ATOM 1291 N N . LYS A 1 173 ? 19.964 23.562 -28.011 1.00 28.16 173 LYS A N 1
ATOM 1292 C CA . LYS A 1 173 ? 20.747 23.666 -29.248 1.00 28.16 173 LYS A CA 1
ATOM 1293 C C . LYS A 1 173 ? 21.928 22.701 -29.180 1.00 28.16 173 LYS A C 1
ATOM 1295 O O . LYS A 1 173 ? 22.910 22.967 -28.487 1.00 28.16 173 LYS A O 1
ATOM 1300 N N . SER A 1 174 ? 21.860 21.614 -29.946 1.00 31.55 174 SER A N 1
ATOM 1301 C CA . SER A 1 174 ? 23.005 20.742 -30.188 1.00 31.55 174 SER A CA 1
ATOM 1302 C C . SER A 1 174 ? 24.124 21.582 -30.800 1.00 31.55 174 SER A C 1
ATOM 1304 O O . SER A 1 174 ? 24.023 21.993 -31.958 1.00 31.55 174 SER A O 1
ATOM 1306 N N . GLN A 1 175 ? 25.173 21.871 -30.025 1.00 30.58 175 GLN A N 1
ATOM 1307 C CA . GLN A 1 175 ? 26.310 22.658 -30.495 1.00 30.58 175 GLN A CA 1
ATOM 1308 C C . GLN A 1 175 ? 27.136 21.848 -31.502 1.00 30.58 175 GLN A C 1
ATOM 1310 O O . GLN A 1 175 ? 28.218 21.354 -31.187 1.00 30.58 175 GLN A O 1
ATOM 1315 N N . GLN A 1 176 ? 26.668 21.781 -32.751 1.00 31.89 176 GLN A N 1
ATOM 1316 C CA . GLN A 1 176 ? 27.559 21.619 -33.893 1.00 31.89 176 GLN A CA 1
ATOM 1317 C C . GLN A 1 176 ? 28.404 22.891 -34.015 1.00 31.89 176 GLN A C 1
ATOM 1319 O O . GLN A 1 176 ? 28.161 23.762 -34.847 1.00 31.89 176 GLN A O 1
ATOM 1324 N N . LYS A 1 177 ? 29.423 22.998 -33.157 1.00 27.80 177 LYS A N 1
ATOM 1325 C CA . LYS A 1 177 ? 30.581 23.837 -33.442 1.00 27.80 177 LYS A CA 1
ATOM 1326 C C . LYS A 1 177 ? 31.252 23.233 -34.669 1.00 27.80 177 LYS A C 1
ATOM 1328 O O . LYS A 1 177 ? 32.034 22.293 -34.546 1.00 27.80 177 LYS A O 1
ATOM 1333 N N . THR A 1 178 ? 30.953 23.781 -35.846 1.00 28.41 178 THR A N 1
ATOM 1334 C CA . THR A 1 178 ? 31.871 23.708 -36.985 1.00 28.41 178 THR A CA 1
ATOM 1335 C C . THR A 1 178 ? 33.260 24.080 -36.464 1.00 28.41 178 THR A C 1
ATOM 1337 O O . THR A 1 178 ? 33.392 25.174 -35.901 1.00 28.41 178 THR A O 1
ATOM 1340 N N . PRO A 1 179 ? 34.282 23.213 -36.571 1.00 28.67 179 PRO A N 1
ATOM 1341 C CA . PRO A 1 179 ? 35.607 23.555 -36.084 1.00 28.67 179 PRO A CA 1
ATOM 1342 C C . PRO A 1 179 ? 36.105 24.779 -36.850 1.00 28.67 179 PRO A C 1
ATOM 1344 O O . PRO A 1 179 ? 36.363 24.693 -38.050 1.00 28.67 179 PRO A O 1
ATOM 1347 N N . ALA A 1 180 ? 36.213 25.924 -36.170 1.00 28.78 180 ALA A N 1
ATOM 1348 C CA . ALA A 1 180 ? 36.825 27.111 -36.749 1.00 28.78 180 ALA A CA 1
ATOM 1349 C C . ALA A 1 180 ? 38.233 26.714 -37.209 1.00 28.78 180 ALA A C 1
ATOM 1351 O O . ALA A 1 180 ? 39.037 26.243 -36.399 1.00 28.78 180 ALA A O 1
ATOM 1352 N N . PHE A 1 181 ? 38.486 26.802 -38.518 1.00 30.62 181 PHE A N 1
ATOM 1353 C CA . PHE A 1 181 ? 39.615 26.121 -39.150 1.00 30.62 181 PHE A CA 1
ATOM 1354 C C . PHE A 1 181 ? 40.922 26.849 -38.819 1.00 30.62 181 PHE A C 1
ATOM 1356 O O . PHE A 1 181 ? 41.384 27.733 -39.537 1.00 30.62 181 PHE A O 1
ATOM 1363 N N . ASN A 1 182 ? 41.470 26.517 -37.652 1.00 31.61 182 ASN A N 1
ATOM 1364 C CA . ASN A 1 182 ? 42.509 27.285 -36.986 1.00 31.61 182 ASN A CA 1
ATOM 1365 C C . ASN A 1 182 ? 43.803 27.248 -37.816 1.00 31.61 182 ASN A C 1
ATOM 1367 O O . ASN A 1 182 ? 44.554 26.272 -37.773 1.00 31.61 182 ASN A O 1
ATOM 1371 N N . GLY A 1 183 ? 44.080 28.326 -38.561 1.00 35.28 183 GLY A N 1
ATOM 1372 C CA . GLY A 1 183 ? 45.173 28.419 -39.544 1.00 35.28 183 GLY A CA 1
ATOM 1373 C C . GLY A 1 183 ? 46.590 28.208 -38.988 1.00 35.28 183 GLY A C 1
ATOM 1374 O O . GLY A 1 183 ? 47.550 28.129 -39.753 1.00 35.28 183 GLY A O 1
ATOM 1375 N N . LYS A 1 184 ? 46.736 28.068 -37.664 1.00 36.41 184 LYS A N 1
ATOM 1376 C CA . LYS A 1 184 ? 47.962 27.584 -37.019 1.00 36.41 184 LYS A CA 1
ATOM 1377 C C . LYS A 1 184 ? 48.215 26.088 -37.281 1.00 36.41 184 LYS A C 1
ATOM 1379 O O . LYS A 1 184 ? 49.342 25.754 -37.631 1.00 36.41 184 LYS A O 1
ATOM 1384 N N . LYS A 1 185 ? 47.201 25.204 -37.238 1.00 37.00 185 LYS A N 1
ATOM 1385 C CA . LYS A 1 185 ? 47.411 23.741 -37.374 1.00 37.00 185 LYS A CA 1
ATOM 1386 C C . LYS A 1 185 ? 47.847 23.316 -38.785 1.00 37.00 185 LYS A C 1
ATOM 1388 O O . LYS A 1 185 ? 48.614 22.369 -38.931 1.00 37.00 185 LYS A O 1
ATOM 1393 N N . LEU A 1 186 ? 47.470 24.063 -39.830 1.00 35.06 186 LEU A N 1
ATOM 1394 C CA . LEU A 1 186 ? 48.035 23.865 -41.177 1.00 35.06 186 LEU A CA 1
ATOM 1395 C C . LEU A 1 186 ? 49.569 24.004 -41.191 1.00 35.06 186 LEU A C 1
ATOM 1397 O O . LEU A 1 186 ? 50.240 23.281 -41.922 1.00 35.06 186 LEU A O 1
ATOM 1401 N N . ARG A 1 187 ? 50.138 24.884 -40.357 1.00 35.31 187 ARG A N 1
ATOM 1402 C CA . ARG A 1 187 ? 51.588 25.131 -40.282 1.00 35.31 187 ARG A CA 1
ATOM 1403 C C . ARG A 1 187 ? 52.358 24.032 -39.533 1.00 35.31 187 ARG A C 1
ATOM 1405 O O . ARG A 1 187 ? 53.569 23.924 -39.698 1.00 35.31 187 ARG A O 1
ATOM 1412 N N . GLU A 1 188 ? 51.662 23.208 -38.753 1.00 36.25 188 GLU A N 1
ATOM 1413 C CA . GLU A 1 188 ? 52.207 22.000 -38.115 1.00 36.25 188 GLU A CA 1
ATOM 1414 C C . GLU A 1 188 ? 52.129 20.791 -39.058 1.00 36.25 188 GLU A C 1
ATOM 1416 O O . GLU A 1 188 ? 53.067 20.003 -39.129 1.00 36.25 188 GLU A O 1
ATOM 1421 N N . ILE A 1 189 ? 51.064 20.688 -39.865 1.00 38.38 189 ILE A N 1
ATOM 1422 C CA . ILE A 1 189 ? 50.917 19.645 -40.900 1.00 38.38 189 ILE A CA 1
ATOM 1423 C C . ILE A 1 189 ? 52.050 19.725 -41.944 1.00 38.38 189 ILE A C 1
ATOM 1425 O O . ILE A 1 189 ? 52.514 18.695 -42.429 1.00 38.38 189 ILE A O 1
ATOM 1429 N N . PHE A 1 190 ? 52.567 20.926 -42.235 1.00 38.03 190 PHE A N 1
ATOM 1430 C CA . PHE A 1 190 ? 53.755 21.121 -43.082 1.00 38.03 190 PHE A CA 1
ATOM 1431 C C . PHE A 1 190 ? 55.107 20.813 -42.401 1.00 38.03 190 PHE A C 1
ATOM 1433 O O . PHE A 1 190 ? 56.146 20.973 -43.038 1.00 38.03 190 PHE A O 1
ATOM 1440 N N . GLN A 1 191 ? 55.119 20.349 -41.147 1.00 42.53 191 GLN A N 1
ATOM 1441 C CA . GLN A 1 191 ? 56.324 19.932 -40.414 1.00 42.53 191 GLN A CA 1
ATOM 1442 C C . GLN A 1 191 ? 56.298 18.449 -40.003 1.00 42.53 191 GLN A C 1
ATOM 1444 O O . GLN A 1 191 ? 56.969 18.047 -39.049 1.00 42.53 191 GLN A O 1
ATOM 1449 N N . LEU A 1 192 ? 55.557 17.604 -40.732 1.00 35.31 192 LEU A N 1
ATOM 1450 C CA . LEU A 1 192 ? 55.661 16.156 -40.549 1.00 35.31 192 LEU A CA 1
ATOM 1451 C C . LEU A 1 192 ? 57.115 15.707 -40.791 1.00 35.31 192 LEU A C 1
ATOM 1453 O O . LEU A 1 192 ? 57.748 16.126 -41.761 1.00 35.31 192 LEU A O 1
ATOM 1457 N N . LYS A 1 193 ? 57.655 14.913 -39.856 1.00 32.81 193 LYS A N 1
ATOM 1458 C CA . LYS A 1 193 ? 59.099 14.666 -39.705 1.00 32.81 193 LYS A CA 1
ATOM 1459 C C . LYS A 1 193 ? 59.787 14.309 -41.025 1.00 32.81 193 LYS A C 1
ATOM 1461 O O . LYS A 1 193 ? 59.383 13.374 -41.713 1.00 32.81 193 LYS A O 1
ATOM 1466 N N . ARG A 1 194 ? 60.934 14.949 -41.279 1.00 39.00 194 ARG A N 1
ATOM 1467 C CA . ARG A 1 194 ? 61.944 14.509 -42.256 1.00 39.00 194 ARG A CA 1
ATOM 1468 C C . ARG A 1 194 ? 62.657 13.250 -41.736 1.00 39.00 194 ARG A C 1
ATOM 1470 O O . ARG A 1 194 ? 63.835 13.297 -41.398 1.00 39.00 194 ARG A O 1
ATOM 1477 N N . GLY A 1 195 ? 61.912 12.154 -41.600 1.00 35.41 195 GLY A N 1
ATOM 1478 C CA . GLY A 1 195 ? 62.464 10.842 -41.279 1.00 35.41 195 GLY A CA 1
ATOM 1479 C C . GLY A 1 195 ? 63.406 10.389 -42.390 1.00 35.41 195 GLY A C 1
ATOM 1480 O O . GLY A 1 195 ? 63.098 10.559 -43.571 1.00 35.41 195 GLY A O 1
ATOM 1481 N N . SER A 1 196 ? 64.564 9.850 -42.015 1.00 41.91 196 SER A N 1
ATOM 1482 C CA . SER A 1 196 ? 65.441 9.183 -42.974 1.00 41.91 196 SER A CA 1
ATOM 1483 C C . SER A 1 196 ? 64.800 7.849 -43.347 1.00 41.91 196 SER A C 1
ATOM 1485 O O . SER A 1 196 ? 64.620 7.007 -42.473 1.00 41.91 196 SER A O 1
ATOM 1487 N N . TYR A 1 197 ? 64.443 7.657 -44.617 1.00 47.97 197 TYR A N 1
ATOM 1488 C CA . TYR A 1 197 ? 63.915 6.384 -45.123 1.00 47.97 197 TYR A CA 1
ATOM 1489 C C . TYR A 1 197 ? 65.049 5.459 -45.588 1.00 47.97 197 TYR A C 1
ATOM 1491 O O . TYR A 1 197 ? 65.072 4.959 -46.709 1.00 47.97 197 TYR A O 1
ATOM 1499 N N . ALA A 1 198 ? 65.985 5.245 -44.669 1.00 45.12 198 ALA A N 1
ATOM 1500 C CA . ALA A 1 198 ? 66.844 4.076 -44.589 1.00 45.12 198 ALA A CA 1
ATOM 1501 C C . ALA A 1 198 ? 66.561 3.465 -43.196 1.00 45.12 198 ALA A C 1
ATOM 1503 O O . ALA A 1 198 ? 66.389 4.219 -42.240 1.00 45.12 198 ALA A O 1
ATOM 1504 N N . ASP A 1 199 ? 66.385 2.156 -43.019 1.00 48.97 199 ASP A N 1
ATOM 1505 C CA . ASP A 1 199 ? 66.837 1.055 -43.875 1.00 48.97 199 ASP A CA 1
ATOM 1506 C C . ASP A 1 199 ? 65.727 0.048 -44.225 1.00 48.97 199 ASP A C 1
ATOM 1508 O O . ASP A 1 199 ? 64.923 -0.348 -43.380 1.00 48.97 199 ASP A O 1
ATOM 1512 N N . LEU A 1 200 ? 65.742 -0.453 -45.464 1.00 52.66 200 LEU A N 1
ATOM 1513 C CA . LEU A 1 200 ? 65.069 -1.698 -45.848 1.00 52.66 200 LEU A CA 1
ATOM 1514 C C . LEU A 1 200 ? 65.889 -2.352 -46.978 1.00 52.66 200 LEU A C 1
ATOM 1516 O O . LEU A 1 200 ? 65.967 -1.775 -48.064 1.00 52.66 200 LEU A O 1
ATOM 1520 N N . PRO A 1 201 ? 66.555 -3.505 -46.752 1.00 59.69 201 PRO A N 1
ATOM 1521 C CA . PRO A 1 201 ? 67.460 -4.085 -47.744 1.00 59.69 201 PRO A CA 1
ATOM 1522 C C . PRO A 1 201 ? 66.760 -4.394 -49.071 1.00 59.69 201 PRO A C 1
ATOM 1524 O O . PRO A 1 201 ? 65.678 -4.983 -49.076 1.00 59.69 201 PRO A O 1
ATOM 1527 N N . ALA A 1 202 ? 67.405 -4.073 -50.198 1.00 58.06 202 ALA A N 1
ATOM 1528 C CA . ALA A 1 202 ? 66.832 -4.242 -51.539 1.00 58.06 202 ALA A CA 1
ATOM 1529 C C . ALA A 1 202 ? 66.333 -5.676 -51.819 1.00 58.06 202 ALA A C 1
ATOM 1531 O O . ALA A 1 202 ? 65.301 -5.857 -52.462 1.00 58.06 202 ALA A O 1
ATOM 1532 N N . ALA A 1 203 ? 67.002 -6.689 -51.254 1.00 58.12 203 ALA A N 1
ATOM 1533 C CA . ALA A 1 203 ? 66.562 -8.085 -51.303 1.00 58.12 203 ALA A CA 1
ATOM 1534 C C . ALA A 1 203 ? 65.124 -8.280 -50.783 1.00 58.12 203 ALA A C 1
ATOM 1536 O O . ALA A 1 203 ? 64.343 -8.993 -51.405 1.00 58.12 203 ALA A O 1
ATOM 1537 N N . LYS A 1 204 ? 64.743 -7.595 -49.696 1.00 58.81 204 LYS A N 1
ATOM 1538 C CA . LYS A 1 204 ? 63.415 -7.705 -49.073 1.00 58.81 204 LYS A CA 1
ATOM 1539 C C . LYS A 1 204 ? 62.326 -6.953 -49.844 1.00 58.81 204 LYS A C 1
ATOM 1541 O O . LYS A 1 204 ? 61.169 -7.363 -49.848 1.00 58.81 204 LYS A O 1
ATOM 1546 N N . ILE A 1 205 ? 62.702 -5.888 -50.553 1.00 60.78 205 ILE A N 1
ATOM 1547 C CA . ILE A 1 205 ? 61.816 -5.217 -51.517 1.00 60.78 205 ILE A CA 1
ATOM 1548 C C . ILE A 1 205 ? 61.560 -6.145 -52.717 1.00 60.78 205 ILE A C 1
ATOM 1550 O O . ILE A 1 205 ? 60.420 -6.271 -53.156 1.00 60.78 205 ILE A O 1
ATOM 1554 N N . SER A 1 206 ? 62.589 -6.849 -53.206 1.00 62.12 206 SER A N 1
ATOM 1555 C CA . SER A 1 206 ? 62.441 -7.830 -54.295 1.00 62.12 206 SER A CA 1
ATOM 1556 C C . SER A 1 206 ? 61.647 -9.075 -53.879 1.00 62.12 206 SER A C 1
ATOM 1558 O O . SER A 1 206 ? 60.879 -9.597 -54.679 1.00 62.12 206 SER A O 1
ATOM 1560 N N . GLU A 1 207 ? 61.790 -9.530 -52.632 1.00 61.16 207 GLU A N 1
ATOM 1561 C CA . GLU A 1 207 ? 61.019 -10.634 -52.039 1.00 61.16 207 GLU A CA 1
ATOM 1562 C C . GLU A 1 207 ? 59.510 -10.317 -52.021 1.00 61.16 207 GLU A C 1
ATOM 1564 O O . GLU A 1 207 ? 58.693 -11.113 -52.490 1.00 61.16 207 GLU A O 1
ATOM 1569 N N . MET A 1 208 ? 59.139 -9.106 -51.583 1.00 59.50 208 MET A N 1
ATOM 1570 C CA . MET A 1 208 ? 57.746 -8.636 -51.580 1.00 59.50 208 MET A CA 1
ATOM 1571 C C . MET A 1 208 ? 57.120 -8.504 -52.980 1.00 59.50 208 MET A C 1
ATOM 1573 O O . MET A 1 208 ? 55.897 -8.482 -53.085 1.00 59.50 208 MET A O 1
ATOM 1577 N N . MET A 1 209 ? 57.915 -8.421 -54.054 1.00 60.91 209 MET A N 1
ATOM 1578 C CA . MET A 1 209 ? 57.409 -8.288 -55.431 1.00 60.91 209 MET A CA 1
ATOM 1579 C C . MET A 1 209 ? 57.083 -9.624 -56.125 1.00 60.91 209 MET A C 1
ATOM 1581 O O . MET A 1 209 ? 56.598 -9.609 -57.256 1.00 60.91 209 MET A O 1
ATOM 1585 N N . HIS A 1 210 ? 57.349 -10.771 -55.490 1.00 59.16 210 HIS A N 1
ATOM 1586 C CA . HIS A 1 210 ? 57.242 -12.094 -56.127 1.00 59.16 210 HIS A CA 1
ATOM 1587 C C . HIS A 1 210 ? 56.266 -13.065 -55.435 1.00 59.16 210 HIS A C 1
ATOM 1589 O O . HIS A 1 210 ? 56.314 -14.269 -55.671 1.00 59.16 210 HIS A O 1
ATOM 1595 N N . SER A 1 211 ? 55.360 -12.558 -54.595 1.00 52.16 211 SER A N 1
ATOM 1596 C CA . SER A 1 211 ? 54.284 -13.342 -53.966 1.00 52.16 211 SER A CA 1
ATOM 1597 C C . SER A 1 211 ? 53.116 -12.445 -53.531 1.00 52.16 211 SER A C 1
ATOM 1599 O O . SER A 1 211 ? 53.241 -11.220 -53.546 1.00 52.16 211 SER A O 1
ATOM 1601 N N . ASN A 1 212 ? 52.004 -13.033 -53.069 1.00 56.44 212 ASN A N 1
ATOM 1602 C CA . ASN A 1 212 ? 50.795 -12.335 -52.575 1.00 56.44 212 ASN A CA 1
ATOM 1603 C C . ASN A 1 212 ? 51.017 -11.560 -51.245 1.00 56.44 212 ASN A C 1
ATOM 1605 O O . ASN A 1 212 ? 50.098 -11.345 -50.455 1.00 56.44 212 ASN A O 1
ATOM 1609 N N . SER A 1 213 ? 52.258 -11.156 -50.958 1.00 59.84 213 SER A N 1
ATOM 1610 C CA . SER A 1 213 ? 52.658 -10.378 -49.785 1.00 59.84 213 SER A CA 1
ATOM 1611 C C . SER A 1 213 ? 52.066 -8.964 -49.781 1.00 59.84 213 SER A C 1
ATOM 1613 O O . SER A 1 213 ? 51.896 -8.391 -48.705 1.00 59.84 213 SER A O 1
ATOM 1615 N N . LEU A 1 214 ? 51.759 -8.401 -50.955 1.00 61.62 214 LEU A N 1
ATOM 1616 C CA . LEU A 1 214 ? 51.303 -7.016 -51.105 1.00 61.62 214 LEU A CA 1
ATOM 1617 C C . LEU A 1 214 ? 49.845 -6.809 -50.667 1.00 61.62 214 LEU A C 1
ATOM 1619 O O . LEU A 1 214 ? 49.547 -5.777 -50.070 1.00 61.62 214 LEU A O 1
ATOM 1623 N N . ASP A 1 215 ? 48.965 -7.790 -50.884 1.00 61.19 215 ASP A N 1
ATOM 1624 C CA . ASP A 1 215 ? 47.522 -7.668 -50.605 1.00 61.19 215 ASP A CA 1
ATOM 1625 C C . ASP A 1 215 ? 47.215 -7.504 -49.106 1.00 61.19 215 ASP A C 1
ATOM 1627 O O . ASP A 1 215 ? 46.244 -6.853 -48.724 1.00 61.19 215 ASP A O 1
ATOM 1631 N N . ASN A 1 216 ? 48.080 -8.062 -48.252 1.00 65.25 216 ASN A N 1
ATOM 1632 C CA . ASN A 1 216 ? 48.006 -7.969 -46.790 1.00 65.25 216 ASN A CA 1
ATOM 1633 C C . ASN A 1 216 ? 49.085 -7.042 -46.189 1.00 65.25 216 ASN A C 1
ATOM 1635 O O . ASN A 1 216 ? 49.258 -7.000 -44.968 1.00 65.25 216 ASN A O 1
ATOM 1639 N N . ALA A 1 217 ? 49.845 -6.312 -47.012 1.00 67.12 217 ALA A N 1
ATOM 1640 C CA . ALA A 1 217 ? 50.896 -5.424 -46.525 1.00 67.12 217 ALA A CA 1
ATOM 1641 C C . ALA A 1 217 ? 50.314 -4.156 -45.880 1.00 67.12 217 ALA A C 1
ATOM 1643 O O . ALA A 1 217 ? 49.335 -3.576 -46.350 1.00 67.12 217 ALA A O 1
ATOM 1644 N N . SER A 1 218 ? 50.960 -3.662 -44.817 1.00 75.62 218 SER A N 1
ATOM 1645 C CA . SER A 1 218 ? 50.549 -2.389 -44.217 1.00 75.62 218 SER A CA 1
ATOM 1646 C C . SER A 1 218 ? 50.725 -1.235 -45.213 1.00 75.62 218 SER A C 1
ATOM 1648 O O . SER A 1 218 ? 51.672 -1.220 -46.002 1.00 75.62 218 SER A O 1
ATOM 1650 N N . THR A 1 219 ? 49.867 -0.214 -45.140 1.00 75.88 219 THR A N 1
ATOM 1651 C CA . THR A 1 219 ? 49.951 0.966 -46.022 1.00 75.88 219 THR A CA 1
ATOM 1652 C C . THR A 1 219 ? 51.322 1.650 -45.955 1.00 75.88 219 THR A C 1
ATOM 1654 O O . THR A 1 219 ? 51.804 2.159 -46.959 1.00 75.88 219 THR A O 1
ATOM 1657 N N . GLN A 1 220 ? 51.980 1.620 -44.792 1.00 73.44 220 GLN A N 1
ATOM 1658 C CA . GLN A 1 220 ? 53.343 2.129 -44.617 1.00 73.44 220 GLN A CA 1
ATOM 1659 C C . GLN A 1 220 ? 54.380 1.242 -45.325 1.00 73.44 220 GLN A C 1
ATOM 1661 O O . GLN A 1 220 ? 55.241 1.759 -46.027 1.00 73.44 220 GLN A O 1
ATOM 1666 N N . SER A 1 221 ? 54.260 -0.086 -45.231 1.00 76.00 221 SER A N 1
ATOM 1667 C CA . SER A 1 221 ? 55.106 -1.035 -45.973 1.00 76.00 221 SER A CA 1
ATOM 1668 C C . SER A 1 221 ? 54.993 -0.829 -47.489 1.00 76.00 221 SER A C 1
ATOM 1670 O O . SER A 1 221 ? 56.011 -0.759 -48.176 1.00 76.00 221 SER A O 1
ATOM 1672 N N . LEU A 1 222 ? 53.768 -0.663 -48.001 1.00 78.25 222 LEU A N 1
ATOM 1673 C CA . LEU A 1 222 ? 53.503 -0.384 -49.417 1.00 78.25 222 LEU A CA 1
ATOM 1674 C C . LEU A 1 222 ? 54.102 0.958 -49.863 1.00 78.25 222 LEU A C 1
ATOM 1676 O O . LEU A 1 222 ? 54.740 1.023 -50.910 1.00 78.25 222 LEU A O 1
ATOM 1680 N N . LEU A 1 223 ? 53.959 2.019 -49.060 1.00 78.00 223 LEU A N 1
ATOM 1681 C CA . LEU A 1 223 ? 54.559 3.327 -49.347 1.00 78.00 223 LEU A CA 1
ATOM 1682 C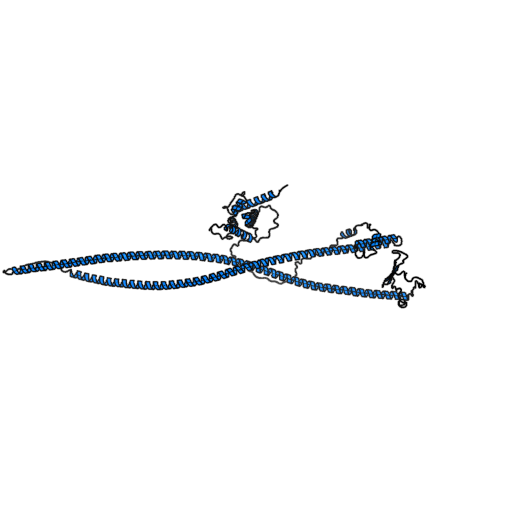 C . LEU A 1 223 ? 56.095 3.283 -49.342 1.00 78.00 223 LEU A C 1
ATOM 1684 O O . LEU A 1 223 ? 56.716 3.913 -50.200 1.00 78.00 223 LEU A O 1
ATOM 1688 N N . THR A 1 224 ? 56.722 2.519 -48.446 1.00 76.12 224 THR A N 1
ATOM 1689 C CA . THR A 1 224 ? 58.183 2.328 -48.454 1.00 76.12 224 THR A CA 1
ATOM 1690 C C . THR A 1 224 ? 58.643 1.556 -49.691 1.00 76.12 224 THR A C 1
ATOM 1692 O O . THR A 1 224 ? 59.618 1.959 -50.321 1.00 76.12 224 THR A O 1
ATOM 1695 N N . VAL A 1 225 ? 57.917 0.512 -50.109 1.00 78.06 225 VAL A N 1
ATOM 1696 C CA . VAL A 1 225 ? 58.195 -0.218 -51.362 1.00 78.06 225 VAL A CA 1
ATOM 1697 C C . VAL A 1 225 ? 58.035 0.693 -52.587 1.00 78.06 225 VAL A C 1
ATOM 1699 O O . VAL A 1 225 ? 58.913 0.711 -53.445 1.00 78.06 225 VAL A O 1
ATOM 1702 N N . ILE A 1 226 ? 56.981 1.515 -52.651 1.00 79.94 226 ILE A N 1
ATOM 1703 C CA . ILE A 1 226 ? 56.766 2.489 -53.737 1.00 79.94 226 ILE A CA 1
ATOM 1704 C C . ILE A 1 226 ? 57.899 3.523 -53.799 1.00 79.94 226 ILE A C 1
ATOM 1706 O O . ILE A 1 226 ? 58.412 3.791 -54.886 1.00 79.94 226 ILE A O 1
ATOM 1710 N N . ASN A 1 227 ? 58.317 4.087 -52.661 1.00 79.88 227 ASN A N 1
ATOM 1711 C CA . ASN A 1 227 ? 59.434 5.035 -52.620 1.00 79.88 227 ASN A CA 1
ATOM 1712 C C . ASN A 1 227 ? 60.763 4.364 -53.005 1.00 79.88 227 ASN A C 1
ATOM 1714 O O . ASN A 1 227 ? 61.486 4.908 -53.833 1.00 79.88 227 ASN A O 1
ATOM 1718 N N . GLY A 1 228 ? 61.043 3.156 -52.502 1.00 76.75 228 GLY A N 1
ATOM 1719 C CA . GLY A 1 228 ? 62.233 2.384 -52.873 1.00 76.75 228 GLY A CA 1
ATOM 1720 C C . GLY A 1 228 ? 62.295 2.079 -54.372 1.00 76.75 228 GLY A C 1
ATOM 1721 O O . GLY A 1 228 ? 63.314 2.332 -55.006 1.00 76.75 228 GLY A O 1
ATOM 1722 N N . ILE A 1 229 ? 61.186 1.632 -54.974 1.00 73.88 229 ILE A N 1
ATOM 1723 C CA . ILE A 1 229 ? 61.079 1.413 -56.427 1.00 73.88 229 ILE A CA 1
ATOM 1724 C C . ILE A 1 229 ? 61.261 2.724 -57.205 1.00 73.88 229 ILE A C 1
ATOM 1726 O O . ILE A 1 229 ? 61.888 2.721 -58.268 1.00 73.88 229 ILE A O 1
ATOM 1730 N N . LEU A 1 230 ? 60.725 3.842 -56.702 1.00 77.06 230 LEU A N 1
ATOM 1731 C CA . LEU A 1 230 ? 60.890 5.155 -57.324 1.00 77.06 230 LEU A CA 1
ATOM 1732 C C . LEU A 1 230 ? 62.367 5.577 -57.307 1.00 77.06 230 LEU A C 1
ATOM 1734 O O . LEU A 1 230 ? 62.906 5.896 -58.366 1.00 77.06 230 LEU A O 1
ATOM 1738 N N . ASP A 1 231 ? 63.037 5.512 -56.159 1.00 74.25 231 ASP A N 1
ATOM 1739 C CA . ASP A 1 231 ? 64.453 5.866 -56.005 1.00 74.25 231 ASP A CA 1
ATOM 1740 C C . ASP A 1 231 ? 65.378 4.958 -56.833 1.00 74.25 231 ASP A C 1
ATOM 1742 O O . ASP A 1 231 ? 66.185 5.448 -57.625 1.00 74.25 231 ASP A O 1
ATOM 1746 N N . GLU A 1 232 ? 65.158 3.644 -56.797 1.00 74.12 232 GLU A N 1
ATOM 1747 C CA . GLU A 1 232 ? 65.854 2.651 -57.625 1.00 74.12 232 GLU A CA 1
ATOM 1748 C C . GLU A 1 232 ? 65.586 2.850 -59.141 1.00 74.12 232 GLU A C 1
ATOM 1750 O O . GLU A 1 232 ? 66.391 2.471 -59.997 1.00 74.12 232 GLU A O 1
ATOM 1755 N N . SER A 1 233 ? 64.447 3.440 -59.531 1.00 69.62 233 SER A N 1
ATOM 1756 C CA . SER A 1 233 ? 64.163 3.806 -60.933 1.00 69.62 233 SER A CA 1
ATOM 1757 C C . SER A 1 233 ? 64.853 5.104 -61.370 1.00 69.62 233 SER A C 1
ATOM 1759 O O . SER A 1 233 ? 65.296 5.202 -62.515 1.00 69.62 233 SER A O 1
ATOM 1761 N N . ILE A 1 234 ? 64.996 6.070 -60.455 1.00 70.62 234 ILE A N 1
ATOM 1762 C CA . ILE A 1 234 ? 65.709 7.334 -60.680 1.00 70.62 234 ILE A CA 1
ATOM 1763 C C . ILE A 1 234 ? 67.210 7.066 -60.829 1.00 70.62 234 ILE A C 1
ATOM 1765 O O . ILE A 1 234 ? 67.846 7.600 -61.737 1.00 70.62 234 ILE A O 1
ATOM 1769 N N . GLU A 1 235 ? 67.770 6.212 -59.971 1.00 69.00 235 GLU A N 1
ATOM 1770 C CA . GLU A 1 235 ? 69.203 5.918 -59.955 1.00 69.00 235 GLU A CA 1
ATOM 1771 C C . GLU A 1 235 ? 69.664 5.112 -61.180 1.00 69.00 235 GLU A C 1
ATOM 1773 O O . GLU A 1 235 ? 70.708 5.420 -61.755 1.00 69.00 235 GLU A O 1
ATOM 1778 N N . ARG A 1 236 ? 68.854 4.159 -61.669 1.00 69.62 236 ARG A N 1
ATOM 1779 C CA . ARG A 1 236 ? 69.156 3.412 -62.909 1.00 69.62 236 ARG A CA 1
ATOM 1780 C C . ARG A 1 236 ? 69.007 4.228 -64.198 1.00 69.62 236 ARG A C 1
ATOM 1782 O O . ARG A 1 236 ? 69.603 3.855 -65.201 1.00 69.62 236 ARG A O 1
ATOM 1789 N N . LYS A 1 237 ? 68.233 5.322 -64.205 1.00 65.94 237 LYS A N 1
ATOM 1790 C CA . LYS A 1 237 ? 67.986 6.170 -65.397 1.00 65.94 237 LYS A CA 1
ATOM 1791 C C . LYS A 1 237 ? 68.599 7.570 -65.281 1.00 65.94 237 LYS A C 1
ATOM 1793 O O . LYS A 1 237 ? 68.046 8.568 -65.756 1.00 65.94 237 LYS A O 1
ATOM 1798 N N . LYS A 1 238 ? 69.769 7.631 -64.643 1.00 56.16 238 LYS A N 1
ATOM 1799 C CA . LYS A 1 238 ? 70.536 8.837 -64.307 1.00 56.16 238 LYS A CA 1
ATOM 1800 C C . LYS A 1 238 ? 71.057 9.562 -65.558 1.00 56.16 238 LYS A C 1
ATOM 1802 O O . LYS A 1 238 ? 72.186 9.357 -65.987 1.00 56.16 238 LYS A O 1
ATOM 1807 N N . GLY A 1 239 ? 70.206 10.411 -66.134 1.00 62.41 239 GLY A N 1
ATOM 1808 C CA . GLY A 1 239 ? 70.483 11.222 -67.327 1.00 62.41 239 GLY A CA 1
ATOM 1809 C C . GLY A 1 239 ? 69.345 11.227 -68.356 1.00 62.41 239 GLY A C 1
ATOM 1810 O O . GLY A 1 239 ? 69.187 12.208 -69.073 1.00 62.41 239 GLY A O 1
ATOM 1811 N N . GLU A 1 240 ? 68.512 10.180 -68.393 1.00 64.19 240 GLU A N 1
ATOM 1812 C CA . GLU A 1 240 ? 67.391 10.073 -69.346 1.00 64.19 240 GLU A CA 1
ATOM 1813 C C . GLU A 1 240 ? 66.125 10.803 -68.872 1.00 64.19 240 GLU A C 1
ATOM 1815 O O . GLU A 1 240 ? 65.365 11.326 -69.684 1.00 64.19 240 GLU A O 1
ATOM 1820 N N . ILE A 1 241 ? 65.866 10.819 -67.558 1.00 68.88 241 ILE A N 1
ATOM 1821 C CA . ILE A 1 241 ? 64.651 11.414 -66.985 1.00 68.88 241 ILE A CA 1
ATOM 1822 C C . ILE A 1 241 ? 64.942 12.863 -66.560 1.00 68.88 241 ILE A C 1
ATOM 1824 O O . ILE A 1 241 ? 65.751 13.072 -65.651 1.00 68.88 241 ILE A O 1
ATOM 1828 N N . PRO A 1 242 ? 64.259 13.882 -67.120 1.00 76.00 242 PRO A N 1
ATOM 1829 C CA . PRO A 1 242 ? 64.439 15.263 -66.686 1.00 76.00 242 PRO A CA 1
ATOM 1830 C C . PRO A 1 242 ? 64.097 15.434 -65.200 1.00 76.00 242 PRO A C 1
ATOM 1832 O O . PRO A 1 242 ? 63.018 15.036 -64.758 1.00 76.00 242 PRO A O 1
ATOM 1835 N N . HIS A 1 243 ? 64.965 16.103 -64.430 1.00 69.50 243 HIS A N 1
ATOM 1836 C CA . HIS A 1 243 ? 64.804 16.276 -62.974 1.00 69.50 243 HIS A CA 1
ATOM 1837 C C . HIS A 1 243 ? 63.433 16.838 -62.543 1.00 69.50 243 HIS A C 1
ATOM 1839 O O . HIS A 1 243 ? 62.946 16.514 -61.461 1.00 69.50 243 HIS A O 1
ATOM 1845 N N . ARG A 1 244 ? 62.772 17.636 -63.398 1.00 73.00 244 ARG A N 1
ATOM 1846 C CA . ARG A 1 244 ? 61.398 18.123 -63.174 1.00 73.00 244 ARG A CA 1
ATOM 1847 C C . ARG A 1 244 ? 60.375 16.984 -63.054 1.00 73.00 244 ARG A C 1
ATOM 1849 O O . ARG A 1 244 ? 59.507 17.055 -62.191 1.00 73.00 244 ARG A O 1
ATOM 1856 N N . VAL A 1 245 ? 60.488 15.933 -63.868 1.00 76.94 245 VAL A N 1
ATOM 1857 C CA . VAL A 1 245 ? 59.587 14.765 -63.838 1.00 76.94 245 VAL A CA 1
ATOM 1858 C C . VAL A 1 245 ? 59.817 13.949 -62.566 1.00 76.94 245 VAL A C 1
ATOM 1860 O O . VAL A 1 245 ? 58.860 13.608 -61.878 1.00 76.94 245 VAL A O 1
ATOM 1863 N N . VAL A 1 246 ? 61.082 13.727 -62.193 1.00 75.06 246 VAL A N 1
ATOM 1864 C CA . VAL A 1 246 ? 61.462 13.070 -60.928 1.00 75.06 246 VAL A CA 1
ATOM 1865 C C . VAL A 1 246 ? 60.883 13.806 -59.712 1.00 75.06 246 VAL A C 1
ATOM 1867 O O . VAL A 1 246 ? 60.305 13.187 -58.817 1.00 75.06 246 VAL A O 1
ATOM 1870 N N . PHE A 1 247 ? 60.996 15.137 -59.692 1.00 75.19 247 PHE A N 1
ATOM 1871 C CA . PHE A 1 247 ? 60.443 15.973 -58.627 1.00 75.19 247 PHE A CA 1
ATOM 1872 C C . PHE A 1 247 ? 58.910 15.890 -58.559 1.00 75.19 247 PHE A C 1
ATOM 1874 O O . PHE A 1 247 ? 58.354 15.747 -57.469 1.00 75.19 247 PHE A O 1
ATOM 1881 N N . LEU A 1 248 ? 58.227 15.928 -59.710 1.00 80.69 248 LEU A N 1
ATOM 1882 C CA . LEU A 1 248 ? 56.771 15.788 -59.791 1.00 80.69 248 LEU A CA 1
ATOM 1883 C C . LEU A 1 248 ? 56.296 14.411 -59.309 1.00 80.69 248 LEU A C 1
ATOM 1885 O O . LEU A 1 248 ? 55.376 14.354 -58.499 1.00 80.69 248 LEU A O 1
ATOM 1889 N N . LEU A 1 249 ? 56.946 13.316 -59.719 1.00 80.19 249 LEU A N 1
ATOM 1890 C CA . LEU A 1 249 ? 56.597 11.963 -59.265 1.00 80.19 249 LEU A CA 1
ATOM 1891 C C . LEU A 1 249 ? 56.727 11.821 -57.744 1.00 80.19 249 LEU A C 1
ATOM 1893 O O . LEU A 1 249 ? 55.787 11.368 -57.090 1.00 80.19 249 LEU A O 1
ATOM 1897 N N . ARG A 1 250 ? 57.831 12.299 -57.149 1.00 79.88 250 ARG A N 1
ATOM 1898 C CA . ARG A 1 250 ? 57.986 12.285 -55.684 1.00 79.88 250 ARG A CA 1
ATOM 1899 C C . ARG A 1 250 ? 56.930 13.151 -54.985 1.00 79.88 250 ARG A C 1
ATOM 1901 O O . ARG A 1 250 ? 56.467 12.792 -53.906 1.00 79.88 250 ARG A O 1
ATOM 1908 N N . LYS A 1 251 ? 56.503 14.263 -55.596 1.00 80.69 251 LYS A N 1
ATOM 1909 C CA . LYS A 1 251 ? 55.409 15.099 -55.070 1.00 80.69 251 LYS A CA 1
ATOM 1910 C C . LYS A 1 251 ? 54.036 14.433 -55.170 1.00 80.69 251 LYS A C 1
ATOM 1912 O O . LYS A 1 251 ? 53.243 14.596 -54.248 1.00 80.69 251 LYS A O 1
ATOM 1917 N N . VAL A 1 252 ? 53.775 13.651 -56.217 1.00 83.69 252 VAL A N 1
ATOM 1918 C CA . VAL A 1 252 ? 52.545 12.853 -56.347 1.00 83.69 252 VAL A CA 1
ATOM 1919 C C . VAL A 1 252 ? 52.490 11.759 -55.278 1.00 83.69 252 VAL A C 1
ATOM 1921 O O . VAL A 1 252 ? 51.476 11.655 -54.593 1.00 83.69 252 VAL A O 1
ATOM 1924 N N . VAL A 1 253 ? 53.578 11.010 -55.054 1.00 81.50 253 VAL A N 1
ATOM 1925 C CA . VAL A 1 253 ? 53.634 9.991 -53.983 1.00 81.50 253 VAL A CA 1
ATOM 1926 C C . VAL A 1 253 ? 53.422 10.625 -52.600 1.00 81.50 253 VAL A C 1
ATOM 1928 O O . VAL A 1 253 ? 52.592 10.139 -51.836 1.00 81.50 253 VAL A O 1
ATOM 1931 N N . GLN A 1 254 ? 54.073 11.760 -52.311 1.00 79.81 254 GLN A N 1
ATOM 1932 C CA . GLN A 1 254 ? 53.875 12.503 -51.055 1.00 79.81 254 GLN A CA 1
ATOM 1933 C C . GLN A 1 254 ? 52.430 12.998 -50.861 1.00 79.81 254 GLN A C 1
ATOM 1935 O O . GLN A 1 254 ? 51.927 13.003 -49.740 1.00 79.81 254 GLN A O 1
ATOM 1940 N N . GLU A 1 255 ? 51.737 13.410 -51.926 1.00 82.81 255 GLU A N 1
ATOM 1941 C CA . GLU A 1 255 ? 50.332 13.838 -51.852 1.00 82.81 255 GLU A CA 1
ATOM 1942 C C . GLU A 1 255 ? 49.365 12.651 -51.683 1.00 82.81 255 GLU A C 1
ATOM 1944 O O . GLU A 1 255 ? 48.369 12.777 -50.968 1.00 82.81 255 GLU A O 1
ATOM 1949 N N . ILE A 1 256 ? 49.667 11.487 -52.273 1.00 82.56 256 ILE A N 1
ATOM 1950 C CA . ILE A 1 256 ? 48.922 10.235 -52.052 1.00 82.56 256 ILE A CA 1
ATOM 1951 C C . ILE A 1 256 ? 49.073 9.782 -50.594 1.00 82.56 256 ILE A C 1
ATOM 1953 O O . ILE A 1 256 ? 48.069 9.574 -49.913 1.00 82.56 256 ILE A O 1
ATOM 1957 N N . GLU A 1 257 ? 50.306 9.715 -50.083 1.00 81.50 257 GLU A N 1
ATOM 1958 C CA . GLU A 1 257 ? 50.603 9.419 -48.677 1.00 81.50 257 GLU A CA 1
ATOM 1959 C C . GLU A 1 257 ? 49.857 10.374 -47.733 1.00 81.50 257 GLU A C 1
ATOM 1961 O O . GLU A 1 257 ? 49.151 9.934 -46.824 1.00 81.50 257 GLU A O 1
ATOM 1966 N N . ARG A 1 258 ? 49.929 11.688 -47.988 1.00 82.25 258 ARG A N 1
ATOM 1967 C CA . ARG A 1 258 ? 49.231 12.699 -47.183 1.00 82.25 258 ARG A CA 1
ATOM 1968 C C . ARG A 1 258 ? 47.712 12.487 -47.178 1.00 82.25 258 ARG A C 1
ATOM 1970 O O . ARG A 1 258 ? 47.089 12.642 -46.127 1.00 82.25 258 ARG A O 1
ATOM 1977 N N . ARG A 1 259 ? 47.102 12.133 -48.316 1.00 85.00 259 ARG A N 1
ATOM 1978 C CA . ARG A 1 259 ? 45.658 11.837 -48.404 1.00 85.00 259 ARG A CA 1
ATOM 1979 C C . ARG A 1 259 ? 45.285 10.587 -47.613 1.00 85.00 259 ARG A C 1
ATOM 1981 O O . ARG A 1 259 ? 44.348 10.654 -46.820 1.00 85.00 259 ARG A O 1
ATOM 1988 N N . LEU A 1 260 ? 46.041 9.499 -47.763 1.00 84.62 260 LEU A N 1
ATOM 1989 C CA . LEU A 1 260 ? 45.820 8.251 -47.025 1.00 84.62 260 LEU A CA 1
ATOM 1990 C C . LEU A 1 260 ? 45.957 8.461 -45.508 1.00 84.62 260 LEU A C 1
ATOM 1992 O O . LEU A 1 260 ? 45.099 8.017 -44.748 1.00 84.62 260 LEU A O 1
ATOM 1996 N N . CYS A 1 261 ? 46.967 9.212 -45.060 1.00 81.00 261 CYS A N 1
ATOM 1997 C CA . CYS A 1 261 ? 47.153 9.552 -43.648 1.00 81.00 261 CYS A CA 1
ATOM 1998 C C . CYS A 1 261 ? 45.986 10.375 -43.072 1.00 81.00 261 CYS A C 1
ATOM 2000 O O . CYS A 1 261 ? 45.499 10.059 -41.985 1.00 81.00 261 CYS A O 1
ATOM 2002 N N . VAL A 1 262 ? 45.485 11.379 -43.806 1.00 82.81 262 VAL A N 1
ATOM 2003 C CA . VAL A 1 262 ? 44.308 12.173 -43.394 1.00 82.81 262 VAL A CA 1
ATOM 2004 C C . VAL A 1 262 ? 43.034 11.318 -43.362 1.00 82.81 262 VAL A C 1
ATOM 2006 O O . VAL A 1 262 ? 42.246 11.426 -42.422 1.00 82.81 262 VAL A O 1
ATOM 2009 N N . GLN A 1 263 ? 42.840 10.426 -44.337 1.00 85.25 263 GLN A N 1
ATOM 2010 C CA . GLN A 1 263 ? 41.701 9.504 -44.369 1.00 85.25 263 GLN A CA 1
ATOM 2011 C C . GLN A 1 263 ? 41.750 8.505 -43.197 1.00 85.25 263 GLN A C 1
ATOM 2013 O O . GLN A 1 263 ? 40.742 8.293 -42.524 1.00 85.25 263 GLN A O 1
ATOM 2018 N N . ALA A 1 264 ? 42.930 7.967 -42.875 1.00 80.88 264 ALA A N 1
ATOM 2019 C CA . ALA A 1 264 ? 43.138 7.089 -41.725 1.00 80.88 264 ALA A CA 1
ATOM 2020 C C . ALA A 1 264 ? 42.988 7.813 -40.370 1.00 80.88 264 ALA A C 1
ATOM 2022 O O . ALA A 1 264 ? 42.561 7.207 -39.387 1.00 80.88 264 ALA A O 1
ATOM 2023 N N . GLU A 1 265 ? 43.322 9.104 -40.268 1.00 83.25 265 GLU A N 1
ATOM 2024 C CA . GLU A 1 265 ? 42.987 9.927 -39.093 1.00 83.25 265 GLU A CA 1
ATOM 2025 C C . GLU A 1 265 ? 41.469 10.147 -38.976 1.00 83.25 265 GLU A C 1
ATOM 2027 O O . GLU A 1 265 ? 40.911 9.981 -37.892 1.00 83.25 265 GLU A O 1
ATOM 2032 N N . HIS A 1 266 ? 40.774 10.426 -40.085 1.00 85.56 266 HIS A N 1
ATOM 2033 C CA . HIS A 1 266 ? 39.318 10.588 -40.091 1.00 85.56 266 HIS A CA 1
ATOM 2034 C C . HIS A 1 266 ? 38.584 9.316 -39.633 1.00 85.56 266 HIS A C 1
ATOM 2036 O O . HIS A 1 266 ? 37.728 9.391 -38.753 1.00 85.56 266 HIS A O 1
ATOM 2042 N N . ILE A 1 267 ? 38.962 8.146 -40.165 1.00 85.81 267 ILE A N 1
ATOM 2043 C CA . ILE A 1 267 ? 38.382 6.846 -39.783 1.00 85.81 267 ILE A CA 1
ATOM 2044 C C . ILE A 1 267 ? 38.629 6.551 -38.295 1.00 85.81 267 ILE A C 1
ATOM 2046 O O . ILE A 1 267 ? 37.697 6.192 -37.578 1.00 85.81 267 ILE A O 1
ATOM 2050 N N . ARG A 1 268 ? 39.852 6.772 -37.786 1.00 86.88 268 ARG A N 1
ATOM 2051 C CA . ARG A 1 268 ? 40.155 6.600 -36.351 1.00 86.88 268 ARG A CA 1
ATOM 2052 C C . ARG A 1 268 ? 39.316 7.526 -35.466 1.00 86.88 268 ARG A C 1
ATOM 2054 O O . ARG A 1 268 ? 38.796 7.079 -34.446 1.00 86.88 268 ARG A O 1
ATOM 2061 N N . ASN A 1 269 ? 39.128 8.783 -35.868 1.00 89.31 269 ASN A N 1
ATOM 2062 C CA . ASN A 1 269 ? 38.293 9.730 -35.130 1.00 89.31 269 ASN A CA 1
ATOM 2063 C C . ASN A 1 269 ? 36.806 9.328 -35.137 1.00 89.31 269 ASN A C 1
ATOM 2065 O O . ASN A 1 269 ? 36.158 9.416 -34.094 1.00 89.31 269 ASN A O 1
ATOM 2069 N N . GLN A 1 270 ? 36.272 8.828 -36.259 1.00 88.56 270 GLN A N 1
ATOM 2070 C CA . GLN A 1 270 ? 34.911 8.276 -36.294 1.00 88.56 270 GLN A CA 1
ATOM 2071 C C . GLN A 1 270 ? 34.768 7.043 -35.390 1.00 88.56 270 GLN A C 1
ATOM 2073 O O . GLN A 1 270 ? 33.832 6.991 -34.594 1.00 88.56 270 GLN A O 1
ATOM 2078 N N . ASN A 1 271 ? 35.715 6.101 -35.429 1.00 87.94 271 ASN A N 1
ATOM 2079 C CA . ASN A 1 271 ? 35.676 4.897 -34.590 1.00 87.94 271 ASN A CA 1
ATOM 2080 C C . ASN A 1 271 ? 35.697 5.230 -33.087 1.00 87.94 271 ASN A C 1
ATOM 2082 O O . ASN A 1 271 ? 34.941 4.636 -32.321 1.00 87.94 271 ASN A O 1
ATOM 2086 N N . THR A 1 272 ? 36.473 6.231 -32.658 1.00 92.88 272 THR A N 1
ATOM 2087 C CA . THR A 1 272 ? 36.452 6.726 -31.266 1.00 92.88 272 THR A CA 1
ATOM 2088 C C . THR A 1 272 ? 35.091 7.327 -30.884 1.00 92.88 272 THR A C 1
ATOM 2090 O O . THR A 1 272 ? 34.603 7.111 -29.773 1.00 92.88 272 THR A O 1
ATOM 2093 N N . ILE A 1 273 ? 34.430 8.046 -31.800 1.00 89.00 273 ILE A N 1
ATOM 2094 C CA . ILE A 1 273 ? 33.079 8.596 -31.582 1.00 89.00 273 ILE A CA 1
ATOM 2095 C C . ILE A 1 273 ? 32.019 7.482 -31.529 1.00 89.00 273 ILE A C 1
ATOM 2097 O O . ILE A 1 273 ? 31.060 7.597 -30.769 1.00 89.00 273 ILE A O 1
ATOM 2101 N N . ILE A 1 274 ? 32.179 6.405 -32.303 1.00 89.00 274 ILE A N 1
ATOM 2102 C CA . ILE A 1 274 ? 31.296 5.230 -32.259 1.00 89.00 274 ILE A CA 1
ATOM 2103 C C . ILE A 1 274 ? 31.470 4.501 -30.921 1.00 89.00 274 ILE A C 1
ATOM 2105 O O . ILE A 1 274 ? 30.499 4.373 -30.177 1.00 89.00 274 ILE A O 1
ATOM 2109 N N . LYS A 1 275 ? 32.705 4.138 -30.553 1.00 93.50 275 LYS A N 1
ATOM 2110 C CA . LYS A 1 275 ? 33.007 3.423 -29.304 1.00 93.50 275 LYS A CA 1
ATOM 2111 C C . LYS A 1 275 ? 32.513 4.176 -28.060 1.00 93.50 275 LYS A C 1
ATOM 2113 O O . LYS A 1 275 ? 31.819 3.606 -27.227 1.00 93.50 275 LYS A O 1
ATOM 2118 N N . THR A 1 276 ? 32.747 5.488 -27.981 1.00 91.19 276 THR A N 1
ATOM 2119 C CA . THR A 1 276 ? 32.272 6.313 -26.846 1.00 91.19 276 THR A CA 1
ATOM 2120 C C . THR A 1 276 ? 30.754 6.555 -26.820 1.00 91.19 276 THR A C 1
ATOM 2122 O O . THR A 1 276 ? 30.229 7.063 -25.824 1.00 91.19 276 THR A O 1
ATOM 2125 N N . ARG A 1 277 ? 30.017 6.204 -27.885 1.00 91.75 277 ARG A N 1
ATOM 2126 C CA . ARG A 1 277 ? 28.545 6.093 -27.867 1.00 91.75 277 ARG A CA 1
ATOM 2127 C C . ARG A 1 277 ? 28.109 4.702 -27.417 1.00 91.75 277 ARG A C 1
ATOM 2129 O O . ARG A 1 277 ? 27.218 4.599 -26.582 1.00 91.75 277 ARG A O 1
ATOM 2136 N N . GLU A 1 278 ? 28.752 3.663 -27.933 1.00 89.81 278 GLU A N 1
ATOM 2137 C CA . GLU A 1 278 ? 28.510 2.256 -27.602 1.00 89.81 278 GLU A CA 1
ATOM 2138 C C . GLU A 1 278 ? 28.684 1.991 -26.096 1.00 89.81 278 GLU A C 1
ATOM 2140 O O . GLU A 1 278 ? 27.765 1.494 -25.447 1.00 89.81 278 GLU A O 1
ATOM 2145 N N . GLU A 1 279 ? 29.777 2.477 -25.503 1.00 91.69 279 GLU A N 1
ATOM 2146 C CA . GLU A 1 279 ? 30.034 2.463 -24.053 1.00 91.69 279 GLU A CA 1
ATOM 2147 C C . GLU A 1 279 ? 28.916 3.156 -23.247 1.00 91.69 279 GLU A C 1
ATOM 2149 O O . GLU A 1 279 ? 28.492 2.659 -22.202 1.00 91.69 279 GLU A O 1
ATOM 2154 N N . LYS A 1 280 ? 28.373 4.277 -23.748 1.00 92.50 280 LYS A N 1
ATOM 2155 C CA . LYS A 1 280 ? 27.258 4.998 -23.104 1.00 92.50 280 LYS A CA 1
ATOM 2156 C C . LYS A 1 280 ? 25.929 4.256 -23.224 1.00 92.50 280 LYS A C 1
ATOM 2158 O O . LYS A 1 280 ? 25.134 4.297 -22.285 1.00 92.50 280 LYS A O 1
ATOM 2163 N N . TYR A 1 281 ? 25.676 3.580 -24.344 1.00 91.50 281 TYR A N 1
ATOM 2164 C CA . TYR A 1 281 ? 24.492 2.736 -24.493 1.00 91.50 281 TYR A CA 1
ATOM 2165 C C . TYR A 1 281 ? 24.580 1.503 -23.588 1.00 91.50 281 TYR A C 1
ATOM 2167 O O . TYR A 1 281 ? 23.621 1.236 -22.871 1.00 91.50 281 TYR A O 1
ATOM 2175 N N . LEU A 1 282 ? 25.735 0.833 -23.514 1.00 92.44 282 LEU A N 1
ATOM 2176 C CA . LEU A 1 282 ? 25.979 -0.277 -22.585 1.00 92.44 282 LEU A CA 1
ATOM 2177 C C . LEU A 1 282 ? 25.781 0.142 -21.119 1.00 92.44 282 LEU A C 1
ATOM 2179 O O . LEU A 1 282 ? 25.071 -0.538 -20.377 1.00 92.44 282 LEU A O 1
ATOM 2183 N N . ALA A 1 283 ? 26.319 1.297 -20.712 1.00 91.25 283 ALA A N 1
ATOM 2184 C CA . ALA A 1 283 ? 26.098 1.845 -19.373 1.00 91.25 283 ALA A CA 1
ATOM 2185 C C . ALA A 1 283 ? 24.608 2.124 -19.091 1.00 91.25 283 ALA A C 1
ATOM 2187 O O . ALA A 1 283 ? 24.109 1.788 -18.016 1.00 91.25 283 ALA A O 1
ATOM 2188 N N . LYS A 1 284 ? 23.870 2.683 -20.063 1.00 92.19 284 LYS A N 1
ATOM 2189 C CA . LYS A 1 284 ? 22.429 2.948 -19.924 1.00 92.19 284 LYS A CA 1
ATOM 2190 C C . LYS A 1 284 ? 21.595 1.662 -19.866 1.00 92.19 284 LYS A C 1
ATOM 2192 O O . LYS A 1 284 ? 20.650 1.603 -19.086 1.00 92.19 284 LYS A O 1
ATOM 2197 N N . ILE A 1 285 ? 21.948 0.639 -20.646 1.00 88.50 285 ILE A N 1
ATOM 2198 C CA . ILE A 1 285 ? 21.311 -0.687 -20.598 1.00 88.50 285 ILE A CA 1
ATOM 2199 C C . ILE A 1 285 ? 21.532 -1.314 -19.219 1.00 88.50 285 ILE A C 1
ATOM 2201 O O . ILE A 1 285 ? 20.562 -1.712 -18.582 1.00 88.50 285 ILE A O 1
ATOM 2205 N N . LYS A 1 286 ? 22.770 -1.309 -18.704 1.00 92.50 286 LYS A N 1
ATOM 2206 C CA . LYS A 1 286 ? 23.082 -1.836 -17.366 1.00 92.50 286 LYS A CA 1
ATOM 2207 C C . LYS A 1 286 ? 22.314 -1.103 -16.258 1.00 92.50 286 LYS A C 1
ATOM 2209 O O . LYS A 1 286 ? 21.791 -1.754 -15.361 1.00 92.50 286 LYS A O 1
ATOM 2214 N N . ALA A 1 287 ? 22.187 0.223 -16.338 1.00 89.56 287 ALA A N 1
ATOM 2215 C CA . ALA A 1 287 ? 21.398 1.005 -15.382 1.00 89.56 287 ALA A CA 1
ATOM 2216 C C . ALA A 1 287 ? 19.895 0.660 -15.422 1.00 89.56 287 ALA A C 1
ATOM 2218 O O . ALA A 1 287 ? 19.275 0.500 -14.374 1.00 89.56 287 ALA A O 1
ATOM 2219 N N . LEU A 1 288 ? 19.314 0.488 -16.617 1.00 87.31 288 LEU A N 1
ATOM 2220 C CA . LEU A 1 288 ? 17.924 0.038 -16.770 1.00 87.31 288 LEU A CA 1
ATOM 2221 C C . LEU A 1 288 ? 17.721 -1.395 -16.258 1.00 87.31 288 LEU A C 1
ATOM 2223 O O . LEU A 1 288 ? 16.689 -1.687 -15.666 1.00 87.31 288 LEU A O 1
ATOM 2227 N N . GLN A 1 289 ? 18.702 -2.275 -16.452 1.00 87.38 289 GLN A N 1
ATOM 2228 C CA . GLN A 1 289 ? 18.644 -3.664 -16.001 1.00 87.38 289 GLN A CA 1
ATOM 2229 C C . GLN A 1 289 ? 18.701 -3.772 -14.467 1.00 87.38 289 GLN A C 1
ATOM 2231 O O . GLN A 1 289 ? 17.933 -4.530 -13.885 1.00 87.38 289 GLN A O 1
ATOM 2236 N N . VAL A 1 290 ? 19.527 -2.952 -13.803 1.00 88.12 290 VAL A N 1
ATOM 2237 C CA . VAL A 1 290 ? 19.523 -2.820 -12.333 1.00 88.12 290 VAL A CA 1
ATOM 2238 C C . VAL A 1 290 ? 18.182 -2.275 -11.827 1.00 88.12 290 VAL A C 1
ATOM 2240 O O . VAL A 1 290 ? 17.643 -2.812 -10.865 1.00 88.12 290 VAL A O 1
ATOM 2243 N N . LEU A 1 291 ? 17.608 -1.266 -12.494 1.00 85.62 291 LEU A N 1
ATOM 2244 C CA . LEU A 1 291 ? 16.301 -0.713 -12.118 1.00 85.62 291 LEU A CA 1
ATOM 2245 C C . LEU A 1 291 ? 15.175 -1.757 -12.231 1.00 85.62 291 LEU A C 1
ATOM 2247 O O . LEU A 1 291 ? 14.359 -1.871 -11.325 1.00 85.62 291 LEU A O 1
ATOM 2251 N N . VAL A 1 292 ? 15.152 -2.548 -13.311 1.00 84.50 292 VAL A N 1
ATOM 2252 C CA . VAL A 1 292 ? 14.169 -3.631 -13.497 1.00 84.50 292 VAL A CA 1
ATOM 2253 C C . VAL A 1 292 ? 14.316 -4.718 -12.430 1.00 84.50 292 VAL A C 1
ATOM 2255 O O . VAL A 1 292 ? 13.303 -5.196 -11.924 1.00 84.50 292 VAL A O 1
ATOM 2258 N N . ASN A 1 293 ? 15.543 -5.085 -12.048 1.00 83.56 293 ASN A N 1
ATOM 2259 C CA . ASN A 1 293 ? 15.766 -6.028 -10.950 1.00 83.56 293 ASN A CA 1
ATOM 2260 C C . ASN A 1 293 ? 15.240 -5.474 -9.616 1.00 83.56 293 ASN A C 1
ATOM 2262 O O . ASN A 1 293 ? 14.435 -6.144 -8.976 1.00 83.56 293 ASN A O 1
ATOM 2266 N N . GLY A 1 294 ? 15.590 -4.232 -9.262 1.00 84.44 294 GLY A N 1
ATOM 2267 C CA . GLY A 1 294 ? 15.093 -3.581 -8.045 1.00 84.44 294 GLY A CA 1
ATOM 2268 C C . GLY A 1 294 ? 13.563 -3.518 -7.992 1.00 84.44 294 GLY A C 1
ATOM 2269 O O . GLY A 1 294 ? 12.966 -3.923 -7.002 1.00 84.44 294 GLY A O 1
ATOM 2270 N N . THR A 1 295 ? 12.900 -3.134 -9.087 1.00 83.00 295 THR A N 1
ATOM 2271 C CA . THR A 1 295 ? 11.428 -3.142 -9.153 1.00 83.00 295 THR A CA 1
ATOM 2272 C C . THR A 1 295 ? 10.832 -4.555 -9.075 1.00 83.00 295 THR A C 1
ATOM 2274 O O . THR A 1 295 ? 9.743 -4.729 -8.532 1.00 83.00 295 THR A O 1
ATOM 2277 N N . ASN A 1 296 ? 11.520 -5.595 -9.556 1.00 80.06 296 ASN A N 1
ATOM 2278 C CA . ASN A 1 296 ? 11.080 -6.982 -9.355 1.00 80.06 296 ASN A CA 1
ATOM 2279 C C . ASN A 1 296 ? 11.229 -7.429 -7.889 1.00 80.06 296 ASN A C 1
ATOM 2281 O O . ASN A 1 296 ? 10.353 -8.123 -7.377 1.00 80.06 296 ASN A O 1
ATOM 2285 N N . GLU A 1 297 ? 12.286 -6.998 -7.201 1.00 81.25 297 GLU A N 1
ATOM 2286 C CA . GLU A 1 297 ? 12.509 -7.240 -5.770 1.00 81.25 297 GLU A CA 1
ATOM 2287 C C . GLU A 1 297 ? 11.461 -6.499 -4.910 1.00 81.25 297 GLU A C 1
ATOM 2289 O O . GLU A 1 297 ? 10.839 -7.107 -4.038 1.00 81.25 297 GLU A O 1
ATOM 2294 N N . GLU A 1 298 ? 11.159 -5.233 -5.222 1.00 75.50 298 GLU A N 1
ATOM 2295 C CA . GLU A 1 298 ? 10.058 -4.451 -4.629 1.00 75.50 298 GLU A CA 1
ATOM 2296 C C . GLU A 1 298 ? 8.688 -5.118 -4.846 1.00 75.50 298 GLU A C 1
ATOM 2298 O O . GLU A 1 298 ? 7.890 -5.240 -3.910 1.00 75.50 298 GLU A O 1
ATOM 2303 N N . ASN A 1 299 ? 8.418 -5.602 -6.064 1.00 75.50 299 ASN A N 1
ATOM 2304 C CA . ASN A 1 299 ? 7.193 -6.338 -6.382 1.00 75.50 299 ASN A CA 1
ATOM 2305 C C . ASN A 1 299 ? 7.103 -7.649 -5.587 1.00 75.50 299 ASN A C 1
ATOM 2307 O O . ASN A 1 299 ? 6.041 -7.960 -5.049 1.00 75.50 299 ASN A O 1
ATOM 2311 N N . GLN A 1 300 ? 8.200 -8.401 -5.454 1.00 82.69 300 GLN A N 1
ATOM 2312 C CA . GLN A 1 300 ? 8.221 -9.644 -4.680 1.00 82.69 300 GLN A CA 1
ATOM 2313 C C . GLN A 1 300 ? 8.017 -9.387 -3.179 1.00 82.69 300 GLN A C 1
ATOM 2315 O O . GLN A 1 300 ? 7.245 -10.104 -2.542 1.00 82.69 300 GLN A O 1
ATOM 2320 N N . MET A 1 301 ? 8.629 -8.340 -2.615 1.00 80.06 301 MET A N 1
ATOM 2321 C CA . MET A 1 301 ? 8.362 -7.915 -1.235 1.00 80.06 301 MET A CA 1
ATOM 2322 C C . MET A 1 301 ? 6.895 -7.504 -1.044 1.00 80.06 301 MET A C 1
ATOM 2324 O O . MET A 1 301 ? 6.273 -7.891 -0.055 1.00 80.06 301 MET A O 1
ATOM 2328 N N . THR A 1 302 ? 6.309 -6.803 -2.017 1.00 79.12 302 THR A N 1
ATOM 2329 C CA . THR A 1 302 ? 4.890 -6.411 -1.999 1.00 79.12 302 THR A CA 1
ATOM 2330 C C . THR A 1 302 ? 3.957 -7.628 -2.056 1.00 79.12 302 THR A C 1
ATOM 2332 O O . THR A 1 302 ? 2.982 -7.687 -1.308 1.00 79.12 302 THR A O 1
ATOM 2335 N N . VAL A 1 303 ? 4.268 -8.635 -2.882 1.00 85.69 303 VAL A N 1
ATOM 2336 C CA . VAL A 1 303 ? 3.527 -9.911 -2.947 1.00 85.69 303 VAL A CA 1
ATOM 2337 C C . VAL A 1 303 ? 3.636 -10.691 -1.634 1.00 85.69 303 VAL A C 1
ATOM 2339 O O . VAL A 1 303 ? 2.625 -11.187 -1.135 1.00 85.69 303 VAL A O 1
ATOM 2342 N N . ASN A 1 304 ? 4.828 -10.755 -1.033 1.00 84.25 304 ASN A N 1
ATOM 2343 C CA . ASN A 1 304 ? 5.040 -11.419 0.255 1.00 84.25 304 ASN A CA 1
ATOM 2344 C C . ASN A 1 304 ? 4.245 -10.726 1.379 1.00 84.25 304 ASN A C 1
ATOM 2346 O O . ASN A 1 304 ? 3.576 -11.395 2.166 1.00 84.25 304 ASN A O 1
ATOM 2350 N N . LEU A 1 305 ? 4.246 -9.389 1.421 1.00 82.88 305 LEU A N 1
ATOM 2351 C CA . LEU A 1 305 ? 3.453 -8.609 2.376 1.00 82.88 305 LEU A CA 1
ATOM 2352 C C . LEU A 1 305 ? 1.942 -8.818 2.173 1.00 82.88 305 LEU A C 1
ATOM 2354 O O . LEU A 1 305 ? 1.205 -8.988 3.145 1.00 82.88 305 LEU A O 1
ATOM 2358 N N . LEU A 1 306 ? 1.476 -8.868 0.920 1.00 84.69 306 LEU A N 1
ATOM 2359 C CA . LEU A 1 306 ? 0.075 -9.138 0.586 1.00 84.69 306 LEU A CA 1
ATOM 2360 C C . LEU A 1 306 ? -0.379 -10.525 1.076 1.00 84.69 306 LEU A C 1
ATOM 2362 O O . LEU A 1 306 ? -1.507 -10.664 1.552 1.00 84.69 306 LEU A O 1
ATOM 2366 N N . GLN A 1 307 ? 0.491 -11.538 0.999 1.00 85.88 307 GLN A N 1
ATOM 2367 C CA . GLN A 1 307 ? 0.221 -12.881 1.522 1.00 85.88 307 GLN A CA 1
ATOM 2368 C C . GLN A 1 307 ? 0.046 -12.868 3.052 1.00 85.88 307 GLN A C 1
ATOM 2370 O O . GLN A 1 307 ? -0.937 -13.417 3.549 1.00 85.88 307 GLN A O 1
ATOM 2375 N N . VAL A 1 308 ? 0.922 -12.175 3.792 1.00 85.38 308 VAL A N 1
ATOM 2376 C CA . VAL A 1 308 ? 0.795 -12.023 5.257 1.00 85.38 308 VAL A CA 1
ATOM 2377 C C . VAL A 1 308 ? -0.516 -11.320 5.625 1.00 85.38 308 VAL A C 1
ATOM 2379 O O . VAL A 1 308 ? -1.286 -11.840 6.432 1.00 85.38 308 VAL A O 1
ATOM 2382 N N . VAL A 1 309 ? -0.836 -10.196 4.973 1.00 85.06 309 VAL A N 1
ATOM 2383 C CA . VAL A 1 309 ? -2.089 -9.447 5.202 1.00 85.06 309 VAL A CA 1
ATOM 2384 C C . VAL A 1 309 ? -3.331 -10.298 4.900 1.00 85.06 309 VAL A C 1
ATOM 2386 O O . VAL A 1 309 ? -4.349 -10.183 5.584 1.00 85.06 309 VAL A O 1
ATOM 2389 N N . LYS A 1 310 ? -3.265 -11.193 3.907 1.00 87.56 310 LYS A N 1
ATOM 2390 C CA . LYS A 1 310 ? -4.355 -12.121 3.569 1.00 87.56 310 LYS A CA 1
ATOM 2391 C C . LYS A 1 310 ? -4.582 -13.174 4.662 1.00 87.56 310 LYS A C 1
ATOM 2393 O O . LYS A 1 310 ? -5.732 -13.479 4.982 1.00 87.56 310 LYS A O 1
ATOM 2398 N N . GLU A 1 311 ? -3.515 -13.696 5.262 1.00 86.25 311 GLU A N 1
ATOM 2399 C CA . GLU A 1 311 ? -3.604 -14.629 6.390 1.00 86.25 311 GLU A CA 1
ATOM 2400 C C . GLU A 1 311 ? -4.058 -13.943 7.684 1.00 86.25 311 GLU A C 1
ATOM 2402 O O . GLU A 1 311 ? -4.875 -14.503 8.417 1.00 86.25 311 GLU A O 1
ATOM 2407 N N . GLU A 1 312 ? -3.593 -12.721 7.958 1.00 84.94 312 GLU A N 1
ATOM 2408 C CA . GLU A 1 312 ? -4.110 -11.909 9.066 1.00 84.94 312 GLU A CA 1
ATOM 2409 C C . GLU A 1 312 ? -5.599 -11.606 8.898 1.00 84.94 312 GLU A C 1
ATOM 2411 O O . GLU A 1 312 ? -6.357 -11.779 9.854 1.00 84.94 312 GLU A O 1
ATOM 2416 N N . LYS A 1 313 ? -6.051 -11.246 7.686 1.00 87.56 313 LYS A N 1
ATOM 2417 C CA . LYS A 1 313 ? -7.479 -11.052 7.410 1.00 87.56 313 LYS A CA 1
ATOM 2418 C C . LYS A 1 313 ? -8.283 -12.306 7.766 1.00 87.56 313 LYS A C 1
ATOM 2420 O O . LYS A 1 313 ? -9.270 -12.185 8.485 1.00 87.56 313 LYS A O 1
ATOM 2425 N N . SER A 1 314 ? -7.848 -13.493 7.335 1.00 87.25 314 SER A N 1
ATOM 2426 C CA . SER A 1 314 ? -8.535 -14.754 7.666 1.00 87.25 314 SER A CA 1
ATOM 2427 C C . SER A 1 314 ? -8.627 -14.970 9.185 1.00 87.25 314 SER A C 1
ATOM 2429 O O . SER A 1 314 ? -9.698 -15.268 9.709 1.00 87.25 314 SER A O 1
ATOM 2431 N N . LYS A 1 315 ? -7.528 -14.722 9.915 1.00 91.50 315 LYS A N 1
ATOM 2432 C CA . LYS A 1 315 ? -7.456 -14.824 11.387 1.00 91.50 315 LYS A CA 1
ATOM 2433 C C . LYS A 1 315 ? -8.303 -13.769 12.118 1.00 91.50 315 LYS A C 1
ATOM 2435 O O . LYS A 1 315 ? -8.611 -13.955 13.295 1.00 91.50 315 LYS A O 1
ATOM 2440 N N . ILE A 1 316 ? -8.650 -12.655 11.470 1.00 85.25 316 ILE A N 1
ATOM 2441 C CA . ILE A 1 316 ? -9.586 -11.640 11.986 1.00 85.25 316 ILE A CA 1
ATOM 2442 C C . ILE A 1 316 ? -11.034 -12.068 11.705 1.00 85.25 316 ILE A C 1
ATOM 2444 O O . ILE A 1 316 ? -11.871 -12.013 12.602 1.00 85.25 316 ILE A O 1
ATOM 2448 N N . GLU A 1 317 ? -11.313 -12.552 10.496 1.00 88.88 317 GLU A N 1
ATOM 2449 C CA . GLU A 1 317 ? -12.639 -12.976 10.022 1.00 88.88 317 GLU A CA 1
ATOM 2450 C C . GLU A 1 317 ? -13.172 -14.197 10.808 1.00 88.88 317 GLU A C 1
ATOM 2452 O O . GLU A 1 317 ? -14.361 -14.276 11.118 1.00 88.88 317 GLU A O 1
ATOM 2457 N N . GLU A 1 318 ? -12.290 -15.106 11.242 1.00 89.75 318 GLU A N 1
ATOM 2458 C CA . GLU A 1 318 ? -12.622 -16.190 12.185 1.00 89.75 318 GLU A CA 1
ATOM 2459 C C . GLU A 1 318 ? -12.929 -15.686 13.605 1.00 89.75 318 GLU A C 1
ATOM 2461 O O . GLU A 1 318 ? -13.935 -16.084 14.200 1.00 89.75 318 GLU A O 1
ATOM 2466 N N . ARG A 1 319 ? -12.110 -14.773 14.152 1.00 85.44 319 ARG A N 1
ATOM 2467 C CA . ARG A 1 319 ? -12.364 -14.167 15.476 1.00 85.44 319 ARG A CA 1
ATOM 2468 C C . ARG A 1 319 ? -13.665 -13.373 15.492 1.00 85.44 319 ARG A C 1
ATOM 2470 O O . ARG A 1 319 ? -14.366 -13.392 16.500 1.00 85.44 319 ARG A O 1
ATOM 2477 N N . GLN A 1 320 ? -14.002 -12.708 14.387 1.00 86.62 320 GLN A N 1
ATOM 2478 C CA . GLN A 1 320 ? -15.259 -11.985 14.251 1.00 86.62 320 GLN A CA 1
ATOM 2479 C C . GLN A 1 320 ? -16.456 -12.943 14.335 1.00 86.62 320 GLN A C 1
ATOM 2481 O O . GLN A 1 320 ? -17.331 -12.718 15.165 1.00 86.62 320 GLN A O 1
ATOM 2486 N N . LYS A 1 321 ? -16.454 -14.062 13.595 1.00 90.12 321 LYS A N 1
ATOM 2487 C CA . LYS A 1 321 ? -17.514 -15.090 13.689 1.00 90.12 321 LYS A CA 1
ATOM 2488 C C . LYS A 1 321 ? -17.665 -15.671 15.099 1.00 90.12 321 LYS A C 1
ATOM 2490 O O . LYS A 1 321 ? -18.784 -15.904 15.555 1.00 90.12 321 LYS A O 1
ATOM 2495 N N . LEU A 1 322 ? -16.554 -15.889 15.808 1.00 85.12 322 LEU A N 1
ATOM 2496 C CA . LEU A 1 322 ? -16.581 -16.350 17.201 1.00 85.12 322 LEU A CA 1
ATOM 2497 C C . LEU A 1 322 ? -17.162 -15.282 18.147 1.00 85.12 322 LEU A C 1
ATOM 2499 O O . LEU A 1 322 ? -17.933 -15.606 19.050 1.00 85.12 322 LEU A O 1
ATOM 2503 N N . SER A 1 323 ? -16.836 -14.006 17.918 1.00 79.44 323 SER A N 1
ATOM 2504 C CA . SER A 1 323 ? -17.422 -12.871 18.639 1.00 79.44 323 SER A CA 1
ATOM 2505 C C . SER A 1 323 ? -18.933 -12.772 18.396 1.00 79.44 323 SER A C 1
ATOM 2507 O O . SER A 1 323 ? -19.707 -12.720 19.347 1.00 79.44 323 SER A O 1
ATOM 2509 N N . GLU A 1 324 ? -19.374 -12.860 17.139 1.00 87.19 324 GLU A N 1
ATOM 2510 C CA . GLU A 1 324 ? -20.789 -12.856 16.744 1.00 87.19 324 GLU A CA 1
ATOM 2511 C C . GLU A 1 324 ? -21.572 -14.010 17.399 1.00 87.19 324 GLU A C 1
ATOM 2513 O O . GLU A 1 324 ? -22.644 -13.781 17.962 1.00 87.19 324 GLU A O 1
ATOM 2518 N N . GLN A 1 325 ? -21.015 -15.230 17.441 1.00 86.81 325 GLN A N 1
ATOM 2519 C CA . GLN A 1 325 ? -21.604 -16.342 18.204 1.00 86.81 325 GLN A CA 1
ATOM 2520 C C . GLN A 1 325 ? -21.731 -16.036 19.703 1.00 86.81 325 GLN A C 1
ATOM 2522 O O . GLN A 1 325 ? -22.742 -16.386 20.318 1.00 86.81 325 GLN A O 1
ATOM 2527 N N . ASN A 1 326 ? -20.737 -15.380 20.304 1.00 86.00 326 ASN A N 1
ATOM 2528 C CA . ASN A 1 326 ? -20.785 -15.000 21.715 1.00 86.00 326 ASN A CA 1
ATOM 2529 C C . ASN A 1 326 ? -21.822 -13.899 21.982 1.00 86.00 326 ASN A C 1
ATOM 2531 O O . ASN A 1 326 ? -22.547 -13.996 22.969 1.00 86.00 326 ASN A O 1
ATOM 2535 N N . VAL A 1 327 ? -21.982 -12.922 21.084 1.00 87.00 327 VAL A N 1
ATOM 2536 C CA . VAL A 1 327 ? -23.058 -11.919 21.173 1.00 87.00 327 VAL A CA 1
ATOM 2537 C C . VAL A 1 327 ? -24.438 -12.580 21.075 1.00 87.00 327 VAL A C 1
ATOM 2539 O O . VAL A 1 327 ? -25.297 -12.314 21.913 1.00 87.00 327 VAL A O 1
ATOM 2542 N N . VAL A 1 328 ? -24.655 -13.501 20.129 1.00 89.19 328 VAL A N 1
ATOM 2543 C CA . VAL A 1 328 ? -25.927 -14.248 20.014 1.00 89.19 328 VAL A CA 1
ATOM 2544 C C . VAL A 1 328 ? -26.219 -15.072 21.277 1.00 89.19 328 VAL A C 1
ATOM 2546 O O . VAL A 1 328 ? -27.366 -15.123 21.731 1.00 89.19 328 VAL A O 1
ATOM 2549 N N . ARG A 1 329 ? -25.190 -15.676 21.885 1.00 90.94 329 ARG A N 1
ATOM 2550 C CA . ARG A 1 329 ? -25.296 -16.400 23.161 1.00 90.94 329 ARG A CA 1
ATOM 2551 C C . ARG A 1 329 ? -25.733 -15.471 24.301 1.00 90.94 329 ARG A C 1
ATOM 2553 O O . ARG A 1 329 ? -26.737 -15.750 24.952 1.00 90.94 329 ARG A O 1
ATOM 2560 N N . LEU A 1 330 ? -25.048 -14.338 24.468 1.00 88.56 330 LEU A N 1
ATOM 2561 C CA . LEU A 1 330 ? -25.345 -13.331 25.492 1.00 88.56 330 LEU A CA 1
ATOM 2562 C C . LEU A 1 330 ? -26.741 -12.713 25.319 1.00 88.56 330 LEU A C 1
ATOM 2564 O O . LEU A 1 330 ? -27.424 -12.470 26.309 1.00 88.56 330 LEU A O 1
ATOM 2568 N N . ILE A 1 331 ? -27.218 -12.513 24.084 1.00 89.69 331 ILE A N 1
ATOM 2569 C CA . ILE A 1 331 ? -28.596 -12.062 23.814 1.00 89.69 331 ILE A CA 1
ATOM 2570 C C . ILE A 1 331 ? -29.620 -13.101 24.302 1.00 89.69 331 ILE A C 1
ATOM 2572 O O . ILE A 1 331 ? -30.642 -12.733 24.885 1.00 89.69 331 ILE A O 1
ATOM 2576 N N . LYS A 1 332 ? -29.352 -14.400 24.108 1.00 90.50 332 LYS A N 1
ATOM 2577 C CA . LYS A 1 332 ? -30.224 -15.481 24.595 1.00 90.50 332 LYS A CA 1
ATOM 2578 C C . LYS A 1 332 ? -30.207 -15.586 26.124 1.00 90.50 332 LYS A C 1
ATOM 2580 O O . LYS A 1 332 ? -31.262 -15.730 26.732 1.00 90.50 332 LYS A O 1
ATOM 2585 N N . GLU A 1 333 ? -29.033 -15.479 26.740 1.00 88.25 333 GLU A N 1
ATOM 2586 C CA . GLU A 1 333 ? -28.862 -15.480 28.200 1.00 88.25 333 GLU A CA 1
ATOM 2587 C C . GLU A 1 333 ? -29.543 -14.263 28.845 1.00 88.25 333 GLU A C 1
ATOM 2589 O O . GLU A 1 333 ? -30.325 -14.429 29.782 1.00 88.25 333 GLU A O 1
ATOM 2594 N N . LYS A 1 334 ? -29.365 -13.064 28.271 1.00 89.62 334 LYS A N 1
ATOM 2595 C CA . LYS A 1 334 ? -30.092 -11.849 28.659 1.00 89.62 334 LYS A CA 1
ATOM 2596 C C . LYS A 1 334 ? -31.606 -12.054 28.581 1.00 89.62 334 LYS A C 1
ATOM 2598 O O . LYS A 1 334 ? -32.291 -11.778 29.559 1.00 89.62 334 LYS A O 1
ATOM 2603 N N . LYS A 1 335 ? -32.132 -12.578 27.468 1.00 91.44 335 LYS A N 1
ATOM 2604 C CA . LYS A 1 335 ? -33.579 -12.800 27.317 1.00 91.44 335 LYS A CA 1
ATOM 2605 C C . LYS A 1 335 ? -34.130 -13.816 28.325 1.00 91.44 335 LYS A C 1
ATOM 2607 O O . LYS A 1 335 ? -35.242 -13.648 28.820 1.00 91.44 335 LYS A O 1
ATOM 2612 N N . ASN A 1 336 ? -33.355 -14.843 28.675 1.00 89.12 336 ASN A N 1
ATOM 2613 C CA . ASN A 1 336 ? -33.727 -15.773 29.743 1.00 89.12 336 ASN A CA 1
ATOM 2614 C C . ASN A 1 336 ? -33.779 -15.071 31.114 1.00 89.12 336 ASN A C 1
ATOM 2616 O O . ASN A 1 336 ? -34.716 -15.301 31.875 1.00 89.12 336 ASN A O 1
ATOM 2620 N N . ALA A 1 337 ? -32.817 -14.191 31.413 1.00 86.38 337 ALA A N 1
ATOM 2621 C CA . ALA A 1 337 ? -32.820 -13.394 32.640 1.00 86.38 337 ALA A CA 1
ATOM 2622 C C . ALA A 1 337 ? -33.991 -12.393 32.683 1.00 86.38 337 ALA A C 1
ATOM 2624 O O . ALA A 1 337 ? -34.661 -12.294 33.706 1.00 86.38 337 ALA A O 1
ATOM 2625 N N . GLU A 1 338 ? -34.299 -11.713 31.573 1.00 88.94 338 GLU A N 1
ATOM 2626 C CA . GLU A 1 338 ? -35.461 -10.817 31.444 1.00 88.94 338 GLU A CA 1
ATOM 2627 C C . GLU A 1 338 ? -36.784 -11.557 31.706 1.00 88.94 338 GLU A C 1
ATOM 2629 O O . GLU A 1 338 ? -37.606 -11.078 32.488 1.00 88.94 338 GLU A O 1
ATOM 2634 N N . ASN A 1 339 ? -36.961 -12.757 31.138 1.00 91.00 339 ASN A N 1
ATOM 2635 C CA . ASN A 1 339 ? -38.124 -13.608 31.412 1.00 91.00 339 ASN A CA 1
ATOM 2636 C C . ASN A 1 339 ? -38.222 -13.992 32.902 1.00 91.00 339 ASN A C 1
ATOM 2638 O O . ASN A 1 339 ? -39.310 -13.977 33.475 1.00 91.00 339 ASN A O 1
ATOM 2642 N N . MET A 1 340 ? -37.098 -14.327 33.543 1.00 90.25 340 MET A N 1
ATOM 2643 C CA . MET A 1 340 ? -37.089 -14.744 34.950 1.00 90.25 340 MET A CA 1
ATOM 2644 C C . MET A 1 340 ? -37.342 -13.564 35.903 1.00 90.25 340 MET A C 1
ATOM 2646 O O . MET A 1 340 ? -38.072 -13.712 36.879 1.00 90.25 340 MET A O 1
ATOM 2650 N N . ILE A 1 341 ? -36.841 -12.367 35.575 1.00 87.81 341 ILE A N 1
ATOM 2651 C CA . ILE A 1 341 ? -37.167 -11.112 36.275 1.00 87.81 341 ILE A CA 1
ATOM 2652 C C . ILE A 1 341 ? -38.658 -10.768 36.129 1.00 87.81 341 ILE A C 1
ATOM 2654 O O . ILE A 1 341 ? -39.268 -10.307 37.092 1.00 87.81 341 ILE A O 1
ATOM 2658 N N . ALA A 1 342 ? -39.261 -11.003 34.958 1.00 89.38 342 ALA A N 1
ATOM 2659 C CA . ALA A 1 342 ? -40.697 -10.806 34.759 1.00 89.38 342 ALA A CA 1
ATOM 2660 C C . ALA A 1 342 ? -41.529 -11.756 35.640 1.00 89.38 342 ALA A C 1
ATOM 2662 O O . ALA A 1 342 ? -42.417 -11.293 36.352 1.00 89.38 342 ALA A O 1
ATOM 2663 N N . SER A 1 343 ? -41.182 -13.048 35.674 1.00 88.19 343 SER A N 1
ATOM 2664 C CA . SER A 1 343 ? -41.856 -14.040 36.527 1.00 88.19 343 SER A CA 1
ATOM 2665 C C . SER A 1 343 ? -41.738 -13.702 38.021 1.00 88.19 343 SER A C 1
ATOM 2667 O O . SER A 1 343 ? -42.725 -13.773 38.748 1.00 88.19 343 SER A O 1
ATOM 2669 N N . LEU A 1 344 ? -40.556 -13.272 38.480 1.00 88.56 344 LEU A N 1
ATOM 2670 C CA . LEU A 1 344 ? -40.338 -12.856 39.871 1.00 88.56 344 LEU A CA 1
ATOM 2671 C C . LEU A 1 344 ? -41.112 -11.576 40.229 1.00 88.56 344 LEU A C 1
ATOM 2673 O O . LEU A 1 344 ? -41.610 -11.454 41.347 1.00 88.56 344 LEU A O 1
ATOM 2677 N N . LYS A 1 345 ? -41.267 -10.628 39.293 1.00 88.19 345 LYS A N 1
ATOM 2678 C CA . LYS A 1 345 ? -42.149 -9.464 39.491 1.00 88.19 345 LYS A CA 1
ATOM 2679 C C . LYS A 1 345 ? -43.609 -9.873 39.671 1.00 88.19 345 LYS A C 1
ATOM 2681 O O . LYS A 1 345 ? -44.278 -9.316 40.536 1.00 88.19 345 LYS A O 1
ATOM 2686 N N . GLU A 1 346 ? -44.086 -10.834 38.887 1.00 88.75 346 GLU A N 1
ATOM 2687 C CA . GLU A 1 346 ? -45.465 -11.325 38.960 1.00 88.75 346 GLU A CA 1
ATOM 2688 C C . GLU A 1 346 ? -45.736 -12.042 40.301 1.00 88.75 346 GLU A C 1
ATOM 2690 O O . GLU A 1 346 ? -46.760 -11.794 40.944 1.00 88.75 346 GLU A O 1
ATOM 2695 N N . GLU A 1 347 ? -44.770 -12.824 40.806 1.00 86.50 347 GLU A N 1
ATOM 2696 C CA . GLU A 1 347 ? -44.825 -13.396 42.161 1.00 86.50 347 GLU A CA 1
ATOM 2697 C C . GLU A 1 347 ? -44.810 -12.329 43.267 1.00 86.50 347 GLU A C 1
ATOM 2699 O O . GLU A 1 347 ? -45.600 -12.432 44.213 1.00 86.50 347 GLU A O 1
ATOM 2704 N N . MET A 1 348 ? -43.962 -11.295 43.159 1.00 77.69 348 MET A N 1
ATOM 2705 C CA . MET A 1 348 ? -43.938 -10.185 44.122 1.00 77.69 348 MET A CA 1
ATOM 2706 C C . MET A 1 348 ? -45.259 -9.411 44.128 1.00 77.69 348 MET A C 1
ATOM 2708 O O . MET A 1 348 ? -45.811 -9.175 45.199 1.00 77.69 348 MET A O 1
ATOM 2712 N N . GLU A 1 349 ? -45.831 -9.079 42.967 1.00 87.50 349 GLU A N 1
ATOM 2713 C CA . GLU A 1 349 ? -47.125 -8.386 42.895 1.00 87.50 349 GLU A CA 1
ATOM 2714 C C . GLU A 1 349 ? -48.259 -9.258 43.475 1.00 87.50 349 GLU A C 1
ATOM 2716 O O . GLU A 1 349 ? -49.141 -8.770 44.189 1.00 87.50 349 GLU A O 1
ATOM 2721 N N . GLY A 1 350 ? -48.207 -10.575 43.244 1.00 83.12 350 GLY A N 1
ATOM 2722 C CA . GLY A 1 350 ? -49.077 -11.555 43.895 1.00 83.12 350 GLY A CA 1
ATOM 2723 C C . GLY A 1 350 ? -48.856 -11.673 45.410 1.00 83.12 350 GLY A C 1
ATOM 2724 O O . GLY A 1 350 ? -49.778 -12.031 46.144 1.00 83.12 350 GLY A O 1
ATOM 2725 N N . MET A 1 351 ? -47.659 -11.369 45.917 1.00 79.25 351 MET A N 1
ATOM 2726 C CA . MET A 1 351 ? -47.353 -11.301 47.350 1.00 79.25 351 MET A CA 1
ATOM 2727 C C . MET A 1 351 ? -47.855 -9.991 47.972 1.00 79.25 351 MET A C 1
ATOM 2729 O O . MET A 1 351 ? -48.568 -10.041 48.971 1.00 79.25 351 MET A O 1
ATOM 2733 N N . GLU A 1 352 ? -47.628 -8.838 47.336 1.00 79.88 352 GLU A N 1
ATOM 2734 C CA . GLU A 1 352 ? -48.193 -7.556 47.781 1.00 79.88 352 GLU A CA 1
ATOM 2735 C C . GLU A 1 352 ? -49.728 -7.583 47.832 1.00 79.88 352 GLU A C 1
ATOM 2737 O O . GLU A 1 352 ? -50.335 -7.020 48.741 1.00 79.88 352 GLU A O 1
ATOM 2742 N N . LYS A 1 353 ? -50.387 -8.235 46.862 1.00 84.56 353 LYS A N 1
ATOM 2743 C CA . LYS A 1 353 ? -51.851 -8.409 46.862 1.00 84.56 353 LYS A CA 1
ATOM 2744 C C . LYS A 1 353 ? -52.340 -9.261 48.040 1.00 84.56 353 LYS A C 1
ATOM 2746 O O . LYS A 1 353 ? -53.435 -9.008 48.533 1.00 84.56 353 LYS A O 1
ATOM 2751 N N . ARG A 1 354 ? -51.535 -10.221 48.518 1.00 84.62 354 ARG A N 1
ATOM 2752 C CA . ARG A 1 354 ? -51.822 -11.012 49.729 1.00 84.62 354 ARG A CA 1
ATOM 2753 C C . ARG A 1 354 ? -51.582 -10.200 51.005 1.00 84.62 354 ARG A C 1
ATOM 2755 O O . ARG A 1 354 ? -52.471 -10.182 51.851 1.00 84.62 354 ARG A O 1
ATOM 2762 N N . ASN A 1 355 ? -50.482 -9.448 51.103 1.00 77.62 355 ASN A N 1
ATOM 2763 C CA . ASN A 1 355 ? -50.248 -8.537 52.233 1.00 77.62 355 ASN A CA 1
ATOM 2764 C C . ASN A 1 355 ? -51.365 -7.488 52.350 1.00 77.62 355 ASN A C 1
ATOM 2766 O O . ASN A 1 355 ? -51.977 -7.384 53.406 1.00 77.62 355 ASN A O 1
ATOM 2770 N N . ARG A 1 356 ? -51.736 -6.813 51.251 1.00 79.06 356 ARG A N 1
ATOM 2771 C CA . ARG A 1 356 ? -52.851 -5.842 51.221 1.00 79.06 356 ARG A CA 1
ATOM 2772 C C . ARG A 1 356 ? -54.225 -6.446 51.535 1.00 79.06 356 ARG A C 1
ATOM 2774 O O . ARG A 1 356 ? -55.165 -5.702 51.814 1.00 79.06 356 ARG A O 1
ATOM 2781 N N . LEU A 1 357 ? -54.372 -7.772 51.477 1.00 80.50 357 LEU A N 1
ATOM 2782 C CA . LEU A 1 357 ? -55.563 -8.476 51.959 1.00 80.50 357 LEU A CA 1
ATOM 2783 C C . LEU A 1 357 ? -55.461 -8.777 53.463 1.00 80.50 357 LEU A C 1
ATOM 2785 O O . LEU A 1 357 ? -56.427 -8.552 54.183 1.00 80.50 357 LEU A O 1
ATOM 2789 N N . GLN A 1 358 ? -54.294 -9.206 53.959 1.00 74.44 358 GLN A N 1
ATOM 2790 C CA . GLN A 1 358 ? -54.067 -9.372 55.400 1.00 74.44 358 GLN A CA 1
ATOM 2791 C C . GLN A 1 358 ? -54.188 -8.048 56.165 1.00 74.44 358 GLN A C 1
ATOM 2793 O O . GLN A 1 358 ? -54.846 -8.030 57.198 1.00 74.44 358 GLN A O 1
ATOM 2798 N N . GLU A 1 359 ? -53.649 -6.940 55.646 1.00 71.56 359 GLU A N 1
ATOM 2799 C CA . GLU A 1 359 ? -53.818 -5.600 56.232 1.00 71.56 359 GLU A CA 1
ATOM 2800 C C . GLU A 1 359 ? -55.300 -5.236 56.382 1.00 71.56 359 GLU A C 1
ATOM 2802 O O . GLU A 1 359 ? -55.726 -4.817 57.454 1.00 71.56 359 GLU A O 1
ATOM 2807 N N . LYS A 1 360 ? -56.116 -5.464 55.343 1.00 79.12 360 LYS A N 1
ATOM 2808 C CA . LYS A 1 360 ? -57.567 -5.220 55.397 1.00 79.12 360 LYS A CA 1
ATOM 2809 C C . LYS A 1 360 ? -58.270 -6.093 56.432 1.00 79.12 360 LYS A C 1
ATOM 2811 O O . LYS A 1 360 ? -59.105 -5.583 57.169 1.00 79.12 360 LYS A O 1
ATOM 2816 N N . ASN A 1 361 ? -57.912 -7.373 56.516 1.00 77.12 361 ASN A N 1
ATOM 2817 C CA . ASN A 1 361 ? -58.482 -8.285 57.506 1.00 77.12 361 ASN A CA 1
ATOM 2818 C C . ASN A 1 361 ? -58.100 -7.869 58.941 1.00 77.12 361 ASN A C 1
ATOM 2820 O O . ASN A 1 361 ? -58.937 -7.926 59.835 1.00 77.12 361 ASN A O 1
ATOM 2824 N N . VAL A 1 362 ? -56.864 -7.407 59.163 1.00 74.50 362 VAL A N 1
ATOM 2825 C CA . VAL A 1 362 ? -56.411 -6.884 60.465 1.00 74.50 362 VAL A CA 1
ATOM 2826 C C . VAL A 1 362 ? -57.128 -5.578 60.818 1.00 74.50 362 VAL A C 1
ATOM 2828 O O . VAL A 1 362 ? -57.584 -5.433 61.947 1.00 74.50 362 VAL A O 1
ATOM 2831 N N . VAL A 1 363 ? -57.301 -4.655 59.866 1.00 77.12 363 VAL A N 1
ATOM 2832 C CA . VAL A 1 363 ? -58.076 -3.419 60.079 1.00 77.12 363 VAL A CA 1
ATOM 2833 C C . VAL A 1 363 ? -59.541 -3.727 60.406 1.00 77.12 363 VAL A C 1
ATOM 2835 O O . VAL A 1 363 ? -60.088 -3.108 61.314 1.00 77.12 363 VAL A O 1
ATOM 2838 N N . GLN A 1 364 ? -60.162 -4.713 59.749 1.00 71.44 364 GLN A N 1
ATOM 2839 C CA . GLN A 1 364 ? -61.524 -5.137 60.088 1.00 71.44 364 GLN A CA 1
ATOM 2840 C C . GLN A 1 364 ? -61.610 -5.677 61.527 1.00 71.44 364 GLN A C 1
ATOM 2842 O O . GLN A 1 364 ? -62.478 -5.241 62.277 1.00 71.44 364 GLN A O 1
ATOM 2847 N N . LEU A 1 365 ? -60.681 -6.546 61.943 1.00 75.62 365 LEU A N 1
ATOM 2848 C CA . LEU A 1 365 ? -60.624 -7.058 63.321 1.00 75.62 365 LEU A CA 1
ATOM 2849 C C . LEU A 1 365 ? -60.388 -5.944 64.359 1.00 75.62 365 LEU A C 1
ATOM 2851 O O . LEU A 1 365 ? -60.895 -6.026 65.476 1.00 75.62 365 LEU A O 1
ATOM 2855 N N . ILE A 1 366 ? -59.655 -4.885 63.999 1.00 75.44 366 ILE A N 1
ATOM 2856 C CA . ILE A 1 366 ? -59.492 -3.694 64.847 1.00 75.44 366 ILE A CA 1
ATOM 2857 C C . ILE A 1 366 ? -60.814 -2.923 64.966 1.00 75.44 366 ILE A C 1
ATOM 2859 O O . ILE A 1 366 ? -61.171 -2.541 66.074 1.00 75.44 366 ILE A O 1
ATOM 2863 N N . GLN A 1 367 ? -61.573 -2.742 63.879 1.00 71.31 367 GLN A N 1
ATOM 2864 C CA . GLN A 1 367 ? -62.882 -2.071 63.934 1.00 71.31 367 GLN A CA 1
ATOM 2865 C C . GLN A 1 367 ? -63.945 -2.896 64.679 1.00 71.31 367 GLN A C 1
ATOM 2867 O O . GLN A 1 367 ? -64.769 -2.330 65.395 1.00 71.31 367 GLN A O 1
ATOM 2872 N N . GLU A 1 368 ? -63.912 -4.225 64.559 1.00 71.06 368 GLU A N 1
ATOM 2873 C CA . GLU A 1 368 ? -64.743 -5.130 65.363 1.00 71.06 368 GLU A CA 1
ATOM 2874 C C . GLU A 1 368 ? -64.388 -4.983 66.857 1.00 71.06 368 GLU A C 1
ATOM 2876 O O . GLU A 1 368 ? -65.279 -4.708 67.663 1.00 71.06 368 GLU A O 1
ATOM 2881 N N . LYS A 1 369 ? -63.092 -4.987 67.215 1.00 74.69 369 LYS A N 1
ATOM 2882 C CA . LYS A 1 369 ? -62.631 -4.716 68.590 1.00 74.69 369 LYS A CA 1
ATOM 2883 C C . LYS A 1 369 ? -63.037 -3.323 69.089 1.00 74.69 369 LYS A C 1
ATOM 2885 O O . LYS A 1 369 ? -63.492 -3.208 70.221 1.00 74.69 369 LYS A O 1
ATOM 2890 N N . GLU A 1 370 ? -62.904 -2.268 68.283 1.00 71.88 370 GLU A N 1
ATOM 2891 C CA . GLU A 1 370 ? -63.378 -0.925 68.654 1.00 71.88 370 GLU A CA 1
ATOM 2892 C C . GLU A 1 370 ? -64.895 -0.917 68.900 1.00 71.88 370 GLU A C 1
ATOM 2894 O O . GLU A 1 370 ? -65.364 -0.218 69.799 1.00 71.88 370 GLU A O 1
ATOM 2899 N N . SER A 1 371 ? -65.678 -1.702 68.153 1.00 71.75 371 SER A N 1
ATOM 2900 C CA . SER A 1 371 ? -67.123 -1.814 68.384 1.00 71.75 371 SER A CA 1
ATOM 2901 C C . SER A 1 371 ? -67.449 -2.507 69.715 1.00 71.75 371 SER A C 1
ATOM 2903 O O . SER A 1 371 ? -68.289 -2.002 70.464 1.00 71.75 371 SER A O 1
ATOM 2905 N N . ASP A 1 372 ? -66.714 -3.564 70.078 1.00 72.44 372 ASP A N 1
ATOM 2906 C CA . ASP A 1 372 ? -66.820 -4.225 71.386 1.00 72.44 372 ASP A CA 1
ATOM 2907 C C . ASP A 1 372 ? -66.341 -3.317 72.532 1.00 72.44 372 ASP A C 1
ATOM 2909 O O . ASP A 1 372 ? -66.952 -3.270 73.597 1.00 72.44 372 ASP A O 1
ATOM 2913 N N . GLU A 1 373 ? -65.281 -2.535 72.326 1.00 69.25 373 GLU A N 1
ATOM 2914 C CA . GLU A 1 373 ? -64.728 -1.606 73.319 1.00 69.25 373 GLU A CA 1
ATOM 2915 C C . GLU A 1 373 ? -65.697 -0.434 73.594 1.00 69.25 373 GLU A C 1
ATOM 2917 O O . GLU A 1 373 ? -65.908 -0.051 74.749 1.00 69.25 373 GLU A O 1
ATOM 2922 N N . ASN A 1 374 ? -66.401 0.052 72.563 1.00 68.94 374 ASN A N 1
ATOM 2923 C CA . ASN A 1 374 ? -67.524 0.987 72.708 1.00 68.94 374 ASN A CA 1
ATOM 2924 C C . ASN A 1 374 ? -68.751 0.343 73.389 1.00 68.94 374 ASN A C 1
ATOM 2926 O O . ASN A 1 374 ? -69.387 0.975 74.237 1.00 68.94 374 ASN A O 1
ATOM 2930 N N . MET A 1 375 ? -69.067 -0.920 73.078 1.00 69.06 375 MET A N 1
ATOM 2931 C CA . MET A 1 375 ? -70.138 -1.689 73.731 1.00 69.06 375 MET A CA 1
ATOM 2932 C C . MET A 1 375 ? -69.858 -1.873 75.234 1.00 69.06 375 MET A C 1
ATOM 2934 O O . MET A 1 375 ? -70.738 -1.642 76.065 1.00 69.06 375 MET A O 1
ATOM 2938 N N . ILE A 1 376 ? -68.613 -2.197 75.600 1.00 65.44 376 ILE A N 1
ATOM 2939 C CA . ILE A 1 376 ? -68.128 -2.278 76.987 1.00 65.44 376 ILE A CA 1
ATOM 2940 C C . ILE A 1 376 ? -68.221 -0.913 77.683 1.00 65.44 376 ILE A C 1
ATOM 2942 O O . ILE A 1 376 ? -68.622 -0.855 78.846 1.00 65.44 376 ILE A O 1
ATOM 2946 N N . SER A 1 377 ? -67.911 0.187 76.987 1.00 66.94 377 SER A N 1
ATOM 2947 C CA . SER A 1 377 ? -68.061 1.543 77.535 1.00 66.94 377 SER A CA 1
ATOM 2948 C C . SER A 1 377 ? -69.524 1.861 77.887 1.00 66.94 377 SER A C 1
ATOM 2950 O O . SER A 1 377 ? -69.820 2.264 79.011 1.00 66.94 377 SER A O 1
ATOM 2952 N N . SER A 1 378 ? -70.471 1.569 76.986 1.00 63.59 378 SER A N 1
ATOM 2953 C CA . SER A 1 378 ? -71.904 1.800 77.239 1.00 63.59 378 SER A CA 1
ATOM 2954 C C . SER A 1 378 ? -72.501 0.845 78.290 1.00 63.59 378 SER A C 1
ATOM 2956 O O . SER A 1 378 ? -73.466 1.185 78.979 1.00 63.59 378 SER A O 1
ATOM 2958 N N . LEU A 1 379 ? -71.916 -0.346 78.469 1.00 61.97 379 LEU A N 1
ATOM 2959 C CA . LEU A 1 379 ? -72.255 -1.247 79.577 1.00 61.97 379 LEU A CA 1
ATOM 2960 C C . LEU A 1 379 ? -71.687 -0.765 80.923 1.00 61.97 379 LEU A C 1
ATOM 2962 O O . LEU A 1 379 ? -72.351 -0.949 81.943 1.00 61.97 379 LEU A O 1
ATOM 2966 N N . LYS A 1 380 ? -70.520 -0.104 80.943 1.00 57.16 380 LYS A N 1
ATOM 2967 C CA . LYS A 1 380 ? -70.000 0.592 82.134 1.00 57.16 380 LYS A CA 1
ATOM 2968 C C . LYS A 1 380 ? -70.886 1.762 82.545 1.00 57.16 380 LYS A C 1
ATOM 2970 O O . LYS A 1 380 ? -71.269 1.832 83.705 1.00 57.16 380 LYS A O 1
ATOM 2975 N N . GLU A 1 381 ? -71.273 2.619 81.605 1.00 61.81 381 GLU A N 1
ATOM 2976 C CA . GLU A 1 381 ? -72.130 3.788 81.861 1.00 61.81 381 GLU A CA 1
ATOM 2977 C C . GLU A 1 381 ? -73.444 3.393 82.573 1.00 61.81 381 GLU A C 1
ATOM 2979 O O . GLU A 1 381 ? -73.814 3.978 83.591 1.00 61.81 381 GLU A O 1
ATOM 2984 N N . LYS A 1 382 ? -74.076 2.293 82.138 1.00 58.88 382 LYS A N 1
ATOM 2985 C CA . LYS A 1 382 ? -75.272 1.709 82.783 1.00 58.88 382 LYS A CA 1
ATOM 2986 C C . LYS A 1 382 ? -75.007 1.048 84.141 1.00 58.88 382 LYS A C 1
ATOM 2988 O O . LYS A 1 382 ? -75.927 0.914 84.948 1.00 58.88 382 LYS A O 1
ATOM 2993 N N . MET A 1 383 ? -73.776 0.614 84.399 1.00 49.19 383 MET A N 1
ATOM 2994 C CA . MET A 1 383 ? -73.348 0.083 85.697 1.00 49.19 383 MET A CA 1
ATOM 2995 C C . MET A 1 383 ? -73.092 1.220 86.701 1.00 49.19 383 MET A C 1
ATOM 2997 O O . MET A 1 383 ? -73.396 1.076 87.884 1.00 49.19 383 MET A O 1
ATOM 3001 N N . GLU A 1 384 ? -72.607 2.367 86.217 1.00 54.50 384 GLU A N 1
ATOM 3002 C CA . GLU A 1 384 ? -72.417 3.601 86.985 1.00 54.50 384 GLU A CA 1
ATOM 3003 C C . GLU A 1 384 ? -73.774 4.231 87.380 1.00 54.50 384 GLU A C 1
ATOM 3005 O O . GLU A 1 384 ? -73.973 4.565 88.550 1.00 54.50 384 GLU A O 1
ATOM 3010 N N . GLU A 1 385 ? -74.750 4.308 86.458 1.00 53.56 385 GLU A N 1
ATOM 3011 C CA . GLU A 1 385 ? -76.121 4.773 86.765 1.00 53.56 385 GLU A CA 1
ATOM 3012 C C . GLU A 1 385 ? -76.788 3.935 87.870 1.00 53.56 385 GLU A C 1
ATOM 3014 O O . GLU A 1 385 ? -77.406 4.483 88.788 1.00 53.56 385 GLU A O 1
ATOM 3019 N N . MET A 1 386 ? -76.630 2.607 87.826 1.00 41.31 386 MET A N 1
ATOM 3020 C CA . MET A 1 386 ? -77.228 1.688 88.803 1.00 41.31 386 MET A CA 1
ATOM 3021 C C . MET A 1 386 ? -76.679 1.882 90.227 1.00 41.31 386 MET A C 1
ATOM 3023 O O . MET A 1 386 ? -77.372 1.592 91.203 1.00 41.31 386 MET A O 1
ATOM 3027 N N . ASN A 1 387 ? -75.454 2.399 90.367 1.00 42.53 387 ASN A N 1
ATOM 3028 C CA . ASN A 1 387 ? -74.761 2.520 91.651 1.00 42.53 387 ASN A CA 1
ATOM 3029 C C . ASN A 1 387 ? -74.966 3.890 92.340 1.00 42.53 387 ASN A C 1
ATOM 3031 O O . ASN A 1 387 ? -74.425 4.141 93.416 1.00 42.53 387 ASN A O 1
ATOM 3035 N N . SER A 1 388 ? -75.774 4.780 91.747 1.00 42.28 388 SER A N 1
ATOM 3036 C CA . SER A 1 388 ? -75.950 6.174 92.193 1.00 42.28 388 SER A CA 1
ATOM 3037 C C . SER A 1 388 ? -77.169 6.418 93.111 1.00 42.28 388 SER A C 1
ATOM 3039 O O . SER A 1 388 ? -77.513 7.563 93.405 1.00 42.28 388 SER A O 1
ATOM 3041 N N . LEU A 1 389 ? -77.844 5.365 93.608 1.00 44.34 389 LEU A N 1
ATOM 3042 C CA . LEU A 1 389 ? -79.017 5.514 94.494 1.00 44.34 389 LEU A CA 1
ATOM 3043 C C . LEU A 1 389 ? -79.121 4.475 95.633 1.00 44.34 389 LEU A C 1
ATOM 3045 O O . LEU A 1 389 ? -80.189 3.914 95.878 1.00 44.34 389 LEU A O 1
ATOM 3049 N N . HIS A 1 390 ? -78.040 4.239 96.392 1.00 39.12 390 HIS A N 1
ATOM 3050 C CA . HIS A 1 390 ? -78.140 3.454 97.639 1.00 39.12 390 HIS A CA 1
ATOM 3051 C C . HIS A 1 390 ? -77.304 3.945 98.842 1.00 39.12 390 HIS A C 1
ATOM 3053 O O . HIS A 1 390 ? -76.867 3.135 99.661 1.00 39.12 390 HIS A O 1
ATOM 3059 N N . LYS A 1 391 ? -77.111 5.265 99.035 1.00 29.38 391 LYS A N 1
ATOM 3060 C CA . LYS A 1 391 ? -76.786 5.784 100.388 1.00 29.38 391 LYS A CA 1
ATOM 3061 C C . LYS A 1 391 ? -77.018 7.285 100.629 1.00 29.38 391 LYS A C 1
ATOM 3063 O O . LYS A 1 391 ? -76.077 8.071 100.635 1.00 29.38 391 LYS A O 1
ATOM 3068 N N . GLN A 1 392 ? -78.245 7.672 100.993 1.00 31.55 392 GLN A N 1
ATOM 3069 C CA . GLN A 1 392 ? -78.450 8.875 101.813 1.00 31.55 392 GLN A CA 1
ATOM 3070 C C . GLN A 1 392 ? -79.675 8.762 102.743 1.00 31.55 392 GLN A C 1
ATOM 3072 O O . GLN A 1 392 ? -80.712 8.244 102.347 1.00 31.55 392 GLN A O 1
ATOM 3077 N N . ASN A 1 393 ? -79.531 9.320 103.956 1.00 32.38 393 ASN A N 1
ATOM 3078 C CA . ASN A 1 393 ? -80.517 9.490 105.041 1.00 32.38 393 ASN A CA 1
ATOM 3079 C C . ASN A 1 393 ? -80.947 8.239 105.843 1.00 32.38 393 ASN A C 1
ATOM 3081 O O . ASN A 1 393 ? -81.474 7.268 105.312 1.00 32.38 393 ASN A O 1
ATOM 3085 N N . VAL A 1 394 ? -80.785 8.320 107.174 1.00 31.28 394 VAL A N 1
ATOM 3086 C CA . VAL A 1 394 ? -81.243 7.335 108.175 1.00 31.28 394 VAL A CA 1
ATOM 3087 C C . VAL A 1 394 ? -81.862 8.069 109.378 1.00 31.28 394 VAL A C 1
ATOM 3089 O O . VAL A 1 394 ? -81.156 8.773 110.100 1.00 31.28 394 VAL A O 1
ATOM 3092 N N . GLY A 1 395 ? -83.161 7.858 109.633 1.00 35.72 395 GLY A N 1
ATOM 3093 C CA . GLY A 1 395 ? -83.909 8.407 110.785 1.00 35.72 395 GLY A CA 1
ATOM 3094 C C . GLY A 1 395 ? -84.242 9.911 110.692 1.00 35.72 395 GLY A C 1
ATOM 3095 O O . GLY A 1 395 ? -83.618 10.641 109.933 1.00 35.72 395 GLY A O 1
ATOM 3096 N N . ARG A 1 396 ? -85.209 10.466 111.443 1.00 36.81 396 ARG A N 1
ATOM 3097 C CA . ARG A 1 396 ? -86.111 9.952 112.515 1.00 36.81 396 ARG A CA 1
ATOM 3098 C C . ARG A 1 396 ? -87.498 10.653 112.351 1.00 36.81 396 ARG A C 1
ATOM 3100 O O . ARG A 1 396 ? -87.581 11.586 111.563 1.00 36.81 396 ARG A O 1
ATOM 3107 N N . LEU A 1 397 ? -88.619 10.282 112.988 1.00 31.02 397 LEU A N 1
ATOM 3108 C CA . LEU A 1 397 ? -88.923 10.345 114.436 1.00 31.02 397 LEU A CA 1
ATOM 3109 C C . LEU A 1 397 ? -90.128 9.461 114.859 1.00 31.02 397 LEU A C 1
ATOM 3111 O O . LEU A 1 397 ? -90.851 8.925 114.029 1.00 31.02 397 LEU A O 1
ATOM 3115 N N . ILE A 1 398 ? -90.296 9.318 116.181 1.00 36.75 398 ILE A N 1
ATOM 3116 C CA . ILE A 1 398 ? -91.063 8.290 116.923 1.00 36.75 398 ILE A CA 1
ATOM 3117 C C . ILE A 1 398 ? -92.397 8.812 117.499 1.00 36.75 398 ILE A C 1
ATOM 3119 O O . ILE A 1 398 ? -92.418 9.944 117.979 1.00 36.75 398 ILE A O 1
ATOM 3123 N N . LYS A 1 399 ? -93.426 7.938 117.568 1.00 38.91 399 LYS A N 1
ATOM 3124 C CA . LYS A 1 399 ? -94.435 7.700 118.653 1.00 38.91 399 LYS A CA 1
ATOM 3125 C C . LYS A 1 399 ? -95.588 6.828 118.092 1.00 38.91 399 LYS A C 1
ATOM 3127 O O . LYS A 1 399 ? -95.798 6.885 116.888 1.00 38.91 399 LYS A O 1
ATOM 3132 N N . GLU A 1 400 ? -96.383 6.018 118.808 1.00 37.19 400 GLU A N 1
ATOM 3133 C CA . GLU A 1 400 ? -96.486 5.458 120.190 1.00 37.19 400 GLU A CA 1
ATOM 3134 C C . GLU A 1 400 ? -97.435 4.209 120.080 1.00 37.19 400 GLU A C 1
ATOM 3136 O O . GLU A 1 400 ? -97.988 4.017 118.999 1.00 37.19 400 GLU A O 1
ATOM 3141 N N . LYS A 1 401 ? -97.731 3.305 121.036 1.00 35.81 401 LYS A N 1
ATOM 3142 C CA . LYS A 1 401 ? -97.462 3.088 122.480 1.00 35.81 401 LYS A CA 1
ATOM 3143 C C . LYS A 1 401 ? -97.561 1.545 122.790 1.00 35.81 401 LYS A C 1
ATOM 3145 O O . LYS A 1 401 ? -97.737 0.771 121.855 1.00 35.81 401 LYS A O 1
ATOM 3150 N N . GLU A 1 402 ? -97.441 1.102 124.056 1.00 35.75 402 GLU A N 1
ATOM 3151 C CA . GLU A 1 402 ? -98.019 -0.135 124.659 1.00 35.75 402 GLU A CA 1
ATOM 3152 C C . GLU A 1 402 ? -99.357 -0.640 124.043 1.00 35.75 402 GLU A C 1
ATOM 3154 O O . GLU A 1 402 ? -100.123 0.145 123.487 1.00 35.75 402 GLU A O 1
ATOM 3159 N N . ASP A 1 403 ? -99.729 -1.930 124.135 1.00 32.09 403 ASP A N 1
ATOM 3160 C CA . ASP A 1 403 ? -99.568 -2.869 125.274 1.00 32.09 403 ASP A CA 1
ATOM 3161 C C . ASP A 1 403 ? -99.370 -4.358 124.879 1.00 32.09 403 ASP A C 1
ATOM 3163 O O . ASP A 1 403 ? -99.748 -4.782 123.789 1.00 32.09 403 ASP A O 1
ATOM 3167 N N . GLY A 1 404 ? -98.922 -5.190 125.835 1.00 35.53 404 GLY A N 1
ATOM 3168 C CA . GLY A 1 404 ? -99.543 -6.521 126.017 1.00 35.53 404 GLY A CA 1
ATOM 3169 C C . GLY A 1 404 ? -98.947 -7.795 125.380 1.00 35.53 404 GLY A C 1
ATOM 3170 O O . GLY A 1 404 ? -99.653 -8.522 124.692 1.00 35.53 404 GLY A O 1
ATOM 3171 N N . GLN A 1 405 ? -97.708 -8.161 125.728 1.00 42.25 405 GLN A N 1
ATOM 3172 C CA . GLN A 1 405 ? -97.344 -9.532 126.159 1.00 42.25 405 GLN A CA 1
ATOM 3173 C C . GLN A 1 405 ? -97.910 -10.771 125.384 1.00 42.25 405 GLN A C 1
ATOM 3175 O O . GLN A 1 405 ? -98.913 -11.328 125.821 1.00 42.25 405 GLN A O 1
ATOM 3180 N N . ASN A 1 406 ? -97.229 -11.275 124.323 1.00 41.38 406 ASN A N 1
ATOM 3181 C CA . ASN A 1 406 ? -97.076 -12.728 123.964 1.00 41.38 406 ASN A CA 1
ATOM 3182 C C . ASN A 1 406 ? -96.509 -13.018 122.536 1.00 41.38 406 ASN A C 1
ATOM 3184 O O . ASN A 1 406 ? -97.096 -13.779 121.767 1.00 41.38 406 ASN A O 1
ATOM 3188 N N . MET A 1 407 ? -95.343 -12.469 122.148 1.00 42.38 407 MET A N 1
ATOM 3189 C CA . MET A 1 407 ? -94.699 -12.822 120.851 1.00 42.38 407 MET A CA 1
ATOM 3190 C C . MET A 1 407 ? -93.156 -12.927 120.892 1.00 42.38 407 MET A C 1
ATOM 3192 O O . MET A 1 407 ? -92.496 -13.003 119.860 1.00 42.38 407 MET A O 1
ATOM 3196 N N . ILE A 1 408 ? -92.557 -12.963 122.087 1.00 44.72 408 ILE A N 1
ATOM 3197 C CA . ILE A 1 408 ? -91.098 -12.821 122.273 1.00 44.72 408 ILE A CA 1
ATOM 3198 C C . ILE A 1 408 ? -90.297 -14.074 121.854 1.00 44.72 408 ILE A C 1
ATOM 3200 O O . ILE A 1 408 ? -89.132 -13.951 121.492 1.00 44.72 408 ILE A O 1
ATOM 3204 N N . SER A 1 409 ? -90.902 -15.268 121.835 1.00 46.91 409 SER A N 1
ATOM 3205 C CA . SER A 1 409 ? -90.208 -16.499 121.409 1.00 46.91 409 SER A CA 1
ATOM 3206 C C . SER A 1 409 ? -90.042 -16.607 119.887 1.00 46.91 409 SER A C 1
ATOM 3208 O O . SER A 1 409 ? -88.947 -16.912 119.427 1.00 46.91 409 SER A O 1
ATOM 3210 N N . ARG A 1 410 ? -91.087 -16.293 119.100 1.00 49.72 410 ARG A N 1
ATOM 3211 C CA . ARG A 1 410 ? -91.039 -16.393 117.626 1.00 49.72 410 ARG A CA 1
ATOM 3212 C C . ARG A 1 410 ? -90.081 -15.384 117.000 1.00 49.72 410 ARG A C 1
ATOM 3214 O O . ARG A 1 410 ? -89.252 -15.765 116.188 1.00 49.72 410 ARG A O 1
ATOM 3221 N N . LEU A 1 411 ? -90.118 -14.132 117.462 1.00 53.25 411 LEU A N 1
ATOM 3222 C CA . LEU A 1 411 ? -89.206 -13.084 116.989 1.00 53.25 411 LEU A CA 1
ATOM 3223 C C . LEU A 1 411 ? -87.728 -13.358 117.329 1.00 53.25 411 LEU A C 1
ATOM 3225 O O . LEU A 1 411 ? -86.855 -12.697 116.776 1.00 53.25 411 LEU A O 1
ATOM 3229 N N . LYS A 1 412 ? -87.422 -14.314 118.223 1.00 51.03 412 LYS A N 1
ATOM 3230 C CA . LYS A 1 412 ? -86.043 -14.746 118.485 1.00 51.03 412 LYS A CA 1
ATOM 3231 C C . LYS A 1 412 ? -85.590 -15.836 117.516 1.00 51.03 412 LYS A C 1
ATOM 3233 O O . LYS A 1 412 ? -84.490 -15.726 116.991 1.00 51.03 412 LYS A O 1
ATOM 3238 N N . GLU A 1 413 ? -86.437 -16.826 117.231 1.00 56.25 413 GLU A N 1
ATOM 3239 C CA . GLU A 1 413 ? -86.164 -17.823 116.184 1.00 56.25 413 GLU A CA 1
ATOM 3240 C C . GLU A 1 413 ? -86.081 -17.159 114.802 1.00 56.25 413 GLU A C 1
ATOM 3242 O O . GLU A 1 413 ? -85.107 -17.368 114.092 1.00 56.25 413 GLU A O 1
ATOM 3247 N N . GLU A 1 414 ? -87.014 -16.265 114.457 1.00 58.19 414 GLU A N 1
ATOM 3248 C CA . GLU A 1 414 ? -86.979 -15.502 113.199 1.00 58.19 414 GLU A CA 1
ATOM 3249 C C . GLU A 1 414 ? -85.727 -14.612 113.082 1.00 58.19 414 GLU A C 1
ATOM 3251 O O . GLU A 1 414 ? -85.193 -14.460 111.988 1.00 58.19 414 GLU A O 1
ATOM 3256 N N . MET A 1 415 ? -85.214 -14.058 114.188 1.00 55.78 415 MET A N 1
ATOM 3257 C CA . MET A 1 415 ? -83.990 -13.245 114.185 1.00 55.78 415 MET A CA 1
ATOM 3258 C C . MET A 1 415 ? -82.705 -14.091 114.145 1.00 55.78 415 MET A C 1
ATOM 3260 O O . MET A 1 415 ? -81.729 -13.669 113.530 1.00 55.78 415 MET A O 1
ATOM 3264 N N . GLU A 1 416 ? -82.688 -15.285 114.745 1.00 60.44 416 GLU A N 1
ATOM 3265 C CA . GLU A 1 416 ? -81.558 -16.223 114.642 1.00 60.44 416 GLU A CA 1
ATOM 3266 C C . GLU A 1 416 ? -81.509 -16.908 113.260 1.00 60.44 416 GLU A C 1
ATOM 3268 O O . GLU A 1 416 ? -80.425 -17.059 112.695 1.00 60.44 416 GLU A O 1
ATOM 3273 N N . GLU A 1 417 ? -82.661 -17.236 112.667 1.00 63.97 417 GLU A N 1
ATOM 3274 C CA . GLU A 1 417 ? -82.780 -17.763 111.298 1.00 63.97 417 GLU A CA 1
ATOM 3275 C C . GLU A 1 417 ? -82.438 -16.689 110.247 1.00 63.97 417 GLU A C 1
ATOM 3277 O O . GLU A 1 417 ? -81.705 -16.956 109.295 1.00 63.97 417 GLU A O 1
ATOM 3282 N N . MET A 1 418 ? -82.890 -15.442 110.444 1.00 65.62 418 MET A N 1
ATOM 3283 C CA . MET A 1 418 ? -82.548 -14.312 109.571 1.00 65.62 418 MET A CA 1
ATOM 3284 C C . MET A 1 418 ? -81.062 -13.944 109.653 1.00 65.62 418 MET A C 1
ATOM 3286 O O . MET A 1 418 ? -80.461 -13.720 108.604 1.00 65.62 418 MET A O 1
ATOM 3290 N N . ASN A 1 419 ? -80.440 -13.970 110.841 1.00 64.31 419 ASN A N 1
ATOM 3291 C CA . ASN A 1 419 ? -78.981 -13.853 110.949 1.00 64.31 419 ASN A CA 1
ATOM 3292 C C . ASN A 1 419 ? -78.281 -14.998 110.209 1.00 64.31 419 ASN A C 1
ATOM 3294 O O . ASN A 1 419 ? -77.402 -14.734 109.401 1.00 64.31 419 ASN A O 1
ATOM 3298 N N . ARG A 1 420 ? -78.699 -16.256 110.403 1.00 69.50 420 ARG A N 1
ATOM 3299 C CA . ARG A 1 420 ? -78.101 -17.405 109.699 1.00 69.50 420 ARG A CA 1
ATOM 3300 C C . ARG A 1 420 ? -78.186 -17.287 108.181 1.00 69.50 420 ARG A C 1
ATOM 3302 O O . ARG A 1 420 ? -77.204 -17.577 107.506 1.00 69.50 420 ARG A O 1
ATOM 3309 N N . LEU A 1 421 ? -79.324 -16.846 107.647 1.00 70.88 421 LEU A N 1
ATOM 3310 C CA . LEU A 1 421 ? -79.495 -16.634 106.210 1.00 70.88 421 LEU A CA 1
ATOM 3311 C C . LEU A 1 421 ? -78.703 -15.411 105.713 1.00 70.88 421 LEU A C 1
ATOM 3313 O O . LEU A 1 421 ? -78.173 -15.433 104.604 1.00 70.88 421 LEU A O 1
ATOM 3317 N N . HIS A 1 422 ? -78.583 -14.356 106.525 1.00 68.69 422 HIS A N 1
ATOM 3318 C CA . HIS A 1 422 ? -77.749 -13.192 106.220 1.00 68.69 422 HIS A CA 1
ATOM 3319 C C . HIS A 1 422 ? -76.259 -13.558 106.192 1.00 68.69 422 HIS A C 1
ATOM 3321 O O . HIS A 1 422 ? -75.582 -13.233 105.222 1.00 68.69 422 HIS A O 1
ATOM 3327 N N . ASP A 1 423 ? -75.777 -14.303 107.188 1.00 71.25 423 ASP A N 1
ATOM 3328 C CA . ASP A 1 423 ? -74.403 -14.801 107.285 1.00 71.25 423 ASP A CA 1
ATOM 3329 C C . ASP A 1 423 ? -74.086 -15.793 106.151 1.00 71.25 423 ASP A C 1
ATOM 3331 O O . ASP A 1 423 ? -73.009 -15.732 105.560 1.00 71.25 423 ASP A O 1
ATOM 3335 N N . GLN A 1 424 ? -75.029 -16.670 105.778 1.00 76.38 424 GLN A N 1
ATOM 3336 C CA . GLN A 1 424 ? -74.888 -17.564 104.620 1.00 76.38 424 GLN A CA 1
ATOM 3337 C C . GLN A 1 424 ? -74.812 -16.795 103.297 1.00 76.38 424 GLN A C 1
ATOM 3339 O O . GLN A 1 424 ? -73.907 -17.048 102.504 1.00 76.38 424 GLN A O 1
ATOM 3344 N N . ASN A 1 425 ? -75.704 -15.827 103.067 1.00 76.56 425 ASN A N 1
ATOM 3345 C CA . ASN A 1 425 ? -75.664 -14.991 101.865 1.00 76.56 425 ASN A CA 1
ATOM 3346 C C . ASN A 1 425 ? -74.404 -14.109 101.827 1.00 76.56 425 ASN A C 1
ATOM 3348 O O . ASN A 1 425 ? -73.818 -13.928 100.764 1.00 76.56 425 ASN A O 1
ATOM 3352 N N . ALA A 1 426 ? -73.945 -13.602 102.974 1.00 74.50 426 ALA A N 1
ATOM 3353 C CA . ALA A 1 426 ? -72.689 -12.868 103.082 1.00 74.50 426 ALA A CA 1
ATOM 3354 C C . ALA A 1 426 ? -71.483 -13.765 102.763 1.00 74.50 426 ALA A C 1
ATOM 3356 O O . ALA A 1 426 ? -70.612 -13.350 102.005 1.00 74.50 426 ALA A O 1
ATOM 3357 N N . HIS A 1 427 ? -71.444 -15.002 103.269 1.00 76.69 427 HIS A N 1
ATOM 3358 C CA . HIS A 1 427 ? -70.401 -15.969 102.919 1.00 76.69 427 HIS A CA 1
ATOM 3359 C C . HIS A 1 427 ? -70.428 -16.358 101.436 1.00 76.69 427 HIS A C 1
ATOM 3361 O O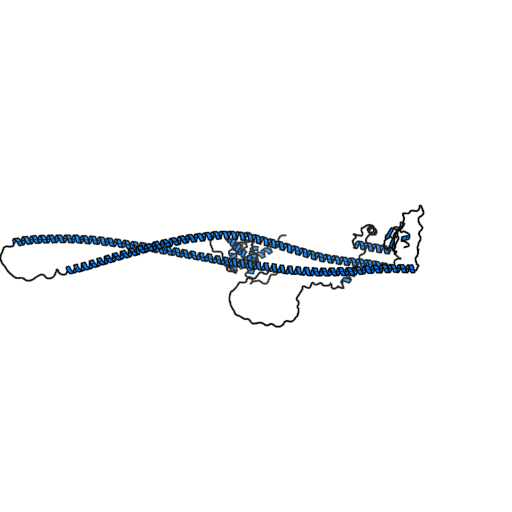 . HIS A 1 427 ? -69.369 -16.386 100.815 1.00 76.69 427 HIS A O 1
ATOM 3367 N N . GLN A 1 428 ? -71.606 -16.588 100.850 1.00 79.25 428 GLN A N 1
ATOM 3368 C CA . GLN A 1 428 ? -71.743 -16.883 99.421 1.00 79.25 428 GLN A CA 1
ATOM 3369 C C . GLN A 1 428 ? -71.234 -15.714 98.559 1.00 79.25 428 GLN A C 1
ATOM 3371 O O . GLN A 1 428 ? -70.422 -15.923 97.664 1.00 79.25 428 GLN A O 1
ATOM 3376 N N . LEU A 1 429 ? -71.615 -14.475 98.891 1.00 79.81 429 LEU A N 1
ATOM 3377 C CA . LEU A 1 429 ? -71.130 -13.268 98.210 1.00 79.81 429 LEU A CA 1
ATOM 3378 C C . LEU A 1 429 ? -69.631 -13.004 98.430 1.00 79.81 429 LEU A C 1
ATOM 3380 O O . LEU A 1 429 ? -68.994 -12.394 97.574 1.00 79.81 429 LEU A O 1
ATOM 3384 N N . ILE A 1 430 ? -69.048 -13.443 99.551 1.00 80.38 430 ILE A N 1
ATOM 3385 C CA . ILE A 1 430 ? -67.594 -13.401 99.768 1.00 80.38 430 ILE A CA 1
ATOM 3386 C C . ILE A 1 430 ? -66.894 -14.392 98.832 1.00 80.38 430 ILE A C 1
ATOM 3388 O O . ILE A 1 430 ? -65.950 -13.989 98.158 1.00 80.38 430 ILE A O 1
ATOM 3392 N N . ILE A 1 431 ? -67.383 -15.633 98.734 1.00 80.62 431 ILE A N 1
ATOM 3393 C CA . ILE A 1 431 ? -66.824 -16.664 97.843 1.00 80.62 431 ILE A CA 1
ATOM 3394 C C . ILE A 1 431 ? -66.935 -16.224 96.377 1.00 80.62 431 ILE A C 1
ATOM 3396 O O . ILE A 1 431 ? -65.927 -16.175 95.684 1.00 80.62 431 ILE A O 1
ATOM 3400 N N . GLU A 1 432 ? -68.116 -15.800 95.920 1.00 81.00 432 GLU A N 1
ATOM 3401 C CA . GLU A 1 432 ? -68.329 -15.340 94.537 1.00 81.00 432 GLU A CA 1
ATOM 3402 C C . GLU A 1 432 ? -67.484 -14.105 94.185 1.00 81.00 432 GLU A C 1
ATOM 3404 O O . GLU A 1 432 ? -66.983 -13.980 93.064 1.00 81.00 432 GLU A O 1
ATOM 3409 N N . LYS A 1 433 ? -67.269 -13.197 95.147 1.00 79.94 433 LYS A N 1
ATOM 3410 C CA . LYS A 1 433 ? -66.357 -12.060 94.985 1.00 79.94 433 LYS A CA 1
ATOM 3411 C C . LYS A 1 433 ? -64.897 -12.509 94.896 1.00 79.94 433 LYS A C 1
ATOM 3413 O O . LYS A 1 433 ? -64.143 -11.928 94.119 1.00 79.94 433 LYS A O 1
ATOM 3418 N N . GLU A 1 434 ? -64.483 -13.483 95.699 1.00 86.06 434 GLU A N 1
ATOM 3419 C CA . GLU A 1 434 ? -63.106 -13.982 95.728 1.00 86.06 434 GLU A CA 1
ATOM 3420 C C . GLU A 1 434 ? -62.792 -14.801 94.466 1.00 86.06 434 GLU A C 1
ATOM 3422 O O . GLU A 1 434 ? -61.785 -14.535 93.813 1.00 86.06 434 GLU A O 1
ATOM 3427 N N . ASP A 1 435 ? -63.711 -15.654 94.007 1.00 84.31 435 ASP A N 1
ATOM 3428 C CA . ASP A 1 435 ? -63.639 -16.334 92.706 1.00 84.31 435 ASP A CA 1
ATOM 3429 C C . ASP A 1 435 ? -63.621 -15.338 91.534 1.00 84.31 435 ASP A C 1
ATOM 3431 O O . ASP A 1 435 ? -62.786 -15.449 90.632 1.00 84.31 435 ASP A O 1
ATOM 3435 N N . GLY A 1 436 ? -64.471 -14.304 91.564 1.00 83.06 436 GLY A N 1
ATOM 3436 C CA . GLY A 1 436 ? -64.441 -13.221 90.578 1.00 83.06 436 GLY A CA 1
ATOM 3437 C C . GLY A 1 436 ? -63.110 -12.457 90.572 1.00 83.06 436 GLY A C 1
ATOM 3438 O O . GLY A 1 436 ? -62.567 -12.156 89.508 1.00 83.06 436 GLY A O 1
ATOM 3439 N N . GLN A 1 437 ? -62.535 -12.193 91.748 1.00 87.88 437 GLN A N 1
ATOM 3440 C CA . GLN A 1 437 ? -61.234 -11.538 91.897 1.00 87.88 437 GLN A CA 1
ATOM 3441 C C . GLN A 1 437 ? -60.072 -12.432 91.429 1.00 87.88 437 GLN A C 1
ATOM 3443 O O . GLN A 1 437 ? -59.114 -11.921 90.840 1.00 87.88 437 GLN A O 1
ATOM 3448 N N . ASN A 1 438 ? -60.172 -13.748 91.622 1.00 87.06 438 ASN A N 1
ATOM 3449 C CA . ASN A 1 438 ? -59.226 -14.737 91.107 1.00 87.06 438 ASN A CA 1
ATOM 3450 C C . ASN A 1 438 ? -59.286 -14.800 89.572 1.00 87.06 438 ASN A C 1
ATOM 3452 O O . ASN A 1 438 ? -58.250 -14.706 88.914 1.00 87.06 438 ASN A O 1
ATOM 3456 N N . MET A 1 439 ? -60.489 -14.838 88.988 1.00 88.44 439 MET A N 1
ATOM 3457 C CA . MET A 1 439 ? -60.693 -14.821 87.534 1.00 88.44 439 MET A CA 1
ATOM 3458 C C . MET A 1 439 ? -60.155 -13.532 86.888 1.00 88.44 439 MET A C 1
ATOM 3460 O O . MET A 1 439 ? -59.466 -13.587 85.871 1.00 88.44 439 MET A O 1
ATOM 3464 N N . ILE A 1 440 ? -60.401 -12.369 87.505 1.00 86.88 440 ILE A N 1
ATOM 3465 C CA . ILE A 1 440 ? -59.842 -11.077 87.067 1.00 86.88 440 ILE A CA 1
ATOM 3466 C C . ILE A 1 440 ? -58.308 -11.076 87.138 1.00 86.88 440 ILE A C 1
ATOM 3468 O O . ILE A 1 440 ? -57.657 -10.513 86.259 1.00 86.88 440 ILE A O 1
ATOM 3472 N N . SER A 1 441 ? -57.722 -11.715 88.154 1.00 89.44 441 SER A N 1
ATOM 3473 C CA . SER A 1 441 ? -56.264 -11.831 88.287 1.00 89.44 441 SER A CA 1
ATOM 3474 C C . SER A 1 441 ? -55.669 -12.716 87.186 1.00 89.44 441 SER A C 1
ATOM 3476 O O . SER A 1 441 ? -54.731 -12.287 86.520 1.00 89.44 441 SER A O 1
ATOM 3478 N N . SER A 1 442 ? -56.276 -13.879 86.917 1.00 90.38 442 SER A N 1
ATOM 3479 C CA . SER A 1 442 ? -55.865 -14.795 85.838 1.00 90.38 442 SER A CA 1
ATOM 3480 C C . SER A 1 442 ? -55.919 -14.117 84.465 1.00 90.38 442 SER A C 1
ATOM 3482 O O . SER A 1 442 ? -54.931 -14.101 83.735 1.00 90.38 442 SER A O 1
ATOM 3484 N N . LEU A 1 443 ? -57.041 -13.464 84.138 1.00 90.00 443 LEU A N 1
ATOM 3485 C CA . LEU A 1 443 ? -57.207 -12.740 82.872 1.00 90.00 443 LEU A CA 1
ATOM 3486 C C . LEU A 1 443 ? -56.232 -11.558 82.734 1.00 90.00 443 LEU A C 1
ATOM 3488 O O . LEU A 1 443 ? -55.848 -11.203 81.619 1.00 90.00 443 LEU A O 1
ATOM 3492 N N . LYS A 1 444 ? -55.807 -10.946 83.848 1.00 91.75 444 LYS A N 1
ATOM 3493 C CA . LYS A 1 444 ? -54.791 -9.887 83.843 1.00 91.75 444 LYS A CA 1
ATOM 3494 C C . LYS A 1 444 ? -53.391 -10.442 83.574 1.00 91.75 444 LYS A C 1
ATOM 3496 O O . LYS A 1 444 ? -52.671 -9.842 82.780 1.00 91.75 444 LYS A O 1
ATOM 3501 N N . GLU A 1 445 ? -53.014 -11.573 84.172 1.00 91.75 445 GLU A N 1
ATOM 3502 C CA . GLU A 1 445 ? -51.738 -12.240 83.870 1.00 91.75 445 GLU A CA 1
ATOM 3503 C C . GLU A 1 445 ? -51.689 -12.725 82.412 1.00 91.75 445 GLU A C 1
ATOM 3505 O O . GLU A 1 445 ? -50.714 -12.451 81.713 1.00 91.75 445 GLU A O 1
ATOM 3510 N N . GLU A 1 446 ? -52.766 -13.330 81.900 1.00 89.94 446 GLU A N 1
ATOM 3511 C CA . GLU A 1 446 ? -52.886 -13.708 80.483 1.00 89.94 446 GLU A CA 1
ATOM 3512 C C . GLU A 1 446 ? -52.759 -12.500 79.540 1.00 89.94 446 GLU A C 1
ATOM 3514 O O . GLU A 1 446 ? -52.088 -12.578 78.508 1.00 89.94 446 GLU A O 1
ATOM 3519 N N . MET A 1 447 ? -53.356 -11.357 79.895 1.00 83.69 447 MET A N 1
ATOM 3520 C CA . MET A 1 447 ? -53.259 -10.119 79.116 1.00 83.69 447 MET A CA 1
ATOM 3521 C C . MET A 1 447 ? -51.855 -9.496 79.173 1.00 83.69 447 MET A C 1
ATOM 3523 O O . MET A 1 447 ? -51.375 -8.967 78.167 1.00 83.69 447 MET A O 1
ATOM 3527 N N . GLU A 1 448 ? -51.169 -9.552 80.315 1.00 90.94 448 GLU A N 1
ATOM 3528 C CA . GLU A 1 448 ? -49.783 -9.087 80.442 1.00 90.94 448 GLU A CA 1
ATOM 3529 C C . GLU A 1 448 ? -48.818 -9.987 79.656 1.00 90.94 448 GLU A C 1
ATOM 3531 O O . GLU A 1 448 ? -47.981 -9.473 78.911 1.00 90.94 448 GLU A O 1
ATOM 3536 N N . GLU A 1 449 ? -48.998 -11.309 79.703 1.00 91.50 449 GLU A N 1
ATOM 3537 C CA . GLU A 1 449 ? -48.235 -12.282 78.912 1.00 91.50 449 GLU A CA 1
ATOM 3538 C C . GLU A 1 449 ? -48.498 -12.123 77.398 1.00 91.50 449 GLU A C 1
ATOM 3540 O O . GLU A 1 449 ? -47.561 -12.091 76.597 1.00 91.50 449 GLU A O 1
ATOM 3545 N N . MET A 1 450 ? -49.754 -11.906 76.986 1.00 89.12 450 MET A N 1
ATOM 3546 C CA . MET A 1 450 ? -50.118 -11.637 75.588 1.00 89.12 450 MET A CA 1
ATOM 3547 C C . MET A 1 450 ? -49.515 -10.322 75.066 1.00 89.12 450 MET A C 1
ATOM 3549 O O . MET A 1 450 ? -49.048 -10.269 73.923 1.00 89.12 450 MET A O 1
ATOM 3553 N N . ASN A 1 451 ? -49.482 -9.265 75.884 1.00 89.06 451 ASN A N 1
ATOM 3554 C CA . ASN A 1 451 ? -48.804 -8.011 75.540 1.00 89.06 451 ASN A CA 1
ATOM 3555 C C . ASN A 1 451 ? -47.280 -8.197 75.456 1.00 89.06 451 ASN A C 1
ATOM 3557 O O . ASN A 1 451 ? -46.639 -7.680 74.537 1.00 89.06 451 ASN A O 1
ATOM 3561 N N . ARG A 1 452 ? -46.694 -8.977 76.375 1.00 94.06 452 ARG A N 1
ATOM 3562 C CA . ARG A 1 452 ? -45.267 -9.333 76.375 1.00 94.06 452 ARG A CA 1
ATOM 3563 C C . ARG A 1 452 ? -44.881 -10.080 75.093 1.00 94.06 452 ARG A C 1
ATOM 3565 O O . ARG A 1 452 ? -43.857 -9.758 74.489 1.00 94.06 452 ARG A O 1
ATOM 3572 N N . LEU A 1 453 ? -45.721 -11.016 74.645 1.00 93.75 453 LEU A N 1
ATOM 3573 C CA . LEU A 1 453 ? -45.532 -11.779 73.411 1.00 93.75 453 LEU A CA 1
ATOM 3574 C C . LEU A 1 453 ? -45.657 -10.905 72.152 1.00 93.75 453 LEU A C 1
ATOM 3576 O O . LEU A 1 453 ? -44.769 -10.952 71.301 1.00 93.75 453 LEU A O 1
ATOM 3580 N N . HIS A 1 454 ? -46.703 -10.078 72.035 1.00 88.25 454 HIS A N 1
ATOM 3581 C CA . HIS A 1 454 ? -46.853 -9.162 70.893 1.00 88.25 454 HIS A CA 1
ATOM 3582 C C . HIS A 1 454 ? -45.686 -8.176 70.792 1.00 88.25 454 HIS A C 1
ATOM 3584 O O . HIS A 1 454 ? -45.183 -7.936 69.695 1.00 88.25 454 HIS A O 1
ATOM 3590 N N . LYS A 1 455 ? -45.194 -7.659 71.924 1.00 93.06 455 LYS A N 1
ATOM 3591 C CA . LYS A 1 455 ? -44.008 -6.799 71.935 1.00 93.06 455 LYS A CA 1
ATOM 3592 C C . LYS A 1 455 ? -42.771 -7.526 71.397 1.00 93.06 455 LYS A C 1
ATOM 3594 O O . LYS A 1 455 ? -42.122 -7.010 70.495 1.00 93.06 455 LYS A O 1
ATOM 3599 N N . GLN A 1 456 ? -42.510 -8.757 71.849 1.00 93.56 456 GLN A N 1
ATOM 3600 C CA . GLN A 1 456 ? -41.412 -9.573 71.311 1.00 93.56 456 GLN A CA 1
ATOM 3601 C C . GLN A 1 456 ? -41.564 -9.886 69.812 1.00 93.56 456 GLN A C 1
ATOM 3603 O O . GLN A 1 456 ? -40.558 -9.998 69.110 1.00 93.56 456 GLN A O 1
ATOM 3608 N N . GLN A 1 457 ? -42.792 -10.019 69.299 1.00 91.06 457 GLN A N 1
ATOM 3609 C CA . GLN A 1 457 ? -43.030 -10.173 67.861 1.00 91.06 457 GLN A CA 1
ATOM 3610 C C . GLN A 1 457 ? -42.699 -8.890 67.090 1.00 91.06 457 GLN A C 1
ATOM 3612 O O . GLN A 1 457 ? -41.988 -8.971 66.090 1.00 91.06 457 GLN A O 1
ATOM 3617 N N . LEU A 1 458 ? -43.153 -7.721 67.560 1.00 90.12 458 LEU A N 1
ATOM 3618 C CA . LEU A 1 458 ? -42.834 -6.421 66.956 1.00 90.12 458 LEU A CA 1
ATOM 3619 C C . LEU A 1 458 ? -41.320 -6.168 66.934 1.00 90.12 458 LEU A C 1
ATOM 3621 O O . LEU A 1 458 ? -40.773 -5.909 65.862 1.00 90.12 458 LEU A O 1
ATOM 3625 N N . ASP A 1 459 ? -40.636 -6.358 68.068 1.00 93.50 459 ASP A N 1
ATOM 3626 C CA . ASP A 1 459 ? -39.176 -6.237 68.175 1.00 93.50 459 ASP A CA 1
ATOM 3627 C C . ASP A 1 459 ? -38.467 -7.161 67.154 1.00 93.50 459 ASP A C 1
ATOM 3629 O O . ASP A 1 459 ? -37.519 -6.762 66.472 1.00 93.50 459 ASP A O 1
ATOM 3633 N N . GLN A 1 460 ? -38.948 -8.403 66.987 1.00 93.88 460 GLN A N 1
ATOM 3634 C CA . GLN A 1 460 ? -38.374 -9.362 66.037 1.00 93.88 460 GLN A CA 1
ATOM 3635 C C . GLN A 1 460 ? -38.661 -9.002 64.567 1.00 93.88 460 GLN A C 1
ATOM 3637 O O . GLN A 1 460 ? -37.801 -9.229 63.709 1.00 93.88 460 GLN A O 1
ATOM 3642 N N . PHE A 1 461 ? -39.840 -8.457 64.252 1.00 89.38 461 PHE A N 1
ATOM 3643 C CA . PHE A 1 461 ? -40.148 -7.957 62.910 1.00 89.38 461 PHE A CA 1
ATOM 3644 C C . PHE A 1 461 ? -39.298 -6.729 62.568 1.00 89.38 461 PHE A C 1
ATOM 3646 O O . PHE A 1 461 ? -38.742 -6.684 61.476 1.00 89.38 461 PHE A O 1
ATOM 3653 N N . GLU A 1 462 ? -39.105 -5.790 63.497 1.00 92.62 462 GLU A N 1
ATOM 3654 C CA . GLU A 1 462 ? -38.255 -4.613 63.282 1.00 92.62 462 GLU A CA 1
ATOM 3655 C C . GLU A 1 462 ? -36.788 -5.004 63.021 1.00 92.62 462 GLU A C 1
ATOM 3657 O O . GLU A 1 462 ? -36.161 -4.485 62.094 1.00 92.62 462 GLU A O 1
ATOM 3662 N N . ILE A 1 463 ? -36.251 -5.978 63.769 1.00 95.00 463 ILE A N 1
ATOM 3663 C CA . ILE A 1 463 ? -34.906 -6.534 63.531 1.00 95.00 463 ILE A CA 1
ATOM 3664 C C . ILE A 1 463 ? -34.806 -7.169 62.135 1.00 95.00 463 ILE A C 1
ATOM 3666 O O . ILE A 1 463 ? -33.843 -6.903 61.412 1.00 95.00 463 ILE A O 1
ATOM 3670 N N . LYS A 1 464 ? -35.796 -7.977 61.727 1.00 93.56 464 LYS A N 1
ATOM 3671 C CA . LYS A 1 464 ? -35.831 -8.602 60.391 1.00 93.56 464 LYS A CA 1
ATOM 3672 C C . LYS A 1 464 ? -35.901 -7.564 59.271 1.00 93.56 464 LYS A C 1
ATOM 3674 O O . LYS A 1 464 ? -35.176 -7.701 58.288 1.00 93.56 464 LYS A O 1
ATOM 3679 N N . THR A 1 465 ? -36.716 -6.520 59.426 1.00 90.69 465 THR A N 1
ATOM 3680 C CA . THR A 1 465 ? -36.831 -5.425 58.450 1.00 90.69 465 THR A CA 1
ATOM 3681 C C . THR A 1 465 ? -35.492 -4.717 58.266 1.00 90.69 465 THR A C 1
ATOM 3683 O O . THR A 1 465 ? -35.008 -4.642 57.140 1.00 90.69 465 THR A O 1
ATOM 3686 N N . LYS A 1 466 ? -34.824 -4.315 59.357 1.00 94.94 466 LYS A N 1
ATOM 3687 C CA . LYS A 1 466 ? -33.505 -3.655 59.298 1.00 94.94 466 LYS A CA 1
ATOM 3688 C C . LYS A 1 466 ? -32.432 -4.531 58.643 1.00 94.94 466 LYS A C 1
ATOM 3690 O O . LYS A 1 466 ? -31.643 -4.040 57.841 1.00 94.94 466 LYS A O 1
ATOM 3695 N N . GLN A 1 467 ? -32.429 -5.838 58.923 1.00 94.62 467 GLN A N 1
ATOM 3696 C CA . GLN A 1 467 ? -31.532 -6.793 58.255 1.00 94.62 467 GLN A CA 1
ATOM 3697 C C . GLN A 1 467 ? -31.803 -6.890 56.743 1.00 94.62 467 GLN A C 1
ATOM 3699 O O . GLN A 1 467 ? -30.863 -6.991 55.955 1.00 94.62 467 GLN A O 1
ATOM 3704 N N . MET A 1 468 ? -33.071 -6.838 56.324 1.00 92.38 468 MET A N 1
ATOM 3705 C CA . MET A 1 468 ? -33.462 -6.804 54.911 1.00 92.38 468 MET A CA 1
ATOM 3706 C C . MET A 1 468 ? -33.049 -5.494 54.225 1.00 92.38 468 MET A C 1
ATOM 3708 O O . MET A 1 468 ? -32.534 -5.528 53.108 1.00 92.38 468 MET A O 1
ATOM 3712 N N . GLU A 1 469 ? -33.227 -4.352 54.891 1.00 93.00 469 GLU A N 1
ATOM 3713 C CA . GLU A 1 469 ? -32.809 -3.036 54.393 1.00 93.00 469 GLU A CA 1
ATOM 3714 C C . GLU A 1 469 ? -31.287 -2.951 54.217 1.00 93.00 469 GLU A C 1
ATOM 3716 O O . GLU A 1 469 ? -30.813 -2.477 53.185 1.00 93.00 469 GLU A O 1
ATOM 3721 N N . GLU A 1 470 ? -30.504 -3.474 55.165 1.00 95.06 470 GLU A N 1
ATOM 3722 C CA . GLU A 1 470 ? -29.039 -3.510 55.075 1.00 95.06 470 GLU A CA 1
ATOM 3723 C C . GLU A 1 470 ? -28.543 -4.456 53.961 1.00 95.06 470 GLU A C 1
ATOM 3725 O O . GLU A 1 470 ? -27.625 -4.112 53.207 1.00 95.06 470 GLU A O 1
ATOM 3730 N N . GLN A 1 471 ? -29.195 -5.611 53.772 1.00 94.19 471 GLN A N 1
ATOM 3731 C CA . GLN A 1 471 ? -28.934 -6.501 52.630 1.00 94.19 471 GLN A CA 1
ATOM 3732 C C . GLN A 1 471 ? -29.290 -5.846 51.286 1.00 94.19 471 GLN A C 1
ATOM 3734 O O . GLN A 1 471 ? -28.556 -5.999 50.308 1.00 94.19 471 GLN A O 1
ATOM 3739 N N . LEU A 1 472 ? -30.377 -5.073 51.221 1.00 93.88 472 LEU A N 1
ATOM 3740 C CA . LEU A 1 472 ? -30.753 -4.347 50.009 1.00 93.88 472 LEU A CA 1
ATOM 3741 C C . LEU A 1 472 ? -29.778 -3.193 49.723 1.00 93.88 472 LEU A C 1
ATOM 3743 O O . LEU A 1 472 ? -29.320 -3.042 48.592 1.00 93.88 472 LEU A O 1
ATOM 3747 N N . ALA A 1 473 ? -29.390 -2.422 50.741 1.00 95.25 473 ALA A N 1
ATOM 3748 C CA . ALA A 1 473 ? -28.448 -1.311 50.613 1.00 95.25 473 ALA A CA 1
ATOM 3749 C C . ALA A 1 473 ? -27.032 -1.770 50.217 1.00 95.25 473 ALA A C 1
ATOM 3751 O O . ALA A 1 473 ? -26.350 -1.092 49.445 1.00 95.25 473 ALA A O 1
ATOM 3752 N N . THR A 1 474 ? -26.586 -2.933 50.702 1.00 94.75 474 THR A N 1
ATOM 3753 C CA . THR A 1 474 ? -25.326 -3.550 50.254 1.00 94.75 474 THR A CA 1
ATOM 3754 C C . THR A 1 474 ? -25.428 -4.062 48.816 1.00 94.75 474 THR A C 1
ATOM 3756 O O . THR A 1 474 ? -24.525 -3.787 48.025 1.00 94.75 474 THR A O 1
ATOM 3759 N N . LYS A 1 4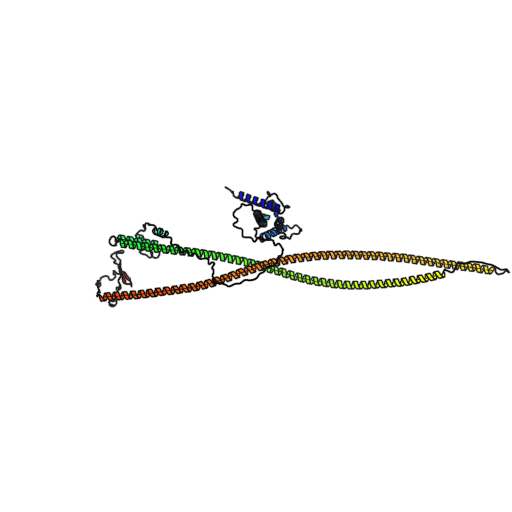75 ? -26.548 -4.687 48.420 1.00 94.75 475 LYS A N 1
ATOM 3760 C CA . LYS A 1 475 ? -26.802 -5.080 47.019 1.00 94.75 475 LYS A CA 1
ATOM 3761 C C . LYS A 1 475 ? -26.820 -3.898 46.050 1.00 94.75 475 LYS A C 1
ATOM 3763 O O . LYS A 1 475 ? -26.238 -4.002 44.973 1.00 94.75 475 LYS A O 1
ATOM 3768 N N . VAL A 1 476 ? -27.437 -2.774 46.419 1.00 93.62 476 VAL A N 1
ATOM 3769 C CA . VAL A 1 476 ? -27.426 -1.547 45.600 1.00 93.62 476 VAL A CA 1
ATOM 3770 C C . VAL A 1 476 ? -25.988 -1.074 45.362 1.00 93.62 476 VAL A C 1
ATOM 3772 O O . VAL A 1 476 ? -25.599 -0.900 44.210 1.00 93.62 476 VAL A O 1
ATOM 3775 N N . LYS A 1 477 ? -25.166 -0.987 46.416 1.00 96.19 477 LYS A N 1
ATOM 3776 C CA . LYS A 1 477 ? -23.749 -0.590 46.308 1.00 96.19 477 LYS A CA 1
ATOM 3777 C C . LYS A 1 477 ? -22.914 -1.549 45.453 1.00 96.19 477 LYS A C 1
ATOM 3779 O O . LYS A 1 477 ? -22.055 -1.093 44.699 1.00 96.19 477 LYS A O 1
ATOM 3784 N N . GLU A 1 478 ? -23.159 -2.862 45.523 1.00 95.81 478 GLU A N 1
ATOM 3785 C CA . GLU A 1 478 ? -22.520 -3.826 44.611 1.00 95.81 478 GLU A CA 1
ATOM 3786 C C . GLU A 1 478 ? -22.867 -3.528 43.145 1.00 95.81 478 GLU A C 1
ATOM 3788 O O . GLU A 1 478 ? -21.971 -3.493 42.298 1.00 95.81 478 GLU A O 1
ATOM 3793 N N . PHE A 1 479 ? -24.146 -3.281 42.836 1.00 94.38 479 PHE A N 1
ATOM 3794 C CA . PHE A 1 479 ? -24.584 -2.978 41.472 1.00 94.38 479 PHE A CA 1
ATOM 3795 C C . PHE A 1 479 ? -24.060 -1.627 40.968 1.00 94.38 479 PHE A C 1
ATOM 3797 O O . PHE A 1 479 ? -23.600 -1.562 39.830 1.00 94.38 479 PHE A O 1
ATOM 3804 N N . GLU A 1 480 ? -24.048 -0.577 41.793 1.00 95.56 480 GLU A N 1
ATOM 3805 C CA . GLU A 1 480 ? -23.461 0.731 41.455 1.00 95.56 480 GLU A CA 1
ATOM 3806 C C . GLU A 1 480 ? -21.980 0.602 41.068 1.00 95.56 480 GLU A C 1
ATOM 3808 O O . GLU A 1 480 ? -21.561 1.075 40.008 1.00 95.56 480 GLU A O 1
ATOM 3813 N N . LEU A 1 481 ? -21.192 -0.113 41.878 1.00 95.62 481 LEU A N 1
ATOM 3814 C CA . LEU A 1 481 ? -19.768 -0.354 41.625 1.00 95.62 481 LEU A CA 1
ATOM 3815 C C . LEU A 1 481 ? -19.567 -1.212 40.359 1.00 95.62 481 LEU A C 1
ATOM 3817 O O . LEU A 1 481 ? -18.645 -0.974 39.573 1.00 95.62 481 LEU A O 1
ATOM 3821 N N . HIS A 1 482 ? -20.457 -2.177 40.107 1.00 94.19 482 HIS A N 1
ATOM 3822 C CA . HIS A 1 482 ? -20.411 -3.008 38.904 1.00 94.19 482 HIS A CA 1
ATOM 3823 C C . HIS A 1 482 ? -20.795 -2.238 37.625 1.00 94.19 482 HIS A C 1
ATOM 3825 O O . HIS A 1 482 ? -20.204 -2.486 36.570 1.00 94.19 482 HIS A O 1
ATOM 3831 N N . VAL A 1 483 ? -21.730 -1.284 37.705 1.00 93.94 483 VAL A N 1
ATOM 3832 C CA . VAL A 1 483 ? -22.065 -0.354 36.612 1.00 93.94 483 VAL A CA 1
ATOM 3833 C C . VAL A 1 483 ? -20.895 0.589 36.342 1.00 93.94 483 VAL A C 1
ATOM 3835 O O . VAL A 1 483 ? -20.463 0.694 35.196 1.00 93.94 483 VAL A O 1
ATOM 3838 N N . LEU A 1 484 ? -20.308 1.197 37.379 1.00 96.44 484 LEU A N 1
ATOM 3839 C CA . LEU A 1 484 ? -19.147 2.084 37.243 1.00 96.44 484 LEU A CA 1
ATOM 3840 C C . LEU A 1 484 ? -17.973 1.370 36.548 1.00 96.44 484 LEU A C 1
ATOM 3842 O O . LEU A 1 484 ? -17.433 1.866 35.559 1.00 96.44 484 LEU A O 1
ATOM 3846 N N . ARG A 1 485 ? -17.645 0.150 36.996 1.00 95.00 485 ARG A N 1
ATOM 3847 C CA . ARG A 1 485 ? -16.616 -0.707 36.380 1.00 95.00 485 ARG A CA 1
ATOM 3848 C C . ARG A 1 485 ? -16.947 -1.096 34.934 1.00 95.00 485 ARG A C 1
ATOM 3850 O O . ARG A 1 485 ? -16.029 -1.285 34.139 1.00 95.00 485 ARG A O 1
ATOM 3857 N N . SER A 1 486 ? -18.227 -1.242 34.589 1.00 89.56 486 SER A N 1
ATOM 3858 C CA . SER A 1 486 ? -18.650 -1.509 33.210 1.00 89.56 486 SER A CA 1
ATOM 3859 C C . SER A 1 486 ? -18.479 -0.277 32.320 1.00 89.56 486 SER A C 1
ATOM 3861 O O . SER A 1 486 ? -18.000 -0.410 31.198 1.00 89.56 486 SER A O 1
ATOM 3863 N N . ASN A 1 487 ? -18.811 0.915 32.822 1.00 93.44 487 ASN A N 1
ATOM 3864 C CA . ASN A 1 487 ? -18.694 2.166 32.073 1.00 93.44 487 ASN A CA 1
ATOM 3865 C C . ASN A 1 487 ? -17.229 2.506 31.761 1.00 93.44 487 ASN A C 1
ATOM 3867 O O . ASN A 1 487 ? -16.917 2.795 30.610 1.00 93.44 487 ASN A O 1
ATOM 3871 N N . MET A 1 488 ? -16.316 2.352 32.729 1.00 95.12 488 MET A N 1
ATOM 3872 C CA . MET A 1 488 ? -14.872 2.540 32.495 1.00 95.12 488 MET A CA 1
ATOM 3873 C C . MET A 1 488 ? -14.336 1.626 31.379 1.00 95.12 488 MET A C 1
ATOM 3875 O O . MET A 1 488 ? -13.551 2.059 30.542 1.00 95.12 488 MET A O 1
ATOM 3879 N N . LYS A 1 489 ? -14.799 0.369 31.317 1.00 95.06 489 LYS A N 1
ATOM 3880 C CA . LYS A 1 489 ? -14.423 -0.572 30.246 1.00 95.06 489 LYS A CA 1
ATOM 3881 C C . LYS A 1 489 ? -15.022 -0.218 28.886 1.00 95.06 489 LYS A C 1
ATOM 3883 O O . LYS A 1 489 ? -14.424 -0.532 27.863 1.00 95.06 489 LYS A O 1
ATOM 3888 N N . ILE A 1 490 ? -16.200 0.405 28.856 1.00 91.31 490 ILE A N 1
ATOM 3889 C CA . ILE A 1 490 ? -16.789 0.917 27.612 1.00 91.31 490 ILE A CA 1
ATOM 3890 C C . ILE A 1 490 ? -15.933 2.076 27.089 1.00 91.31 490 ILE A C 1
ATOM 3892 O O . ILE A 1 490 ? -15.596 2.080 25.912 1.00 91.31 490 ILE A O 1
ATOM 3896 N N . GLU A 1 491 ? -15.509 2.994 27.957 1.00 94.69 491 GLU A N 1
ATOM 3897 C CA . GLU A 1 491 ? -14.651 4.135 27.606 1.00 94.69 491 GLU A CA 1
ATOM 3898 C C . GLU A 1 491 ? -13.242 3.705 27.138 1.00 94.69 491 GLU A C 1
ATOM 3900 O O . GLU A 1 491 ? -12.722 4.228 26.150 1.00 94.69 491 GLU A O 1
ATOM 3905 N N . GLU A 1 492 ? -12.655 2.676 27.759 1.00 94.25 492 GLU A N 1
ATOM 3906 C CA . GLU A 1 492 ? -11.411 2.021 27.314 1.00 94.25 492 GLU A CA 1
ATOM 3907 C C . GLU A 1 492 ? -11.547 1.399 25.904 1.00 94.25 492 GLU A C 1
ATOM 3909 O O . GLU A 1 492 ? -10.677 1.557 25.042 1.00 94.25 492 GLU A O 1
ATOM 3914 N N . VAL A 1 493 ? -12.663 0.718 25.624 1.00 92.62 493 VAL A N 1
ATOM 3915 C CA . VAL A 1 493 ? -12.933 0.118 24.303 1.00 92.62 493 VAL A CA 1
ATOM 3916 C C . VAL A 1 493 ? -13.255 1.182 23.246 1.00 92.62 493 VAL A C 1
ATOM 3918 O O . VAL A 1 493 ? -12.813 1.064 22.105 1.00 92.62 493 VAL A O 1
ATOM 3921 N N . GLU A 1 494 ? -13.978 2.239 23.615 1.00 92.88 494 GLU A N 1
ATOM 3922 C CA . GLU A 1 494 ? -14.317 3.379 22.756 1.00 92.88 494 GLU A CA 1
ATOM 3923 C C . GLU A 1 494 ? -13.047 4.136 22.329 1.00 92.88 494 GLU A C 1
ATOM 3925 O O . GLU A 1 494 ? -12.791 4.314 21.136 1.00 92.88 494 GLU A O 1
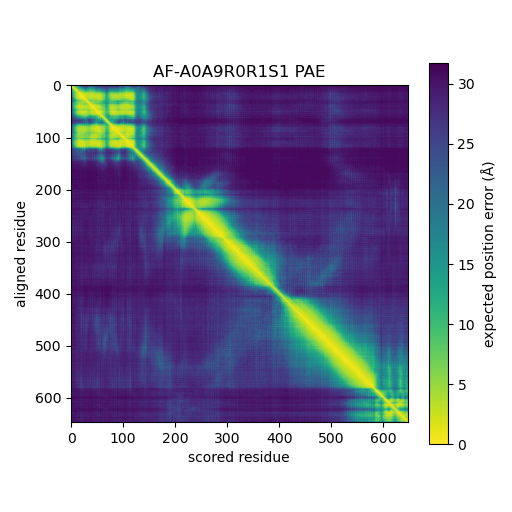ATOM 3930 N N . THR A 1 495 ? -12.185 4.501 23.282 1.00 93.19 495 THR A N 1
ATOM 3931 C CA . THR A 1 495 ? -10.924 5.212 23.008 1.00 93.19 495 THR A CA 1
ATOM 3932 C C . THR A 1 495 ? -9.949 4.377 22.174 1.00 93.19 495 THR A C 1
ATOM 3934 O O . THR A 1 495 ? -9.425 4.870 21.169 1.00 93.19 495 THR A O 1
ATOM 3937 N N . THR A 1 496 ? -9.753 3.093 22.497 1.00 90.12 496 THR A N 1
ATOM 3938 C CA . THR A 1 496 ? -8.896 2.199 21.693 1.00 90.12 496 THR A CA 1
ATOM 3939 C C . THR A 1 496 ? -9.466 1.930 20.293 1.00 90.12 496 THR A C 1
ATOM 3941 O O . THR A 1 496 ? -8.705 1.845 19.322 1.00 90.12 496 THR A O 1
ATOM 3944 N N . TYR A 1 497 ? -10.794 1.872 20.132 1.00 90.06 497 TYR A N 1
ATOM 3945 C CA . TYR A 1 497 ? -11.444 1.821 18.818 1.00 90.06 497 TYR A CA 1
ATOM 3946 C C . TYR A 1 497 ? -11.205 3.104 18.007 1.00 90.06 497 TYR A C 1
ATOM 3948 O O . TYR A 1 497 ? -10.815 3.024 16.837 1.00 90.06 497 TYR A O 1
ATOM 3956 N N . GLN A 1 498 ? -11.362 4.282 18.616 1.00 94.56 498 GLN A N 1
ATOM 3957 C CA . GLN A 1 498 ? -11.125 5.569 17.958 1.00 94.56 498 GLN A CA 1
ATOM 3958 C C . GLN A 1 498 ? -9.659 5.729 17.520 1.00 94.56 498 GLN A C 1
ATOM 3960 O O . GLN A 1 498 ? -9.405 6.062 16.359 1.00 94.56 498 GLN A O 1
ATOM 3965 N N . GLN A 1 499 ? -8.689 5.400 18.382 1.00 92.75 499 GLN A N 1
ATOM 3966 C CA . GLN A 1 499 ? -7.260 5.369 18.032 1.00 92.75 499 GLN A CA 1
ATOM 3967 C C . GLN A 1 499 ? -6.989 4.441 16.834 1.00 92.75 499 GLN A C 1
ATOM 3969 O O . GLN A 1 499 ? -6.319 4.822 15.869 1.00 92.75 499 GLN A O 1
ATOM 3974 N N . LYS A 1 500 ? -7.564 3.232 16.845 1.00 93.25 500 LYS A N 1
ATOM 3975 C CA . LYS A 1 500 ? -7.430 2.252 15.757 1.00 93.25 500 LYS A CA 1
ATOM 3976 C C . LYS A 1 500 ? -8.063 2.740 14.450 1.00 93.25 500 LYS A C 1
ATOM 3978 O O . LYS A 1 500 ? -7.482 2.535 13.385 1.00 93.25 500 LYS A O 1
ATOM 3983 N N . SER A 1 501 ? -9.203 3.426 14.517 1.00 90.81 501 SER A N 1
ATOM 3984 C CA . SER A 1 501 ? -9.860 4.064 13.368 1.00 90.81 501 SER A CA 1
ATOM 3985 C C . SER A 1 501 ? -8.999 5.181 12.760 1.00 90.81 501 SER A C 1
ATOM 3987 O O . SER A 1 501 ? -8.803 5.226 11.542 1.00 90.81 501 SER A O 1
ATOM 3989 N N . GLN A 1 502 ? -8.380 6.026 13.593 1.00 93.25 502 GLN A N 1
ATOM 3990 C CA . GLN A 1 502 ? -7.429 7.045 13.131 1.00 93.25 502 GLN A CA 1
ATOM 3991 C C . GLN A 1 502 ? -6.185 6.428 12.470 1.00 93.25 502 GLN A C 1
ATOM 3993 O O . GLN A 1 502 ? -5.719 6.933 11.448 1.00 93.25 502 GLN A O 1
ATOM 3998 N N . LEU A 1 503 ? -5.654 5.322 13.006 1.00 93.62 503 LEU A N 1
ATOM 3999 C CA . LEU A 1 503 ? -4.531 4.594 12.401 1.00 93.62 503 LEU A CA 1
ATOM 4000 C C . LEU A 1 503 ? -4.890 3.993 11.032 1.00 93.62 503 LEU A C 1
ATOM 4002 O O . LEU A 1 503 ? -4.075 4.062 10.109 1.00 93.62 503 LEU A O 1
ATOM 4006 N N . TRP A 1 504 ? -6.105 3.463 10.861 1.00 91.69 504 TRP A N 1
ATOM 4007 C CA . TRP A 1 504 ? -6.589 3.020 9.549 1.00 91.69 504 TRP A CA 1
ATOM 4008 C C . TRP A 1 504 ? -6.739 4.182 8.564 1.00 91.69 504 TRP A C 1
ATOM 4010 O O . TRP A 1 504 ? -6.229 4.078 7.452 1.00 91.69 504 TRP A O 1
ATOM 4020 N N . ASN A 1 505 ? -7.306 5.316 8.988 1.00 93.81 505 ASN A N 1
ATOM 4021 C CA . ASN A 1 505 ? -7.375 6.537 8.174 1.00 93.81 505 ASN A CA 1
ATOM 4022 C C . ASN A 1 505 ? -5.981 7.022 7.727 1.00 93.81 505 ASN A C 1
ATOM 4024 O O . ASN A 1 505 ? -5.786 7.385 6.564 1.00 93.81 505 ASN A O 1
ATOM 4028 N N . LYS A 1 506 ? -4.981 6.995 8.621 1.00 94.69 506 LYS A N 1
ATOM 4029 C CA . LYS A 1 506 ? -3.583 7.321 8.280 1.00 94.69 506 LYS A CA 1
ATOM 4030 C C . LYS A 1 506 ? -3.027 6.354 7.223 1.00 94.69 506 LYS A C 1
ATOM 4032 O O . LYS A 1 506 ? -2.466 6.811 6.228 1.00 94.69 506 LYS A O 1
ATOM 4037 N N . LYS A 1 507 ? -3.232 5.038 7.383 1.00 93.06 507 LYS A N 1
ATOM 4038 C CA . LYS A 1 507 ? -2.816 4.020 6.395 1.00 93.06 507 LYS A CA 1
ATOM 4039 C C . LYS A 1 507 ? -3.510 4.198 5.041 1.00 93.06 507 LYS A C 1
ATOM 4041 O O . LYS A 1 507 ? -2.836 4.154 4.015 1.00 93.06 507 LYS A O 1
ATOM 4046 N N . GLU A 1 508 ? -4.818 4.441 5.022 1.00 91.50 508 GLU A N 1
ATOM 4047 C CA . GLU A 1 508 ? -5.587 4.666 3.792 1.00 91.50 508 GLU A CA 1
ATOM 4048 C C . GLU A 1 508 ? -5.065 5.878 3.010 1.00 91.50 508 GLU A C 1
ATOM 4050 O O . GLU A 1 508 ? -4.808 5.771 1.812 1.00 91.50 508 GLU A O 1
ATOM 4055 N N . ASN A 1 509 ? -4.794 6.998 3.689 1.00 93.75 509 ASN A N 1
ATOM 4056 C CA . ASN A 1 509 ? -4.206 8.183 3.059 1.00 93.75 509 ASN A CA 1
ATOM 4057 C C . ASN A 1 509 ? -2.806 7.916 2.471 1.00 93.75 509 ASN A C 1
ATOM 4059 O O . ASN A 1 509 ? -2.488 8.421 1.391 1.00 93.75 509 ASN A O 1
ATOM 4063 N N . ILE A 1 510 ? -1.979 7.093 3.129 1.00 93.75 510 ILE A N 1
ATOM 4064 C CA . ILE A 1 510 ? -0.666 6.674 2.603 1.00 93.75 510 ILE A CA 1
ATOM 4065 C C . ILE A 1 510 ? -0.837 5.829 1.331 1.00 93.75 510 ILE A C 1
ATOM 4067 O O . ILE A 1 510 ? -0.206 6.130 0.314 1.00 93.75 510 ILE A O 1
ATOM 4071 N N . PHE A 1 511 ? -1.723 4.826 1.343 1.00 89.50 511 PHE A N 1
ATOM 4072 C CA . PHE A 1 511 ? -2.012 4.006 0.160 1.00 89.50 511 PHE A CA 1
ATOM 4073 C C . PHE A 1 511 ? -2.611 4.829 -0.989 1.00 89.50 511 PHE A C 1
ATOM 4075 O O . PHE A 1 511 ? -2.185 4.678 -2.133 1.00 89.50 511 PHE A O 1
ATOM 4082 N N . HIS A 1 512 ? -3.540 5.742 -0.703 1.00 94.19 512 HIS A N 1
ATOM 4083 C CA . HIS A 1 512 ? -4.138 6.626 -1.703 1.00 94.19 512 HIS A CA 1
ATOM 4084 C C . HIS A 1 512 ? -3.081 7.527 -2.367 1.00 94.19 512 HIS A C 1
ATOM 4086 O O . HIS A 1 512 ? -3.031 7.641 -3.593 1.00 94.19 512 HIS A O 1
ATOM 4092 N N . ASN A 1 513 ? -2.173 8.107 -1.574 1.00 95.38 513 ASN A N 1
ATOM 4093 C CA . ASN A 1 513 ? -1.048 8.897 -2.073 1.00 95.38 513 ASN A CA 1
ATOM 4094 C C . ASN A 1 513 ? -0.099 8.045 -2.942 1.00 95.38 513 ASN A C 1
ATOM 4096 O O . ASN A 1 513 ? 0.212 8.427 -4.070 1.00 95.38 513 ASN A O 1
ATOM 4100 N N . TYR A 1 514 ? 0.292 6.851 -2.478 1.00 93.75 514 TYR A N 1
ATOM 4101 C CA . TYR A 1 514 ? 1.100 5.907 -3.262 1.00 93.75 514 TYR A CA 1
ATOM 4102 C C . TYR A 1 514 ? 0.451 5.578 -4.617 1.00 93.75 514 TYR A C 1
ATOM 4104 O O . TYR A 1 514 ? 1.095 5.730 -5.657 1.00 93.75 514 TYR A O 1
ATOM 4112 N N . MET A 1 515 ? -0.835 5.213 -4.633 1.00 92.88 515 MET A N 1
ATOM 4113 C CA . MET A 1 515 ? -1.561 4.879 -5.864 1.00 92.88 515 MET A CA 1
ATOM 4114 C C . MET A 1 515 ? -1.656 6.065 -6.833 1.00 92.88 515 MET A C 1
ATOM 4116 O O . MET A 1 515 ? -1.486 5.882 -8.041 1.00 92.88 515 MET A O 1
ATOM 4120 N N . ASN A 1 516 ? -1.850 7.287 -6.328 1.00 94.56 516 ASN A N 1
ATOM 4121 C CA . ASN A 1 516 ? -1.828 8.496 -7.152 1.00 94.56 516 ASN A CA 1
ATOM 4122 C C . ASN A 1 516 ? -0.442 8.747 -7.772 1.00 94.56 516 ASN A C 1
ATOM 4124 O O . ASN A 1 516 ? -0.357 9.058 -8.961 1.00 94.56 516 ASN A O 1
ATOM 4128 N N . ASN A 1 517 ? 0.644 8.541 -7.018 1.00 94.69 517 ASN A N 1
ATOM 4129 C CA . ASN A 1 517 ? 2.010 8.662 -7.541 1.00 94.69 517 ASN A CA 1
ATOM 4130 C C . ASN A 1 517 ? 2.308 7.602 -8.613 1.00 94.69 517 ASN A C 1
ATOM 4132 O O . ASN A 1 517 ? 2.816 7.944 -9.682 1.00 94.69 517 ASN A O 1
ATOM 4136 N N . GLN A 1 518 ? 1.909 6.342 -8.402 1.00 91.44 518 GLN A N 1
ATOM 4137 C CA . GLN A 1 518 ? 2.029 5.299 -9.429 1.00 91.44 518 GLN A CA 1
ATOM 4138 C C . GLN A 1 518 ? 1.230 5.648 -10.693 1.00 91.44 518 GLN A C 1
ATOM 4140 O O . GLN A 1 518 ? 1.731 5.514 -11.812 1.00 91.44 518 GLN A O 1
ATOM 4145 N N . GLN A 1 519 ? 0.019 6.193 -10.543 1.00 91.69 519 GLN A N 1
ATOM 4146 C CA . GLN A 1 519 ? -0.770 6.651 -11.684 1.00 91.69 519 GLN A CA 1
ATOM 4147 C C . GLN A 1 519 ? -0.097 7.822 -12.431 1.00 91.69 519 GLN A C 1
ATOM 4149 O O . GLN A 1 519 ? -0.184 7.887 -13.660 1.00 91.69 519 GLN A O 1
ATOM 4154 N N . LEU A 1 520 ? 0.601 8.726 -11.732 1.00 95.88 520 LEU A N 1
ATOM 4155 C CA . LEU A 1 520 ? 1.393 9.799 -12.346 1.00 95.88 520 LEU A CA 1
ATOM 4156 C C . LEU A 1 520 ? 2.602 9.254 -13.124 1.00 95.88 520 LEU A C 1
ATOM 4158 O O . LEU A 1 520 ? 2.803 9.663 -14.270 1.00 95.88 520 LEU A O 1
ATOM 4162 N N . TYR A 1 521 ? 3.351 8.290 -12.574 1.00 92.75 521 TYR A N 1
ATOM 4163 C CA . TYR A 1 521 ? 4.453 7.637 -13.294 1.00 92.75 521 TYR A CA 1
ATOM 4164 C C . TYR A 1 521 ? 3.964 6.919 -14.560 1.00 92.75 521 TYR A C 1
ATOM 4166 O O . TYR A 1 521 ? 4.524 7.122 -15.639 1.00 92.75 521 TYR A O 1
ATOM 4174 N N . VAL A 1 522 ? 2.865 6.160 -14.476 1.00 94.19 522 VAL A N 1
ATOM 4175 C CA . VAL A 1 522 ? 2.259 5.484 -15.638 1.00 94.19 522 VAL A CA 1
ATOM 4176 C C . VAL A 1 522 ? 1.757 6.492 -16.682 1.00 94.19 522 VAL A C 1
ATOM 4178 O O . VAL A 1 522 ? 1.933 6.267 -17.883 1.00 94.19 522 VAL A O 1
ATOM 4181 N N . LYS A 1 523 ? 1.186 7.632 -16.269 1.00 95.56 523 LYS A N 1
ATOM 4182 C CA . LYS A 1 523 ? 0.808 8.728 -17.183 1.00 95.56 523 LYS A CA 1
ATOM 4183 C C . LYS A 1 523 ? 2.033 9.320 -17.896 1.00 95.56 523 LYS A C 1
ATOM 4185 O O . LYS A 1 523 ? 1.998 9.458 -19.118 1.00 95.56 523 LYS A O 1
ATOM 4190 N N . GLY A 1 524 ? 3.117 9.605 -17.168 1.00 95.62 524 GLY A N 1
ATOM 4191 C CA . GLY A 1 524 ? 4.369 10.138 -17.723 1.00 95.62 524 GLY A CA 1
ATOM 4192 C C . GLY A 1 524 ? 5.096 9.169 -18.665 1.00 95.62 524 GLY A C 1
ATOM 4193 O O . GLY A 1 524 ? 5.609 9.573 -19.710 1.00 95.62 524 GLY A O 1
ATOM 4194 N N . LEU A 1 525 ? 5.081 7.869 -18.358 1.00 95.06 525 LEU A N 1
ATOM 4195 C CA . LEU A 1 525 ? 5.625 6.841 -19.246 1.00 95.06 525 LEU A CA 1
ATOM 4196 C C . LEU A 1 525 ? 4.809 6.734 -20.546 1.00 95.06 525 LEU A C 1
ATOM 4198 O O . LEU A 1 525 ? 5.386 6.619 -21.627 1.00 95.06 525 LEU A O 1
ATOM 4202 N N . ASN A 1 526 ? 3.479 6.844 -20.467 1.00 94.25 526 ASN A N 1
ATOM 4203 C CA . ASN A 1 526 ? 2.601 6.832 -21.640 1.00 94.25 526 ASN A CA 1
ATOM 4204 C C . ASN A 1 526 ? 2.774 8.065 -22.543 1.00 94.25 526 ASN A C 1
ATOM 4206 O O . ASN A 1 526 ? 2.739 7.923 -23.767 1.00 94.25 526 ASN A O 1
ATOM 4210 N N . THR A 1 527 ? 2.970 9.268 -21.992 1.00 95.44 527 THR A N 1
ATOM 4211 C CA . THR A 1 527 ? 3.253 10.462 -22.815 1.00 95.44 527 THR A CA 1
ATOM 4212 C C . THR A 1 527 ? 4.632 10.377 -23.466 1.00 95.44 527 THR A C 1
ATOM 4214 O O . THR A 1 527 ? 4.742 10.617 -24.668 1.00 95.44 527 THR A O 1
ATOM 4217 N N . SER A 1 528 ? 5.654 9.936 -22.726 1.00 95.12 528 SER A N 1
ATOM 4218 C CA . SER A 1 528 ? 7.000 9.678 -23.257 1.00 95.12 528 SER A CA 1
ATOM 4219 C C . SER A 1 528 ? 6.986 8.640 -24.391 1.00 95.12 528 SER A C 1
ATOM 4221 O O . SER A 1 528 ? 7.486 8.902 -25.483 1.00 95.12 528 SER A O 1
ATOM 4223 N N . SER A 1 529 ? 6.314 7.500 -24.189 1.00 94.00 529 SER A N 1
ATOM 4224 C CA . SER A 1 529 ? 6.148 6.447 -25.202 1.00 94.00 529 SER A CA 1
ATOM 4225 C C . SER A 1 529 ? 5.460 6.957 -26.478 1.00 94.00 529 SER A C 1
ATOM 4227 O O . SER A 1 529 ? 5.904 6.654 -27.588 1.00 94.00 529 SER A O 1
ATOM 4229 N N . ARG A 1 530 ? 4.417 7.791 -26.342 1.00 96.19 530 ARG A N 1
ATOM 4230 C CA . ARG A 1 530 ? 3.740 8.429 -27.485 1.00 96.19 530 ARG A CA 1
ATOM 4231 C C . ARG A 1 530 ? 4.640 9.423 -28.222 1.00 96.19 530 ARG A C 1
ATOM 4233 O O . ARG A 1 530 ? 4.618 9.410 -29.451 1.00 96.19 530 ARG A O 1
ATOM 4240 N N . SER A 1 531 ? 5.446 10.218 -27.510 1.00 96.19 531 SER A N 1
ATOM 4241 C CA . SER A 1 531 ? 6.444 11.103 -28.134 1.00 96.19 531 SER A CA 1
ATOM 4242 C C . SER A 1 531 ? 7.448 10.288 -28.940 1.00 96.19 531 SER A C 1
ATOM 4244 O O . SER A 1 531 ? 7.529 10.465 -30.148 1.00 96.19 531 SER A O 1
ATOM 4246 N N . ILE A 1 532 ? 8.098 9.300 -28.313 1.00 95.19 532 ILE A N 1
ATOM 4247 C CA . ILE A 1 532 ? 9.092 8.432 -28.962 1.00 95.19 532 ILE A CA 1
ATOM 4248 C C . ILE A 1 532 ? 8.508 7.770 -30.218 1.00 95.19 532 ILE A C 1
ATOM 4250 O O . ILE A 1 532 ? 9.167 7.734 -31.254 1.00 95.19 532 ILE A O 1
ATOM 4254 N N . LYS A 1 533 ? 7.255 7.296 -30.172 1.00 96.94 533 LYS A N 1
ATOM 4255 C CA . LYS A 1 533 ? 6.581 6.725 -31.348 1.00 96.94 533 LYS A CA 1
ATOM 4256 C C . LYS A 1 533 ? 6.384 7.757 -32.470 1.00 96.94 533 LYS A C 1
ATOM 4258 O O . LYS A 1 533 ? 6.587 7.423 -33.635 1.00 96.94 533 LYS A O 1
ATOM 4263 N N . SER A 1 534 ? 6.018 8.995 -32.136 1.00 95.94 534 SER A N 1
ATOM 4264 C CA . SER A 1 534 ? 5.908 10.103 -33.097 1.00 95.94 534 SER A CA 1
ATOM 4265 C C . SER A 1 534 ? 7.268 10.472 -33.701 1.00 95.94 534 SER A C 1
ATOM 4267 O O . SER A 1 534 ? 7.395 10.585 -34.920 1.00 95.94 534 SER A O 1
ATOM 4269 N N . ASP A 1 535 ? 8.299 10.585 -32.863 1.00 95.94 535 ASP A N 1
ATOM 4270 C CA . ASP A 1 535 ? 9.671 10.910 -33.259 1.00 95.94 535 ASP A CA 1
ATOM 4271 C C . ASP A 1 535 ? 10.265 9.820 -34.174 1.00 95.94 535 ASP A C 1
ATOM 4273 O O . ASP A 1 535 ? 10.923 10.124 -35.171 1.00 95.94 535 ASP A O 1
ATOM 4277 N N . MET A 1 536 ? 9.964 8.543 -33.902 1.00 93.62 536 MET A N 1
ATOM 4278 C CA . MET A 1 536 ? 10.328 7.415 -34.767 1.00 93.62 536 MET A CA 1
ATOM 4279 C C . MET A 1 536 ? 9.645 7.474 -36.139 1.00 93.62 536 MET A C 1
ATOM 4281 O O . MET A 1 536 ? 10.315 7.233 -37.142 1.00 93.62 536 MET A O 1
ATOM 4285 N N . TYR A 1 537 ? 8.353 7.820 -36.221 1.00 96.06 537 TYR A N 1
ATOM 4286 C CA . TYR A 1 537 ? 7.688 8.008 -37.519 1.00 96.06 537 TYR A CA 1
ATOM 4287 C C . TYR A 1 537 ? 8.275 9.196 -38.292 1.00 96.06 537 TYR A C 1
ATOM 4289 O O . TYR A 1 537 ? 8.545 9.070 -39.486 1.00 96.06 537 TYR A O 1
ATOM 4297 N N . ALA A 1 538 ? 8.539 10.325 -37.625 1.00 96.50 538 ALA A N 1
ATOM 4298 C CA . ALA A 1 538 ? 9.172 11.486 -38.251 1.00 96.50 538 ALA A CA 1
ATOM 4299 C C . ALA A 1 538 ? 10.572 11.149 -38.801 1.00 96.50 538 ALA A C 1
ATOM 4301 O O . ALA A 1 538 ? 10.900 11.505 -39.935 1.00 96.50 538 ALA A O 1
ATOM 4302 N N . PHE A 1 539 ? 11.373 10.393 -38.042 1.00 96.19 539 PHE A N 1
ATOM 4303 C CA . PHE A 1 539 ? 12.670 9.890 -38.497 1.00 96.19 539 PHE A CA 1
ATOM 4304 C C . PHE A 1 539 ? 12.539 8.910 -39.674 1.00 96.19 539 PHE A C 1
ATOM 4306 O O . PHE A 1 539 ? 13.281 9.027 -40.648 1.00 96.19 539 PHE A O 1
ATOM 4313 N N . GLN A 1 540 ? 11.576 7.982 -39.631 1.00 95.94 540 GLN A N 1
ATOM 4314 C CA . GLN A 1 540 ? 11.330 7.020 -40.710 1.00 95.94 540 GLN A CA 1
ATOM 4315 C C . GLN A 1 540 ? 10.956 7.711 -42.031 1.00 95.94 540 GLN A C 1
ATOM 4317 O O . GLN A 1 540 ? 11.425 7.292 -43.091 1.00 95.94 540 GLN A O 1
ATOM 4322 N N . MET A 1 541 ? 10.137 8.766 -41.978 1.00 96.00 541 MET A N 1
ATOM 4323 C CA . MET A 1 541 ? 9.791 9.565 -43.158 1.00 96.00 541 MET A CA 1
ATOM 4324 C C . MET A 1 541 ? 11.020 10.308 -43.693 1.00 96.00 541 MET A C 1
ATOM 4326 O O . MET A 1 541 ? 11.381 10.122 -44.851 1.00 96.00 541 MET A O 1
ATOM 4330 N N . LYS A 1 542 ? 11.758 11.021 -42.833 1.00 97.12 542 LYS A N 1
ATOM 4331 C CA . LYS A 1 542 ? 12.983 11.731 -43.237 1.00 97.12 542 LYS A CA 1
ATOM 4332 C C . LYS A 1 542 ? 14.036 10.804 -43.862 1.00 97.12 542 LYS A C 1
ATOM 4334 O O . LYS A 1 542 ? 14.670 11.173 -44.846 1.00 97.12 542 LYS A O 1
ATOM 4339 N N . TRP A 1 543 ? 14.201 9.589 -43.334 1.00 94.25 543 TRP A N 1
ATOM 4340 C CA . TRP A 1 543 ? 15.111 8.590 -43.902 1.00 94.25 543 TRP A CA 1
ATOM 4341 C C . TRP A 1 543 ? 14.641 8.071 -45.270 1.00 94.25 543 TRP A C 1
ATOM 4343 O O . TRP A 1 543 ? 15.457 7.888 -46.171 1.00 94.25 543 TRP A O 1
ATOM 4353 N N . ARG A 1 544 ? 13.328 7.878 -45.464 1.00 96.31 544 ARG A N 1
ATOM 4354 C CA . ARG A 1 544 ? 12.746 7.537 -46.776 1.00 96.31 544 ARG A CA 1
ATOM 4355 C C . ARG A 1 544 ? 13.055 8.620 -47.811 1.00 96.31 544 ARG A C 1
ATOM 4357 O O . ARG A 1 544 ? 13.446 8.285 -48.931 1.00 96.31 544 ARG A O 1
ATOM 4364 N N . ASP A 1 545 ? 12.922 9.886 -47.434 1.00 96.69 545 ASP A N 1
ATOM 4365 C CA . ASP A 1 545 ? 13.183 11.023 -48.318 1.00 96.69 545 ASP A CA 1
ATOM 4366 C C . ASP A 1 545 ? 14.681 11.129 -48.658 1.00 96.69 545 ASP A C 1
ATOM 4368 O O . ASP A 1 545 ? 15.049 11.267 -49.824 1.00 96.69 545 ASP A O 1
ATOM 4372 N N . GLU A 1 546 ? 15.570 10.965 -47.670 1.00 96.19 546 GLU A N 1
ATOM 4373 C CA . GLU A 1 546 ? 17.026 10.935 -47.879 1.00 96.19 546 GLU A CA 1
ATOM 4374 C C . GLU A 1 546 ? 17.471 9.787 -48.799 1.00 96.19 546 GLU A C 1
ATOM 4376 O O . GLU A 1 546 ? 18.267 10.012 -49.712 1.00 96.19 546 GLU A O 1
ATOM 4381 N N . MET A 1 547 ? 16.919 8.580 -48.631 1.00 93.00 547 MET A N 1
ATOM 4382 C CA . MET A 1 547 ? 17.192 7.446 -49.526 1.00 93.00 547 MET A CA 1
ATOM 4383 C C . MET A 1 547 ? 16.641 7.669 -50.943 1.00 93.00 547 MET A C 1
ATOM 4385 O O . MET A 1 547 ? 17.301 7.310 -51.919 1.00 93.00 547 MET A O 1
ATOM 4389 N N . SER A 1 548 ? 15.473 8.304 -51.079 1.00 96.50 548 SER A N 1
ATOM 4390 C CA . SER A 1 548 ? 14.874 8.624 -52.386 1.00 96.50 548 SER A CA 1
ATOM 4391 C C . SER A 1 548 ? 15.693 9.678 -53.144 1.00 96.50 548 SER A C 1
ATOM 4393 O O . SER A 1 548 ? 15.934 9.548 -54.348 1.00 96.50 548 SER A O 1
ATOM 4395 N N . ASN A 1 549 ? 16.204 10.682 -52.426 1.00 96.38 549 ASN A N 1
ATOM 4396 C CA . ASN A 1 549 ? 17.123 11.685 -52.961 1.00 96.38 549 ASN A CA 1
ATOM 4397 C C . ASN A 1 549 ? 18.477 11.067 -53.349 1.00 96.38 549 ASN A C 1
ATOM 4399 O O . ASN A 1 549 ? 19.004 11.369 -54.419 1.00 96.38 549 ASN A O 1
ATOM 4403 N N . LEU A 1 550 ? 19.024 10.159 -52.532 1.00 95.75 550 LEU A N 1
ATOM 4404 C CA . LEU A 1 550 ? 20.261 9.438 -52.850 1.00 95.75 550 LEU A CA 1
ATOM 4405 C C . LEU A 1 550 ? 20.114 8.575 -54.113 1.00 95.75 550 LEU A C 1
ATOM 4407 O O . LEU A 1 550 ? 20.977 8.638 -54.987 1.00 95.75 550 LEU A O 1
ATOM 4411 N N . GLY A 1 551 ? 19.016 7.824 -54.246 1.00 94.81 551 GLY A N 1
ATOM 4412 C CA . GLY A 1 551 ? 18.725 7.036 -55.450 1.00 94.81 551 GLY A CA 1
ATOM 4413 C C . GLY A 1 551 ? 18.574 7.901 -56.705 1.00 94.81 551 GLY A C 1
ATOM 4414 O O . GLY A 1 551 ? 19.108 7.557 -57.758 1.00 94.81 551 GLY A O 1
ATOM 4415 N N . SER A 1 552 ? 17.927 9.064 -56.580 1.00 95.56 552 SER A N 1
ATOM 4416 C CA . SER A 1 552 ? 17.797 10.040 -57.672 1.00 95.56 552 SER A CA 1
ATOM 4417 C C . SER A 1 552 ? 19.158 10.602 -58.102 1.00 95.56 552 SER A C 1
ATOM 4419 O O . SER A 1 552 ? 19.480 10.602 -59.288 1.00 95.56 552 SER A O 1
ATOM 4421 N N . ASN A 1 553 ? 20.000 11.002 -57.143 1.00 95.25 553 ASN A N 1
ATOM 4422 C CA . ASN A 1 553 ? 21.353 11.500 -57.409 1.00 95.25 553 ASN A CA 1
ATOM 4423 C C . ASN A 1 553 ? 22.252 10.429 -58.051 1.00 95.25 553 ASN A C 1
ATOM 4425 O O . ASN A 1 553 ? 23.002 10.731 -58.980 1.00 95.25 553 ASN A O 1
ATOM 4429 N N . LEU A 1 554 ? 22.161 9.178 -57.585 1.00 96.19 554 LEU A N 1
ATOM 4430 C CA . LEU A 1 554 ? 22.903 8.056 -58.158 1.00 96.19 554 LEU A CA 1
ATOM 4431 C C . LEU A 1 554 ? 22.462 7.773 -59.599 1.00 96.19 554 LEU A C 1
ATOM 4433 O O . LEU A 1 554 ? 23.319 7.567 -60.455 1.00 96.19 554 LEU A O 1
ATOM 4437 N N . LYS A 1 555 ? 21.155 7.827 -59.891 1.00 95.94 555 LYS A N 1
ATOM 4438 C CA . LYS A 1 555 ? 20.651 7.686 -61.262 1.00 95.94 555 LYS A CA 1
ATOM 4439 C C . LYS A 1 555 ? 21.242 8.757 -62.183 1.00 95.94 555 LYS A C 1
ATOM 4441 O O . LYS A 1 555 ? 21.813 8.405 -63.208 1.00 95.94 555 LYS A O 1
ATOM 4446 N N . CYS A 1 556 ? 21.193 10.033 -61.793 1.00 94.88 556 CYS A N 1
ATOM 4447 C CA . CYS A 1 556 ? 21.776 11.122 -62.585 1.00 94.88 556 CYS A CA 1
ATOM 4448 C C . CYS A 1 556 ? 23.278 10.918 -62.871 1.00 94.88 556 CYS A C 1
ATOM 4450 O O . CYS A 1 556 ? 23.754 11.280 -63.946 1.00 94.88 556 CYS A O 1
ATOM 4452 N N . LEU A 1 557 ? 24.026 10.323 -61.933 1.00 94.94 557 LEU A N 1
ATOM 4453 C CA . LEU A 1 557 ? 25.442 9.996 -62.122 1.00 94.94 557 LEU A CA 1
ATOM 4454 C C . LEU A 1 557 ? 25.655 8.821 -63.096 1.00 94.94 557 LEU A C 1
ATOM 4456 O O . LEU A 1 557 ? 26.579 8.870 -63.905 1.00 94.94 557 LEU A O 1
ATOM 4460 N N . VAL A 1 558 ? 24.800 7.793 -63.049 1.00 95.00 558 VAL A N 1
ATOM 4461 C CA . VAL A 1 558 ? 24.823 6.666 -64.000 1.00 95.00 558 VAL A CA 1
ATOM 4462 C C . VAL A 1 558 ? 24.457 7.136 -65.410 1.00 95.00 558 VAL A C 1
ATOM 4464 O O . VAL A 1 558 ? 25.196 6.849 -66.351 1.00 95.00 558 VAL A O 1
ATOM 4467 N N . ASP A 1 559 ? 23.390 7.927 -65.549 1.00 95.00 559 ASP A N 1
ATOM 4468 C CA . ASP A 1 559 ? 22.957 8.509 -66.826 1.00 95.00 559 ASP A CA 1
ATOM 4469 C C . ASP A 1 559 ? 24.072 9.397 -67.434 1.00 95.00 559 ASP A C 1
ATOM 4471 O O . ASP A 1 559 ? 24.309 9.383 -68.644 1.00 95.00 559 ASP A O 1
ATOM 4475 N N . ALA A 1 560 ? 24.819 10.136 -66.602 1.00 94.75 560 ALA A N 1
ATOM 4476 C CA . ALA A 1 560 ? 25.977 10.921 -67.039 1.00 94.75 560 ALA A CA 1
ATOM 4477 C C . ALA A 1 560 ? 27.177 10.052 -67.470 1.00 94.75 560 ALA A C 1
ATOM 4479 O O . ALA A 1 560 ? 27.834 10.372 -68.463 1.00 94.75 560 ALA A O 1
ATOM 4480 N N . ALA A 1 561 ? 27.460 8.954 -66.762 1.00 93.19 561 ALA A N 1
ATOM 4481 C CA . ALA A 1 561 ? 28.555 8.038 -67.092 1.00 93.19 561 ALA A CA 1
ATOM 4482 C C . ALA A 1 561 ? 28.303 7.270 -68.404 1.00 93.19 561 ALA A C 1
ATOM 4484 O O . ALA A 1 561 ? 29.201 7.160 -69.238 1.00 93.19 561 ALA A O 1
ATOM 4485 N N . ASP A 1 562 ? 27.073 6.804 -68.627 1.00 93.12 562 ASP A N 1
ATOM 4486 C CA . ASP A 1 562 ? 26.656 6.163 -69.880 1.00 93.12 562 ASP A CA 1
ATOM 4487 C C . ASP A 1 562 ? 26.768 7.131 -71.074 1.00 93.12 562 ASP A C 1
ATOM 4489 O O . ASP A 1 562 ? 27.332 6.800 -72.119 1.00 93.12 562 ASP A O 1
ATOM 4493 N N . ASN A 1 563 ? 26.341 8.386 -70.903 1.00 94.19 563 ASN A N 1
ATOM 4494 C CA . ASN A 1 563 ? 26.522 9.412 -71.931 1.00 94.19 563 ASN A CA 1
ATOM 4495 C C . ASN A 1 563 ? 28.004 9.753 -72.190 1.00 94.19 563 ASN A C 1
ATOM 4497 O O . ASN A 1 563 ? 28.378 9.968 -73.343 1.00 94.19 563 ASN A O 1
ATOM 4501 N N . TYR A 1 564 ? 28.869 9.727 -71.170 1.00 93.75 564 TYR A N 1
ATOM 4502 C CA . TYR A 1 564 ? 30.317 9.857 -71.366 1.00 93.75 564 TYR A CA 1
ATOM 4503 C C . TYR A 1 564 ? 30.902 8.686 -72.176 1.00 93.75 564 TYR A C 1
ATOM 4505 O O . TYR A 1 564 ? 31.694 8.915 -73.089 1.00 93.75 564 TYR A O 1
ATOM 4513 N N . HIS A 1 565 ? 30.478 7.443 -71.916 1.00 91.06 565 HIS A N 1
ATOM 4514 C CA . HIS A 1 565 ? 30.911 6.280 -72.698 1.00 91.06 565 HIS A CA 1
ATOM 4515 C C . HIS A 1 565 ? 30.469 6.349 -74.170 1.00 91.06 565 HIS A C 1
ATOM 4517 O O . HIS A 1 565 ? 31.264 6.021 -75.052 1.00 91.06 565 HIS A O 1
ATOM 4523 N N . LYS A 1 566 ? 29.257 6.842 -74.462 1.00 92.62 566 LYS A N 1
ATOM 4524 C CA . LYS A 1 566 ? 28.794 7.078 -75.847 1.00 92.62 566 LYS A CA 1
ATOM 4525 C C . LYS A 1 566 ? 29.688 8.082 -76.578 1.00 92.62 566 LYS A C 1
ATOM 4527 O O . LYS A 1 566 ? 30.171 7.789 -77.669 1.00 92.62 566 LYS A O 1
ATOM 4532 N N . VAL A 1 567 ? 29.976 9.222 -75.945 1.00 94.19 567 VAL A N 1
ATOM 4533 C CA . VAL A 1 567 ? 30.881 10.252 -76.485 1.00 94.19 567 VAL A CA 1
ATOM 4534 C C . VAL A 1 567 ? 32.307 9.712 -76.660 1.00 94.19 567 VAL A C 1
ATOM 4536 O O . VAL A 1 567 ? 32.975 10.044 -77.637 1.00 94.19 567 VAL A O 1
ATOM 4539 N N . LEU A 1 568 ? 32.791 8.850 -75.762 1.00 88.38 568 LEU A N 1
ATOM 4540 C CA . LEU A 1 568 ? 34.102 8.208 -75.894 1.00 88.38 568 LEU A CA 1
ATOM 4541 C C . LEU A 1 568 ? 34.163 7.274 -77.119 1.00 88.38 568 LEU A C 1
ATOM 4543 O O . LEU A 1 568 ? 35.127 7.336 -77.883 1.00 88.38 568 LEU A O 1
ATOM 4547 N N . ALA A 1 569 ? 33.121 6.469 -77.345 1.00 87.19 569 ALA A N 1
ATOM 4548 C CA . ALA A 1 569 ? 33.013 5.586 -78.508 1.00 87.19 569 ALA A CA 1
ATOM 4549 C C . ALA A 1 569 ? 32.884 6.363 -79.834 1.00 87.19 569 ALA A C 1
ATOM 4551 O O . ALA A 1 569 ? 33.512 6.000 -80.829 1.00 87.19 569 ALA A O 1
ATOM 4552 N N . GLU A 1 570 ? 32.129 7.466 -79.851 1.00 92.62 570 GLU A N 1
ATOM 4553 C CA . GLU A 1 570 ? 32.021 8.345 -81.022 1.00 92.62 570 GLU A CA 1
ATOM 4554 C C . GLU A 1 570 ? 33.361 9.019 -81.356 1.00 92.62 570 GLU A C 1
ATOM 4556 O O . GLU A 1 570 ? 33.801 8.975 -82.505 1.00 92.62 570 GLU A O 1
ATOM 4561 N N . ASN A 1 571 ? 34.075 9.544 -80.353 1.00 89.75 571 ASN A N 1
ATOM 4562 C CA . ASN A 1 571 ? 35.426 10.082 -80.539 1.00 89.75 571 ASN A CA 1
ATOM 4563 C C . ASN A 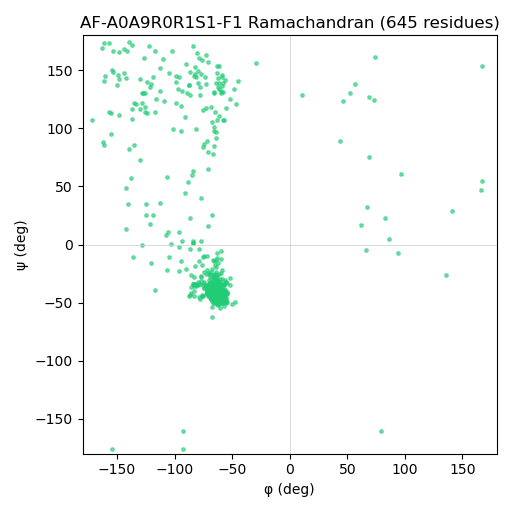1 571 ? 36.402 9.025 -81.086 1.00 89.75 571 ASN A C 1
ATOM 4565 O O . ASN A 1 571 ? 37.226 9.340 -81.944 1.00 89.75 571 ASN A O 1
ATOM 4569 N N . GLN A 1 572 ? 36.302 7.769 -80.635 1.00 83.94 572 GLN A N 1
ATOM 4570 C CA . GLN A 1 572 ? 37.114 6.669 -81.162 1.00 83.94 572 GLN A CA 1
ATOM 4571 C C . GLN A 1 572 ? 36.786 6.364 -82.634 1.00 83.94 572 GLN A C 1
ATOM 4573 O O . GLN A 1 572 ? 37.706 6.156 -83.428 1.00 83.94 572 GLN A O 1
ATOM 4578 N N . LYS A 1 573 ? 35.503 6.388 -83.023 1.00 87.75 573 LYS A N 1
ATOM 4579 C CA . LYS A 1 573 ? 35.086 6.235 -84.426 1.00 87.75 573 LYS A CA 1
ATOM 4580 C C . LYS A 1 573 ? 35.639 7.368 -85.297 1.00 87.75 573 LYS A C 1
ATOM 4582 O O . LYS A 1 573 ? 36.301 7.092 -86.294 1.00 87.75 573 LYS A O 1
ATOM 4587 N N . LEU A 1 574 ? 35.417 8.623 -84.900 1.00 88.88 574 LEU A N 1
ATOM 4588 C CA . LEU A 1 574 ? 35.880 9.807 -85.635 1.00 88.88 574 LEU A CA 1
ATOM 4589 C C . LEU A 1 574 ? 37.410 9.836 -85.772 1.00 88.88 574 LEU A C 1
ATOM 4591 O O . LEU A 1 574 ? 37.933 10.197 -86.825 1.00 88.88 574 LEU A O 1
ATOM 4595 N N . PHE A 1 575 ? 38.144 9.408 -84.739 1.00 81.31 575 PHE A N 1
ATOM 4596 C CA . PHE A 1 575 ? 39.600 9.273 -84.805 1.00 81.31 575 PHE A CA 1
ATOM 4597 C C . PHE A 1 575 ? 40.046 8.251 -85.863 1.00 81.31 575 PHE A C 1
ATOM 4599 O O . PHE A 1 575 ? 40.983 8.527 -86.612 1.00 81.31 575 PHE A O 1
ATOM 4606 N N . ASN A 1 576 ? 39.381 7.094 -85.952 1.00 79.94 576 ASN A N 1
ATOM 4607 C CA . ASN A 1 576 ? 39.692 6.080 -86.962 1.00 79.94 576 ASN A CA 1
ATOM 4608 C C . ASN A 1 576 ? 39.386 6.593 -88.382 1.00 79.94 576 ASN A C 1
ATOM 4610 O O . ASN A 1 576 ? 40.245 6.509 -89.257 1.00 79.94 576 ASN A O 1
ATOM 4614 N N . GLU A 1 577 ? 38.221 7.213 -88.585 1.00 82.81 577 GLU A N 1
ATOM 4615 C CA . GLU A 1 577 ? 37.795 7.788 -89.871 1.00 82.81 577 GLU A CA 1
ATOM 4616 C C . GLU A 1 577 ? 38.785 8.861 -90.375 1.00 82.81 577 GLU A C 1
ATOM 4618 O O . GLU A 1 577 ? 39.210 8.845 -91.531 1.00 82.81 577 GLU A O 1
ATOM 4623 N N . VAL A 1 578 ? 39.278 9.731 -89.483 1.00 83.44 578 VAL A N 1
ATOM 4624 C CA . VAL A 1 578 ? 40.336 10.712 -89.798 1.00 83.44 578 VAL A CA 1
ATOM 4625 C C . VAL A 1 578 ? 41.665 10.049 -90.200 1.00 83.44 578 VAL A C 1
ATOM 4627 O O . VAL A 1 578 ? 42.417 10.623 -90.991 1.00 83.44 578 VAL A O 1
ATOM 4630 N N . GLN A 1 579 ? 41.981 8.858 -89.687 1.00 73.25 579 GLN A N 1
ATOM 4631 C CA . GLN A 1 579 ? 43.213 8.129 -90.020 1.00 73.25 579 GLN A CA 1
ATOM 4632 C C . GLN A 1 579 ? 43.099 7.368 -91.352 1.00 73.25 579 GLN A C 1
ATOM 4634 O O . GLN A 1 579 ? 44.071 7.334 -92.116 1.00 73.25 579 GLN A O 1
ATOM 4639 N N . GLU A 1 580 ? 41.915 6.834 -91.664 1.00 75.12 580 GLU A N 1
ATOM 4640 C CA . GLU A 1 580 ? 41.577 6.246 -92.968 1.00 75.12 580 GLU A CA 1
ATOM 4641 C C . GLU A 1 580 ? 41.604 7.301 -94.080 1.00 75.12 580 GLU A C 1
ATOM 4643 O O . GLU A 1 580 ? 42.311 7.125 -95.072 1.00 75.12 580 GLU A O 1
ATOM 4648 N N . LEU A 1 581 ? 40.945 8.449 -93.878 1.00 78.19 581 LEU A N 1
ATOM 4649 C CA . LEU A 1 581 ? 40.958 9.582 -94.817 1.00 78.19 581 LEU A CA 1
ATOM 4650 C C . LEU A 1 581 ? 42.364 10.171 -95.026 1.00 78.19 581 LEU A C 1
ATOM 4652 O O . LEU A 1 581 ? 42.660 10.737 -96.077 1.00 78.19 581 LEU A O 1
ATOM 4656 N N . ARG A 1 582 ? 43.263 10.012 -94.047 1.00 74.50 582 ARG A N 1
ATOM 4657 C CA . ARG A 1 582 ? 44.691 10.347 -94.177 1.00 74.50 582 ARG A CA 1
ATOM 4658 C C . ARG A 1 582 ? 45.505 9.290 -94.932 1.00 74.50 582 ARG A C 1
ATOM 4660 O O . ARG A 1 582 ? 46.705 9.498 -95.102 1.00 74.50 582 ARG A O 1
ATOM 4667 N N . GLY A 1 583 ? 44.923 8.160 -95.337 1.00 63.19 583 GLY A N 1
ATOM 4668 C CA . GLY A 1 583 ? 45.591 7.082 -96.078 1.00 63.19 583 GLY A CA 1
ATOM 4669 C C . GLY A 1 583 ? 46.748 6.405 -95.331 1.00 63.19 583 GLY A C 1
ATOM 4670 O O . GLY A 1 583 ? 47.592 5.757 -95.946 1.00 63.19 583 GLY A O 1
ATOM 4671 N N . ASN A 1 584 ? 46.850 6.576 -94.009 1.00 58.97 584 ASN A N 1
ATOM 4672 C CA . ASN A 1 584 ? 48.062 6.260 -93.245 1.00 58.97 584 ASN A CA 1
ATOM 4673 C C . ASN A 1 584 ? 48.096 4.816 -92.692 1.00 58.97 584 ASN A C 1
ATOM 4675 O O . ASN A 1 584 ? 48.527 4.585 -91.561 1.00 58.97 584 ASN A O 1
ATOM 4679 N N . ILE A 1 585 ? 47.717 3.823 -93.508 1.00 61.47 585 ILE A N 1
ATOM 4680 C CA . ILE A 1 585 ? 47.906 2.397 -93.181 1.00 61.47 585 ILE A CA 1
ATOM 4681 C C . ILE A 1 585 ? 49.399 2.051 -93.286 1.00 61.47 585 ILE A C 1
ATOM 4683 O O . ILE A 1 585 ? 49.916 1.659 -94.333 1.00 61.47 585 ILE A O 1
ATOM 4687 N N . ARG A 1 586 ? 50.122 2.218 -92.177 1.00 61.66 586 ARG A N 1
ATOM 4688 C CA . ARG A 1 586 ? 51.565 1.961 -92.084 1.00 61.66 586 ARG A CA 1
ATOM 4689 C C . ARG A 1 586 ? 51.831 0.548 -91.570 1.00 61.66 586 ARG A C 1
ATOM 4691 O O . ARG A 1 586 ? 51.847 0.306 -90.366 1.00 61.66 586 ARG A O 1
ATOM 4698 N N . VAL A 1 587 ? 52.097 -0.385 -92.483 1.00 63.38 587 VAL A N 1
ATOM 4699 C CA . VAL A 1 587 ? 52.596 -1.726 -92.133 1.00 63.38 587 VAL A CA 1
ATOM 4700 C C . VAL A 1 587 ? 54.072 -1.618 -91.732 1.00 63.38 587 VAL A C 1
ATOM 4702 O O . VAL A 1 587 ? 54.967 -1.771 -92.558 1.00 63.38 587 VAL A O 1
ATOM 4705 N N . TYR A 1 588 ? 54.325 -1.319 -90.455 1.00 56.16 588 TYR A N 1
ATOM 4706 C CA . TYR A 1 588 ? 55.674 -1.090 -89.917 1.00 56.16 588 TYR A CA 1
ATOM 4707 C C . TYR A 1 588 ? 56.598 -2.320 -89.966 1.00 56.16 588 TYR A C 1
ATOM 4709 O O . TYR A 1 588 ? 57.817 -2.165 -89.964 1.00 56.16 588 TYR A O 1
ATOM 4717 N N . CYS A 1 589 ? 56.048 -3.537 -89.999 1.00 55.09 589 CYS A N 1
ATOM 4718 C CA . CYS A 1 589 ? 56.819 -4.774 -90.105 1.00 55.09 589 CYS A CA 1
ATOM 4719 C C . CYS A 1 589 ? 55.983 -5.892 -90.750 1.00 55.09 589 CYS A C 1
ATOM 4721 O O . CYS A 1 589 ? 54.771 -5.964 -90.552 1.00 55.09 589 CYS A O 1
ATOM 4723 N N . ARG A 1 590 ? 56.645 -6.800 -91.477 1.00 62.50 590 ARG A N 1
ATOM 4724 C CA . ARG A 1 590 ? 56.131 -8.132 -91.828 1.00 62.50 590 ARG A CA 1
ATOM 4725 C C . ARG A 1 590 ? 57.157 -9.164 -91.367 1.00 62.50 590 ARG A C 1
ATOM 4727 O O . ARG A 1 590 ? 58.266 -9.195 -91.894 1.00 62.50 590 ARG A O 1
ATOM 4734 N N . VAL A 1 591 ? 56.797 -9.991 -90.389 1.00 61.03 591 VAL A N 1
ATOM 4735 C CA . VAL A 1 591 ? 57.661 -11.069 -89.882 1.00 61.03 591 VAL A CA 1
ATOM 4736 C C . VAL A 1 591 ? 57.433 -12.329 -90.722 1.00 61.03 591 VAL A C 1
ATOM 4738 O O . VAL A 1 591 ? 56.296 -12.653 -91.061 1.00 61.03 591 VAL A O 1
ATOM 4741 N N . ARG A 1 592 ? 58.509 -13.037 -91.083 1.00 66.06 592 ARG A N 1
ATOM 4742 C CA . ARG A 1 592 ? 58.428 -14.296 -91.844 1.00 66.06 592 ARG A CA 1
ATOM 4743 C C . ARG A 1 592 ? 58.000 -15.458 -90.913 1.00 66.06 592 ARG A C 1
ATOM 4745 O O . ARG A 1 592 ? 58.442 -15.475 -89.765 1.00 66.06 592 ARG A O 1
ATOM 4752 N N . PRO A 1 593 ? 57.239 -16.464 -91.387 1.00 63.25 593 PRO A N 1
ATOM 4753 C CA . PRO A 1 593 ? 56.970 -17.683 -90.619 1.00 63.25 593 PRO A CA 1
ATOM 4754 C C . PRO A 1 593 ? 58.233 -18.508 -90.307 1.00 63.25 593 PRO A C 1
ATOM 4756 O O . PRO A 1 593 ? 59.210 -18.492 -91.058 1.00 63.25 593 PRO A O 1
ATOM 4759 N N . PHE A 1 594 ? 58.199 -19.283 -89.225 1.00 61.59 594 PHE A N 1
ATOM 4760 C CA . PHE A 1 594 ? 59.253 -20.248 -88.895 1.00 61.59 594 PHE A CA 1
ATOM 4761 C C . PHE A 1 594 ? 59.357 -21.359 -89.957 1.00 61.59 594 PHE A C 1
ATOM 4763 O O . PHE A 1 594 ? 58.340 -21.859 -90.439 1.00 61.59 594 PHE A O 1
ATOM 4770 N N . LEU A 1 595 ? 60.583 -21.759 -90.320 1.00 68.88 595 LEU A N 1
ATOM 4771 C CA . LEU A 1 595 ? 60.807 -22.891 -91.229 1.00 68.88 595 LEU A CA 1
ATOM 4772 C C . LEU A 1 595 ? 60.605 -24.246 -90.523 1.00 68.88 595 LEU A C 1
ATOM 4774 O O . LEU A 1 595 ? 60.749 -24.326 -89.300 1.00 68.88 595 LEU A O 1
ATOM 4778 N N . PRO A 1 596 ? 60.347 -25.335 -91.278 1.00 58.59 596 PRO A N 1
ATOM 4779 C CA . PRO A 1 596 ? 60.406 -26.694 -90.745 1.00 58.59 596 PRO A CA 1
ATOM 4780 C C . PRO A 1 596 ? 61.743 -26.944 -90.032 1.00 58.59 596 PRO A C 1
ATOM 4782 O O . PRO A 1 596 ? 62.804 -26.720 -90.610 1.00 58.59 596 PRO A O 1
ATOM 4785 N N . GLY A 1 597 ? 61.685 -27.378 -88.771 1.00 64.56 597 GLY A N 1
ATOM 4786 C CA . GLY A 1 597 ? 62.862 -27.598 -87.921 1.00 64.56 597 GLY A CA 1
ATOM 4787 C C . GLY A 1 597 ? 63.267 -26.422 -87.020 1.00 64.56 597 GLY A C 1
ATOM 4788 O O . GLY A 1 597 ? 64.127 -26.608 -86.166 1.00 64.56 597 GLY A O 1
ATOM 4789 N N . GLN A 1 598 ? 62.650 -25.241 -87.143 1.00 65.94 598 GLN A N 1
ATOM 4790 C CA . GLN A 1 598 ? 62.759 -24.195 -86.116 1.00 65.94 598 GLN A CA 1
ATOM 4791 C C . GLN A 1 598 ? 61.741 -24.451 -84.988 1.00 65.94 598 GLN A C 1
ATOM 4793 O O . GLN A 1 598 ? 60.636 -24.936 -85.249 1.00 65.94 598 GLN A O 1
ATOM 4798 N N . ASP A 1 599 ? 62.111 -24.128 -83.744 1.00 58.25 599 ASP A N 1
ATOM 4799 C CA . ASP A 1 599 ? 61.207 -24.218 -82.591 1.00 58.25 599 ASP A CA 1
ATOM 4800 C C . ASP A 1 599 ? 59.957 -23.337 -82.788 1.00 58.25 599 ASP A C 1
ATOM 4802 O O . ASP A 1 599 ? 60.018 -22.255 -83.372 1.00 58.25 599 ASP A O 1
ATOM 4806 N N . LYS A 1 600 ? 58.817 -23.831 -82.297 1.00 58.12 600 LYS A N 1
ATOM 4807 C CA . LYS A 1 600 ? 57.507 -23.172 -82.351 1.00 58.12 600 LYS A CA 1
ATOM 4808 C C . LYS A 1 600 ? 57.067 -22.582 -81.006 1.00 58.12 600 LYS A C 1
ATOM 4810 O O . LYS A 1 600 ? 56.045 -21.904 -80.983 1.00 58.12 600 LYS A O 1
ATOM 4815 N N . GLN A 1 601 ? 57.756 -22.879 -79.899 1.00 55.69 601 GLN A N 1
ATOM 4816 C CA . GLN A 1 601 ? 57.261 -22.589 -78.546 1.00 55.69 601 GLN A CA 1
ATOM 4817 C C . GLN A 1 601 ? 57.780 -21.267 -77.957 1.00 55.69 601 GLN A C 1
ATOM 4819 O O . GLN A 1 601 ? 57.124 -20.681 -77.100 1.00 55.69 601 GLN A O 1
ATOM 4824 N N . SER A 1 602 ? 58.915 -20.751 -78.431 1.00 56.19 602 SER A N 1
ATOM 4825 C CA . SER A 1 602 ? 59.555 -19.531 -77.913 1.00 56.19 602 SER A CA 1
ATOM 4826 C C . SER A 1 602 ? 59.006 -18.210 -78.500 1.00 56.19 602 SER A C 1
ATOM 4828 O O . SER A 1 602 ? 59.725 -17.431 -79.127 1.00 56.19 602 SER A O 1
ATOM 4830 N N . THR A 1 603 ? 57.722 -17.901 -78.271 1.00 62.94 603 THR A N 1
ATOM 4831 C CA . THR A 1 603 ? 57.159 -16.573 -78.599 1.00 62.94 603 THR A CA 1
ATOM 4832 C C . THR A 1 603 ? 57.532 -15.515 -77.560 1.00 62.94 603 THR A C 1
ATOM 4834 O O . THR A 1 603 ? 57.232 -15.671 -76.383 1.00 62.94 603 THR A O 1
ATOM 4837 N N . THR A 1 604 ? 58.075 -14.376 -77.995 1.00 67.69 604 THR A N 1
ATOM 4838 C CA . THR A 1 604 ? 58.438 -13.220 -77.142 1.00 67.69 604 THR A CA 1
ATOM 4839 C C . THR A 1 604 ? 57.231 -12.438 -76.581 1.00 67.69 604 THR A C 1
ATOM 4841 O O . THR A 1 604 ? 57.387 -11.293 -76.171 1.00 67.69 604 THR A O 1
ATOM 4844 N N . ILE A 1 605 ? 56.016 -12.993 -76.614 1.00 73.94 605 ILE A N 1
ATOM 4845 C CA . ILE A 1 605 ? 54.767 -12.349 -76.172 1.00 73.94 605 ILE A CA 1
ATOM 4846 C C . ILE A 1 605 ? 54.259 -13.089 -74.935 1.00 73.94 605 ILE A C 1
ATOM 4848 O O . ILE A 1 605 ? 54.199 -14.314 -74.941 1.00 73.94 605 ILE A O 1
ATOM 4852 N N . ASP A 1 606 ? 53.902 -12.328 -73.905 1.00 74.25 606 ASP A N 1
ATOM 4853 C CA . ASP A 1 606 ? 53.667 -12.812 -72.536 1.00 74.25 606 ASP A CA 1
ATOM 4854 C C . ASP A 1 606 ? 52.203 -12.598 -72.101 1.00 74.25 606 ASP A C 1
ATOM 4856 O O . ASP A 1 606 ? 51.577 -13.465 -71.499 1.00 74.25 606 ASP A O 1
ATOM 4860 N N . TYR A 1 607 ? 51.608 -11.461 -72.483 1.00 78.00 607 TYR A N 1
ATOM 4861 C CA . TYR A 1 607 ? 50.206 -11.132 -72.202 1.00 78.00 607 TYR A CA 1
ATOM 4862 C C . TYR A 1 607 ? 49.600 -10.247 -73.300 1.00 78.00 607 TYR A C 1
ATOM 4864 O O . TYR A 1 607 ? 50.280 -9.389 -73.868 1.00 78.00 607 TYR A O 1
ATOM 4872 N N . ILE A 1 608 ? 48.306 -10.448 -73.570 1.00 79.25 608 ILE A N 1
ATOM 4873 C CA . ILE A 1 608 ? 47.473 -9.616 -74.444 1.00 79.25 608 ILE A CA 1
ATOM 4874 C C . ILE A 1 608 ? 46.188 -9.279 -73.681 1.00 79.25 608 ILE A C 1
ATOM 4876 O O . ILE A 1 608 ? 45.412 -10.177 -73.361 1.00 79.25 608 ILE A O 1
ATOM 4880 N N . GLY A 1 609 ? 45.967 -7.996 -73.404 1.00 73.56 609 GLY A N 1
ATOM 4881 C CA . GLY A 1 609 ? 44.774 -7.480 -72.739 1.00 73.56 609 GLY A CA 1
ATOM 4882 C C . GLY A 1 609 ? 43.721 -6.973 -73.724 1.00 73.56 609 GLY A C 1
ATOM 4883 O O . GLY A 1 609 ? 44.045 -6.362 -74.744 1.00 73.56 609 GLY A O 1
ATOM 4884 N N . GLU A 1 610 ? 42.447 -7.172 -73.380 1.00 70.88 610 GLU A N 1
ATOM 4885 C CA . GLU A 1 610 ? 41.280 -6.837 -74.217 1.00 70.88 610 GLU A CA 1
ATOM 4886 C C . GLU A 1 610 ? 41.233 -5.356 -74.638 1.00 70.88 610 GLU A C 1
ATOM 4888 O O . GLU A 1 610 ? 40.783 -5.026 -75.734 1.00 70.88 610 GLU A O 1
ATOM 4893 N N . SER A 1 611 ? 41.772 -4.462 -73.803 1.00 72.69 611 SER A N 1
ATOM 4894 C CA . SER A 1 611 ? 41.869 -3.014 -74.032 1.00 72.69 611 SER A CA 1
ATOM 4895 C C . SER A 1 611 ? 43.124 -2.578 -74.817 1.00 72.69 611 SER A C 1
ATOM 4897 O O . SER A 1 611 ? 43.551 -1.423 -74.728 1.00 72.69 611 SER A O 1
ATOM 4899 N N . GLY A 1 612 ? 43.714 -3.495 -75.595 1.00 76.69 612 GLY A N 1
ATOM 4900 C CA . GLY A 1 612 ? 44.818 -3.221 -76.523 1.00 76.69 612 GLY A CA 1
ATOM 4901 C C . GLY A 1 612 ? 46.211 -3.195 -75.885 1.00 76.69 612 GLY A C 1
ATOM 4902 O O . GLY A 1 612 ? 47.136 -2.588 -76.426 1.00 76.69 612 GLY A O 1
ATOM 4903 N N . GLU A 1 613 ? 46.383 -3.841 -74.736 1.00 83.69 613 GLU A N 1
ATOM 4904 C CA . GLU A 1 613 ? 47.656 -3.898 -74.009 1.00 83.69 613 GLU A CA 1
ATOM 4905 C C . GLU A 1 613 ? 48.446 -5.155 -74.408 1.00 83.69 613 GLU A C 1
ATOM 4907 O O . GLU A 1 613 ? 47.889 -6.246 -74.465 1.00 83.69 613 GLU A O 1
ATOM 4912 N N . LEU A 1 614 ? 49.738 -5.012 -74.713 1.00 83.88 614 LEU A N 1
ATOM 4913 C CA . LEU A 1 614 ? 50.626 -6.097 -75.146 1.00 83.88 614 LEU A CA 1
ATOM 4914 C C . LEU A 1 614 ? 51.892 -6.113 -74.287 1.00 83.88 614 LEU A C 1
ATOM 4916 O O . LEU A 1 614 ? 52.648 -5.140 -74.289 1.00 83.88 614 LEU A O 1
ATOM 4920 N N . LEU A 1 615 ? 52.162 -7.227 -73.611 1.00 82.69 615 LEU A N 1
ATOM 4921 C CA . LEU A 1 615 ? 53.411 -7.463 -72.888 1.00 82.69 615 LEU A CA 1
ATOM 4922 C C . LEU A 1 615 ? 54.349 -8.327 -73.741 1.00 82.69 615 LEU A C 1
ATOM 4924 O O . LEU A 1 615 ? 53.998 -9.441 -74.131 1.00 82.69 615 LEU A O 1
ATOM 4928 N N . ILE A 1 616 ? 55.540 -7.803 -74.029 1.00 82.06 616 ILE A N 1
ATOM 4929 C CA . ILE A 1 616 ? 56.611 -8.490 -74.763 1.00 82.06 616 ILE A CA 1
ATOM 4930 C C . ILE A 1 616 ? 57.735 -8.816 -73.783 1.00 82.06 616 ILE A C 1
ATOM 4932 O O . ILE A 1 616 ? 58.289 -7.899 -73.177 1.00 82.06 616 ILE A O 1
ATOM 4936 N N . SER A 1 617 ? 58.106 -10.089 -73.669 1.00 77.75 617 SER A N 1
ATOM 4937 C CA . SER A 1 617 ? 59.079 -10.583 -72.687 1.00 77.75 617 SER A CA 1
ATOM 4938 C C . SER A 1 617 ? 60.228 -11.315 -73.368 1.00 77.75 617 SER A C 1
ATOM 4940 O O . SER A 1 617 ? 60.054 -12.361 -73.988 1.00 77.75 617 SER A O 1
ATOM 4942 N N . ASN A 1 618 ? 61.423 -10.731 -73.278 1.00 74.44 618 ASN A N 1
ATOM 4943 C CA . ASN A 1 618 ? 62.643 -11.239 -73.890 1.00 74.44 618 ASN A CA 1
ATOM 4944 C C . ASN A 1 618 ? 63.402 -12.168 -72.919 1.00 74.44 618 ASN A C 1
ATOM 4946 O O . ASN A 1 618 ? 64.018 -11.660 -71.980 1.00 74.44 618 ASN A O 1
ATOM 4950 N N . PRO A 1 619 ? 63.451 -13.495 -73.157 1.00 65.50 619 PRO A N 1
ATOM 4951 C CA . PRO A 1 619 ? 64.096 -14.443 -72.243 1.00 65.50 619 PRO A CA 1
ATOM 4952 C C . PRO A 1 619 ? 65.624 -14.277 -72.144 1.00 65.50 619 PRO A C 1
ATOM 4954 O O . PRO A 1 619 ? 66.234 -14.804 -71.219 1.00 65.50 619 PRO A O 1
ATOM 4957 N N . LEU A 1 620 ? 66.255 -13.523 -73.054 1.00 62.81 620 LEU A N 1
ATOM 4958 C CA . LEU A 1 620 ? 67.694 -13.223 -73.021 1.00 62.81 620 LEU A CA 1
ATOM 4959 C C . LEU A 1 620 ? 68.049 -12.027 -72.114 1.00 62.81 620 LEU A C 1
ATOM 4961 O O . LEU A 1 620 ? 69.215 -11.639 -72.041 1.00 62.81 620 LEU A O 1
ATOM 4965 N N . LYS A 1 621 ? 67.067 -11.409 -71.441 1.00 66.94 621 LYS A N 1
ATOM 4966 C CA . LYS A 1 621 ? 67.269 -10.295 -70.503 1.00 66.94 621 LYS A CA 1
ATOM 4967 C C . LYS A 1 621 ? 66.456 -10.512 -69.230 1.00 66.94 621 LYS A C 1
ATOM 4969 O O . LYS A 1 621 ? 65.236 -10.595 -69.278 1.00 66.94 621 LYS A O 1
ATOM 4974 N N . GLN A 1 622 ? 67.126 -10.557 -68.082 1.00 61.03 622 GLN A N 1
ATOM 4975 C CA . GLN A 1 622 ? 66.464 -10.705 -66.783 1.00 61.03 622 GLN A CA 1
ATOM 4976 C C . GLN A 1 622 ? 66.038 -9.342 -66.203 1.00 61.03 622 GLN A C 1
ATOM 4978 O O . GLN A 1 622 ? 66.691 -8.322 -66.425 1.00 61.03 622 GLN A O 1
ATOM 4983 N N . GLY A 1 623 ? 64.941 -9.326 -65.440 1.00 65.06 623 GLY A N 1
ATOM 4984 C CA . GLY A 1 623 ? 64.413 -8.127 -64.774 1.00 65.06 623 GLY A CA 1
ATOM 4985 C C . GLY A 1 623 ? 63.612 -7.180 -65.684 1.00 65.06 623 GLY A C 1
ATOM 4986 O O . GLY A 1 623 ? 63.135 -7.560 -66.752 1.00 65.06 623 GLY A O 1
ATOM 4987 N N . LYS A 1 624 ? 63.456 -5.918 -65.252 1.00 57.44 624 LYS A N 1
ATOM 4988 C CA . LYS A 1 624 ? 62.576 -4.906 -65.886 1.00 57.44 624 LYS A CA 1
ATOM 4989 C C . LYS A 1 624 ? 62.947 -4.500 -67.325 1.00 57.44 624 LYS A C 1
ATOM 4991 O O . LYS A 1 624 ? 62.137 -3.852 -67.974 1.00 57.44 624 LYS A O 1
ATOM 4996 N N . ASP A 1 625 ? 64.126 -4.868 -67.832 1.00 61.66 625 ASP A N 1
ATOM 4997 C CA . ASP A 1 625 ? 64.498 -4.682 -69.248 1.00 61.66 625 ASP A CA 1
ATOM 4998 C C . ASP A 1 625 ? 64.273 -5.932 -70.121 1.00 61.66 625 ASP A C 1
ATOM 5000 O O . ASP A 1 625 ? 64.482 -5.878 -71.337 1.00 61.66 625 ASP A O 1
ATOM 5004 N N . GLY A 1 626 ? 63.827 -7.040 -69.519 1.00 68.44 626 GLY A N 1
ATOM 5005 C CA . GLY A 1 626 ? 63.295 -8.207 -70.223 1.00 68.44 626 GLY A CA 1
ATOM 5006 C C . GLY A 1 626 ? 61.863 -7.996 -70.704 1.00 68.44 626 GLY A C 1
ATOM 5007 O O . GLY A 1 626 ? 61.571 -8.261 -71.868 1.00 68.44 626 GLY A O 1
ATOM 5008 N N . GLN A 1 627 ? 60.989 -7.475 -69.836 1.00 74.19 627 GLN A N 1
ATOM 5009 C CA . GLN A 1 627 ? 59.570 -7.254 -70.135 1.00 74.19 627 GLN A CA 1
ATOM 5010 C C . GLN A 1 627 ? 59.296 -5.802 -70.559 1.00 74.19 627 GLN A C 1
ATOM 5012 O O . GLN A 1 627 ? 59.736 -4.859 -69.902 1.00 74.19 627 GLN A O 1
ATOM 5017 N N . ARG A 1 628 ? 58.526 -5.593 -71.633 1.00 79.19 628 ARG A N 1
ATOM 5018 C CA . ARG A 1 628 ? 58.039 -4.274 -72.067 1.00 79.19 628 ARG A CA 1
ATOM 5019 C C . ARG A 1 628 ? 56.560 -4.327 -72.412 1.00 79.19 628 ARG A C 1
ATOM 5021 O O . ARG A 1 628 ? 56.154 -5.063 -73.307 1.00 79.19 628 ARG A O 1
ATOM 5028 N N . MET A 1 629 ? 55.774 -3.514 -71.711 1.00 81.12 629 MET A N 1
ATOM 5029 C CA . MET A 1 629 ? 54.360 -3.315 -72.007 1.00 81.12 629 MET A CA 1
ATOM 5030 C C . MET A 1 629 ? 54.186 -2.176 -73.013 1.00 81.12 629 MET A C 1
ATOM 5032 O O . MET A 1 629 ? 54.724 -1.083 -72.833 1.00 81.12 629 MET A O 1
ATOM 5036 N N . PHE A 1 630 ? 53.410 -2.438 -74.055 1.00 78.94 630 PHE A N 1
ATOM 5037 C CA . PHE A 1 630 ? 53.005 -1.492 -75.085 1.00 78.94 630 PHE A CA 1
ATOM 5038 C C . PHE A 1 630 ? 51.481 -1.369 -75.062 1.00 78.94 630 PHE A C 1
ATOM 5040 O O . PHE A 1 630 ? 50.787 -2.359 -74.828 1.00 78.94 630 PHE A O 1
ATOM 5047 N N . LYS A 1 631 ? 50.950 -0.171 -75.324 1.00 80.12 631 LYS A N 1
ATOM 5048 C CA . LYS A 1 631 ? 49.506 0.045 -75.458 1.00 80.12 631 LYS A CA 1
ATOM 5049 C C . LYS A 1 631 ? 49.171 0.502 -76.871 1.00 80.12 631 LYS A C 1
ATOM 5051 O O . LYS A 1 631 ? 49.736 1.476 -77.364 1.00 80.12 631 LYS A O 1
ATOM 5056 N N . PHE A 1 632 ? 48.259 -0.225 -77.497 1.00 76.50 632 PHE A N 1
ATOM 5057 C CA . PHE A 1 632 ? 47.714 0.001 -78.828 1.00 76.50 632 PHE A CA 1
ATOM 5058 C C . PHE A 1 632 ? 46.190 0.158 -78.725 1.00 76.50 632 PHE A C 1
ATOM 5060 O O . PHE A 1 632 ? 45.601 -0.108 -77.681 1.00 76.50 632 PHE A O 1
ATOM 5067 N N . ASN A 1 633 ? 45.527 0.554 -79.812 1.00 72.50 633 ASN A N 1
ATOM 5068 C CA . ASN A 1 633 ? 44.062 0.680 -79.825 1.00 72.50 633 ASN A CA 1
ATOM 5069 C C . ASN A 1 633 ? 43.354 -0.691 -79.830 1.00 72.50 633 ASN A C 1
ATOM 5071 O O . ASN A 1 633 ? 42.203 -0.793 -79.415 1.00 72.50 633 ASN A O 1
ATOM 5075 N N . LYS A 1 634 ? 44.030 -1.731 -80.335 1.00 77.75 634 LYS A N 1
ATOM 5076 C CA . LYS A 1 634 ? 43.595 -3.135 -80.380 1.00 77.75 634 LYS A CA 1
ATOM 5077 C C . LYS A 1 634 ? 44.837 -4.007 -80.577 1.00 77.75 634 LYS A C 1
ATOM 5079 O O . LYS A 1 634 ? 45.764 -3.596 -81.276 1.00 77.75 634 LYS A O 1
ATOM 5084 N N . VAL A 1 635 ? 44.857 -5.196 -79.984 1.00 79.00 635 VAL A N 1
ATOM 5085 C CA . VAL A 1 635 ? 45.919 -6.198 -80.165 1.00 79.00 635 VAL A CA 1
ATOM 5086 C C . VAL A 1 635 ? 45.250 -7.511 -80.544 1.00 79.00 635 VAL A C 1
ATOM 5088 O O . VAL A 1 635 ? 44.291 -7.929 -79.902 1.00 79.00 635 VAL A O 1
ATOM 5091 N N . PHE A 1 636 ? 45.732 -8.143 -81.610 1.00 78.25 636 PHE A N 1
ATOM 5092 C CA . PHE A 1 636 ? 45.217 -9.422 -82.089 1.00 78.25 636 PHE A CA 1
ATOM 5093 C C . PHE A 1 636 ? 46.114 -10.559 -81.593 1.00 78.25 636 PHE A C 1
ATOM 5095 O O . PHE A 1 636 ? 47.338 -10.423 -81.579 1.00 78.25 636 PHE A O 1
ATOM 5102 N N . SER A 1 637 ? 45.514 -11.678 -81.182 1.00 71.81 637 SER A N 1
ATOM 5103 C CA . SER A 1 637 ? 46.264 -12.856 -80.739 1.00 71.81 637 SER A CA 1
ATOM 5104 C C . SER A 1 637 ? 46.922 -13.588 -81.913 1.00 71.81 637 SER A C 1
ATOM 5106 O O . SER A 1 637 ? 46.526 -13.436 -83.069 1.00 71.81 637 SER A O 1
ATOM 5108 N N . SER A 1 638 ? 47.893 -14.450 -81.612 1.00 69.75 638 SER A N 1
ATOM 5109 C CA . SER A 1 638 ? 48.562 -15.334 -82.582 1.00 69.75 638 SER A CA 1
ATOM 5110 C C . SER A 1 638 ? 47.623 -16.313 -83.307 1.00 69.75 638 SER A C 1
ATOM 5112 O O . SER A 1 638 ? 48.027 -16.915 -84.299 1.00 69.75 638 SER A O 1
ATOM 5114 N N . PHE A 1 639 ? 46.381 -16.460 -82.834 1.00 70.00 639 PHE A N 1
ATOM 5115 C CA . PHE A 1 639 ? 45.338 -17.307 -83.419 1.00 70.00 639 PHE A CA 1
ATOM 5116 C C . PHE A 1 639 ? 44.278 -16.514 -84.208 1.00 70.00 639 PHE A C 1
ATOM 5118 O O . PHE A 1 639 ? 43.334 -17.109 -84.727 1.00 70.00 639 PHE A O 1
ATOM 5125 N N . ALA A 1 640 ? 44.393 -15.184 -84.297 1.00 74.44 640 ALA A N 1
ATOM 5126 C CA . ALA A 1 640 ? 43.440 -14.357 -85.030 1.00 74.44 640 ALA A CA 1
ATOM 5127 C C . ALA A 1 640 ? 43.492 -14.651 -86.540 1.00 74.44 640 ALA A C 1
ATOM 5129 O O . ALA A 1 640 ? 44.559 -14.661 -87.156 1.00 74.44 640 ALA A O 1
ATOM 5130 N N . SER A 1 641 ? 42.326 -14.878 -87.152 1.00 74.31 641 SER A N 1
ATOM 5131 C CA . SER A 1 641 ? 42.247 -15.160 -88.589 1.00 74.31 641 SER A CA 1
ATOM 5132 C C . SER A 1 641 ? 42.548 -13.910 -89.422 1.00 74.31 641 SER A C 1
ATOM 5134 O O . SER A 1 641 ? 42.313 -12.786 -88.976 1.00 74.31 641 SER A O 1
ATOM 5136 N N . GLN A 1 642 ? 42.978 -14.087 -90.674 1.00 66.81 642 GLN A N 1
ATOM 5137 C CA . GLN A 1 642 ? 43.187 -12.962 -91.592 1.00 66.81 642 GLN A CA 1
ATOM 5138 C C . GLN A 1 642 ? 41.910 -12.119 -91.790 1.00 66.81 642 GLN A C 1
ATOM 5140 O O . GLN A 1 642 ? 42.000 -10.897 -91.882 1.00 66.81 642 GLN A O 1
ATOM 5145 N N . GLY A 1 643 ? 40.725 -12.742 -91.781 1.00 68.69 643 GLY A N 1
ATOM 5146 C CA . GLY A 1 643 ? 39.446 -12.024 -91.825 1.00 68.69 643 GLY A CA 1
ATOM 5147 C C . GLY A 1 643 ? 39.153 -11.217 -90.555 1.00 68.69 643 GLY A C 1
ATOM 5148 O O . GLY A 1 643 ? 38.482 -10.201 -90.626 1.00 68.69 643 GLY A O 1
ATOM 5149 N N . THR A 1 644 ? 39.702 -11.614 -89.405 1.00 65.25 644 THR A N 1
ATOM 5150 C CA . THR A 1 644 ? 39.574 -10.892 -88.123 1.00 65.25 644 THR A CA 1
ATOM 5151 C C . THR A 1 644 ? 40.517 -9.685 -88.025 1.00 65.25 644 THR A C 1
ATOM 5153 O O . THR A 1 644 ? 40.359 -8.875 -87.120 1.00 65.25 644 THR A O 1
ATOM 5156 N N . ILE A 1 645 ? 41.515 -9.585 -88.913 1.00 67.25 645 ILE A N 1
ATOM 5157 C CA . ILE A 1 645 ? 42.565 -8.546 -88.909 1.00 67.25 645 ILE A CA 1
ATOM 5158 C C . ILE A 1 645 ? 42.354 -7.518 -90.040 1.00 67.25 645 ILE A C 1
ATOM 5160 O O . ILE A 1 645 ? 42.866 -6.403 -89.959 1.00 67.25 645 ILE A O 1
ATOM 5164 N N . LEU A 1 646 ? 41.619 -7.889 -91.095 1.00 56.53 646 LEU A N 1
ATOM 5165 C CA . LEU A 1 646 ? 41.296 -7.040 -92.253 1.00 56.53 646 LEU A CA 1
ATOM 5166 C C . LEU A 1 646 ? 39.835 -6.532 -92.255 1.00 56.53 646 LEU A C 1
ATOM 5168 O O . LEU A 1 646 ? 39.393 -5.982 -93.263 1.00 56.53 646 LEU A O 1
ATOM 5172 N N . LEU A 1 647 ? 39.119 -6.725 -91.139 1.00 47.84 647 LEU A N 1
ATOM 5173 C CA . LEU A 1 647 ? 37.799 -6.175 -90.798 1.00 47.84 647 LEU A CA 1
ATOM 5174 C C . LEU A 1 647 ? 37.877 -5.472 -89.429 1.00 47.84 647 LEU A C 1
ATOM 5176 O O . LEU A 1 647 ? 37.165 -4.463 -89.263 1.00 47.84 647 LEU A O 1
#